Protein AF-A0A960RNK1-F1 (afdb_monomer_lite)

Structure (mmCIF, N/CA/C/O backbone):
data_AF-A0A960RNK1-F1
#
_entry.id   AF-A0A960RNK1-F1
#
loop_
_atom_site.group_PDB
_atom_site.id
_atom_site.type_symbol
_atom_site.label_atom_id
_atom_site.label_alt_id
_atom_site.label_comp_id
_atom_site.label_asym_id
_atom_site.label_entity_id
_atom_site.label_seq_id
_atom_site.pdbx_PDB_ins_code
_atom_site.Cartn_x
_atom_site.Cartn_y
_atom_site.Cartn_z
_atom_site.occupancy
_atom_site.B_iso_or_equiv
_atom_site.auth_seq_id
_atom_site.auth_comp_id
_atom_site.auth_asym_id
_atom_site.auth_atom_id
_atom_site.pdbx_PDB_model_num
ATOM 1 N N . MET A 1 1 ? -18.582 -27.218 67.354 1.00 32.78 1 MET A N 1
ATOM 2 C CA . MET A 1 1 ? -17.234 -27.085 66.760 1.00 32.78 1 MET A CA 1
ATOM 3 C C . MET A 1 1 ? -17.343 -27.015 65.236 1.00 32.78 1 MET A C 1
ATOM 5 O O . MET A 1 1 ? -17.352 -28.049 64.591 1.00 32.78 1 MET A O 1
ATOM 9 N N . LEU A 1 2 ? -17.433 -25.818 64.654 1.00 29.84 2 LEU A N 1
ATOM 10 C CA . LEU A 1 2 ? -17.235 -25.591 63.213 1.00 29.84 2 LEU A CA 1
ATOM 11 C C . LEU A 1 2 ? -16.233 -24.439 63.063 1.00 29.84 2 LEU A C 1
ATOM 13 O O . LEU A 1 2 ? -16.578 -23.323 62.698 1.00 29.84 2 LEU A O 1
ATOM 17 N N . LYS A 1 3 ? -14.979 -24.706 63.445 1.00 36.28 3 LYS A N 1
ATOM 18 C CA . LYS A 1 3 ? -13.823 -23.898 63.044 1.00 36.28 3 LYS A CA 1
ATOM 19 C C . LYS A 1 3 ? -13.189 -24.601 61.845 1.00 36.28 3 LYS A C 1
ATOM 21 O O . LYS A 1 3 ? -12.203 -25.310 61.995 1.00 36.28 3 LYS A O 1
ATOM 26 N N . GLN A 1 4 ? -13.794 -24.459 60.669 1.00 37.56 4 GLN A N 1
ATOM 27 C CA . GLN A 1 4 ? -13.056 -24.656 59.426 1.00 37.56 4 GLN A CA 1
ATOM 28 C C . GLN A 1 4 ? -12.550 -23.285 58.998 1.00 37.56 4 GLN A C 1
ATOM 30 O O . GLN A 1 4 ? -13.323 -22.395 58.653 1.00 37.56 4 GLN A O 1
ATOM 35 N N . ASN A 1 5 ? -11.236 -23.119 59.115 1.00 34.88 5 ASN A N 1
ATOM 36 C CA . ASN A 1 5 ? -10.501 -21.949 58.672 1.00 34.88 5 ASN A CA 1
ATOM 37 C C . ASN A 1 5 ? -10.734 -21.735 57.165 1.00 34.88 5 ASN A C 1
ATOM 39 O O . ASN A 1 5 ? -10.089 -22.371 56.332 1.00 34.88 5 ASN A O 1
ATOM 43 N N . LEU A 1 6 ? -11.660 -20.838 56.820 1.00 32.81 6 LEU A N 1
ATOM 44 C CA . LEU A 1 6 ? -11.807 -20.269 55.480 1.00 32.81 6 LEU A CA 1
ATOM 45 C C . LEU A 1 6 ? -10.609 -19.341 55.222 1.00 32.81 6 LEU A C 1
ATOM 47 O O . LEU A 1 6 ? -10.673 -18.142 55.478 1.00 32.81 6 LEU A O 1
ATOM 51 N N . PHE A 1 7 ? -9.490 -19.906 54.765 1.00 38.22 7 PHE A N 1
ATOM 52 C CA . PHE A 1 7 ? -8.377 -19.117 54.234 1.00 38.22 7 PHE A CA 1
ATOM 53 C C . PHE A 1 7 ? -8.729 -18.558 52.843 1.00 38.22 7 PHE A C 1
ATOM 55 O O . PHE A 1 7 ? -9.283 -19.266 51.997 1.00 38.22 7 PHE A O 1
ATOM 62 N N . ILE A 1 8 ? -8.417 -17.268 52.691 1.00 45.44 8 ILE A N 1
ATOM 63 C CA . ILE A 1 8 ? -8.903 -16.252 51.745 1.00 45.44 8 ILE A CA 1
ATOM 64 C C . ILE A 1 8 ? -7.960 -16.134 50.540 1.00 45.44 8 ILE A C 1
ATOM 66 O O . ILE A 1 8 ? -6.783 -15.858 50.739 1.00 45.44 8 ILE A O 1
ATOM 70 N N . ASP A 1 9 ? -8.479 -16.264 49.316 1.00 51.56 9 ASP A N 1
ATOM 71 C CA . ASP A 1 9 ? -7.773 -15.839 48.096 1.00 51.56 9 ASP A CA 1
ATOM 72 C C . ASP A 1 9 ? -8.295 -14.436 47.717 1.00 51.56 9 ASP A C 1
ATOM 74 O O . ASP A 1 9 ? -9.320 -14.303 47.050 1.00 51.56 9 ASP A O 1
ATOM 78 N N . ASP A 1 10 ? -7.637 -13.371 48.195 1.00 55.97 10 ASP A N 1
ATOM 79 C CA . ASP A 1 10 ? -7.865 -11.991 47.720 1.00 55.97 10 ASP A CA 1
ATOM 80 C C . ASP A 1 10 ? -7.005 -11.773 46.466 1.00 55.97 10 ASP A C 1
ATOM 82 O O . ASP A 1 10 ? -5.926 -11.191 46.532 1.00 55.97 10 ASP A O 1
ATOM 86 N N . ARG A 1 11 ? -7.427 -12.346 45.331 1.00 67.38 11 ARG A N 1
ATOM 87 C CA . ARG A 1 11 ? -6.736 -12.150 44.047 1.00 67.38 11 ARG A CA 1
ATOM 88 C C . ARG A 1 11 ? -7.158 -10.821 43.428 1.00 67.38 11 ARG A C 1
ATOM 90 O O . ARG A 1 11 ? -8.353 -10.529 43.369 1.00 67.38 11 ARG A O 1
ATOM 97 N N . ASP A 1 12 ? -6.195 -10.070 42.893 1.00 62.31 12 ASP A N 1
ATOM 98 C CA . ASP A 1 12 ? -6.430 -8.763 42.256 1.00 62.31 12 ASP A CA 1
ATOM 99 C C . ASP A 1 12 ? -7.483 -8.818 41.134 1.00 62.31 12 ASP A C 1
ATOM 101 O O . ASP A 1 12 ? -8.268 -7.887 40.960 1.00 62.31 12 ASP A O 1
ATOM 105 N N . GLU A 1 13 ? -7.570 -9.951 40.435 1.00 67.06 13 GLU A N 1
ATOM 106 C CA . GLU A 1 13 ? -8.529 -10.214 39.355 1.00 67.06 13 GLU A CA 1
ATOM 107 C C . GLU A 1 13 ? -9.999 -10.103 39.792 1.00 67.06 13 GLU A C 1
ATOM 109 O O . GLU A 1 13 ? -10.855 -9.771 38.977 1.00 67.06 13 GLU A O 1
ATOM 114 N N . VAL A 1 14 ? -10.320 -10.341 41.070 1.00 68.69 14 VAL A N 1
ATOM 115 C CA . VAL A 1 14 ? -11.706 -10.272 41.581 1.00 68.69 14 VAL A CA 1
ATOM 116 C C . VAL A 1 14 ? -12.177 -8.819 41.764 1.00 68.69 14 VAL A C 1
ATOM 118 O O . VAL A 1 14 ? -13.378 -8.540 41.852 1.00 68.69 14 VAL A O 1
ATOM 121 N N . HIS A 1 15 ? -11.238 -7.869 41.785 1.00 68.44 15 HIS A N 1
ATOM 122 C CA . HIS A 1 15 ? -11.536 -6.437 41.868 1.00 68.44 15 HIS A CA 1
ATOM 123 C C . HIS A 1 15 ? -11.761 -5.793 40.496 1.00 68.44 15 HIS A C 1
ATOM 125 O O . HIS A 1 15 ? -12.252 -4.661 40.448 1.00 68.44 15 HIS A O 1
ATOM 131 N N . ASP A 1 16 ? -11.466 -6.499 39.397 1.00 78.06 16 ASP A N 1
ATOM 132 C CA . ASP A 1 16 ? -11.872 -6.077 38.056 1.00 78.06 16 ASP A CA 1
ATOM 133 C C . ASP A 1 16 ? -13.411 -6.099 37.963 1.00 78.06 16 ASP A C 1
ATOM 135 O O . ASP A 1 16 ? -14.015 -7.171 38.068 1.00 78.06 16 ASP A O 1
ATOM 139 N N . PRO A 1 17 ? -14.080 -4.947 37.745 1.00 76.25 17 PRO A N 1
ATOM 140 C CA . PRO A 1 17 ? -15.536 -4.890 37.664 1.00 76.25 17 PRO A CA 1
ATOM 141 C C . PRO A 1 17 ? -16.133 -5.722 36.520 1.00 76.25 17 PRO A C 1
ATOM 143 O O . PRO A 1 17 ? -17.344 -5.940 36.504 1.00 76.25 17 PRO A O 1
ATOM 146 N N . PHE A 1 18 ? -15.322 -6.161 35.553 1.00 83.12 18 PHE A N 1
ATOM 147 C CA . PHE A 1 18 ? -15.772 -6.912 34.384 1.00 83.12 18 PHE A CA 1
ATOM 148 C C . PHE A 1 18 ? -15.469 -8.410 34.440 1.00 83.12 18 PHE A C 1
ATOM 150 O O . PHE A 1 18 ? -15.828 -9.106 33.485 1.00 83.12 18 PHE A O 1
ATOM 157 N N . CYS A 1 19 ? -14.826 -8.911 35.500 1.00 85.00 19 CYS A N 1
ATOM 158 C CA . CYS A 1 19 ? -14.602 -10.345 35.647 1.00 85.00 19 CYS A CA 1
ATOM 159 C C . CYS A 1 19 ? -15.891 -11.063 36.081 1.00 85.00 19 CYS A C 1
ATOM 161 O O . CYS A 1 19 ? -16.739 -10.500 36.782 1.00 85.00 19 CYS A O 1
ATOM 163 N N . ASP A 1 20 ? -16.044 -12.324 35.677 1.00 85.56 20 ASP A N 1
ATOM 164 C CA . ASP A 1 20 ? -17.286 -13.080 35.892 1.00 85.56 20 ASP A CA 1
ATOM 165 C C . ASP A 1 20 ? -17.614 -13.250 37.383 1.00 85.56 20 ASP A C 1
ATOM 167 O O . ASP A 1 20 ? -18.777 -13.156 37.784 1.00 85.56 20 ASP A O 1
ATOM 171 N N . VAL A 1 21 ? -16.581 -13.406 38.219 1.00 86.94 21 VAL A N 1
ATOM 172 C CA . VAL A 1 21 ? -16.711 -13.489 39.680 1.00 86.94 21 VAL A CA 1
ATOM 173 C C . VAL A 1 21 ? -17.295 -12.190 40.243 1.00 86.94 21 VAL A C 1
ATOM 175 O O . VAL A 1 21 ? -18.245 -12.225 41.027 1.00 86.94 21 VAL A O 1
ATOM 178 N N . HIS A 1 22 ? -16.771 -11.034 39.824 1.00 87.25 22 HIS A N 1
ATOM 179 C CA . HIS A 1 22 ? -17.247 -9.732 40.288 1.00 87.25 22 HIS A CA 1
ATOM 180 C C . HIS A 1 22 ? -18.687 -9.468 39.856 1.00 87.25 22 HIS A C 1
ATOM 182 O O . HIS A 1 22 ? -19.497 -9.018 40.667 1.00 87.25 22 HIS A O 1
ATOM 188 N N . LEU A 1 23 ? -19.018 -9.761 38.596 1.00 89.12 23 LEU A N 1
ATOM 189 C CA . LEU A 1 23 ? -20.361 -9.585 38.044 1.00 89.12 23 LEU A CA 1
ATOM 190 C C . LEU A 1 23 ? -21.386 -10.451 38.782 1.00 89.12 23 LEU A C 1
ATOM 192 O O . LEU A 1 23 ? -22.444 -9.952 39.179 1.00 89.12 23 LEU A O 1
ATOM 196 N N . PHE A 1 24 ? -21.043 -11.717 39.041 1.00 90.75 24 PHE A N 1
ATOM 197 C CA . PHE A 1 24 ? -21.875 -12.628 39.822 1.00 90.75 24 PHE A CA 1
ATOM 198 C C . PHE A 1 24 ? -22.121 -12.092 41.237 1.00 90.75 24 PHE A C 1
ATOM 200 O O . PHE A 1 24 ? -23.273 -11.941 41.655 1.00 90.75 24 PHE A O 1
ATOM 207 N N . LEU A 1 25 ? -21.049 -11.758 41.966 1.00 90.31 25 LEU A N 1
ATOM 208 C CA . LEU A 1 25 ? -21.144 -11.265 43.341 1.00 90.31 25 LEU A CA 1
ATOM 209 C C . LEU A 1 25 ? -21.918 -9.945 43.416 1.00 90.31 25 LEU A C 1
ATOM 211 O O . LEU A 1 25 ? -22.812 -9.807 44.249 1.00 90.31 25 LEU A O 1
ATOM 215 N N . SER A 1 26 ? -21.647 -9.012 42.506 1.00 90.44 26 SER A N 1
ATOM 216 C CA . SER A 1 26 ? -22.337 -7.723 42.405 1.00 90.44 26 SER A CA 1
ATOM 217 C C . SER A 1 26 ? -23.836 -7.888 42.156 1.00 90.44 26 SER A C 1
ATOM 219 O O . SER A 1 26 ? -24.656 -7.272 42.844 1.00 90.44 26 SER A O 1
ATOM 221 N N . GLY A 1 27 ? -24.220 -8.772 41.229 1.00 90.44 27 GLY A N 1
ATOM 222 C CA . GLY A 1 27 ? -25.623 -9.072 40.944 1.00 90.44 27 GLY A CA 1
ATOM 223 C C . GLY A 1 27 ? -26.343 -9.705 42.138 1.00 90.44 27 GLY A C 1
ATOM 224 O O . GLY A 1 27 ? -27.480 -9.343 42.450 1.00 90.44 27 GLY A O 1
ATOM 225 N N . LYS A 1 28 ? -25.680 -10.618 42.855 1.00 91.12 28 LYS A N 1
ATOM 226 C CA . LYS A 1 28 ? -26.260 -11.278 44.032 1.00 91.12 28 LYS A CA 1
ATOM 227 C C . LYS A 1 28 ? -26.366 -10.357 45.241 1.00 91.12 28 LYS A C 1
ATOM 229 O O . LYS A 1 28 ? -27.414 -10.341 45.880 1.00 91.12 28 LYS A O 1
ATOM 234 N N . ILE A 1 29 ? -25.341 -9.552 45.517 1.00 90.44 29 ILE A N 1
ATOM 235 C CA . ILE A 1 29 ? -25.371 -8.540 46.581 1.00 90.44 29 ILE A CA 1
ATOM 236 C C . ILE A 1 29 ? -26.458 -7.499 46.289 1.00 90.44 29 ILE A C 1
ATOM 238 O O . ILE A 1 29 ? -27.206 -7.118 47.185 1.00 90.44 29 ILE A O 1
ATOM 242 N N . THR A 1 30 ? -26.617 -7.087 45.030 1.00 88.44 30 THR A N 1
ATOM 243 C CA . THR A 1 30 ? -27.692 -6.173 44.614 1.00 88.44 30 THR A CA 1
ATOM 244 C C . THR A 1 30 ? -29.080 -6.747 44.910 1.00 88.44 30 THR A C 1
ATOM 246 O O . THR A 1 30 ? -29.934 -6.010 45.407 1.00 88.44 30 THR A O 1
ATOM 249 N N . LYS A 1 31 ? -29.306 -8.041 44.640 1.00 87.75 31 LYS A N 1
ATOM 250 C CA . LYS A 1 31 ? -30.560 -8.740 44.975 1.00 87.75 31 LYS A CA 1
ATOM 251 C C . LYS A 1 31 ? -30.753 -8.886 46.482 1.00 87.75 31 LYS A C 1
ATOM 253 O O . LYS A 1 31 ? -31.845 -8.646 46.979 1.00 87.75 31 LYS A O 1
ATOM 258 N N . PHE A 1 32 ? -29.695 -9.227 47.215 1.00 88.50 32 PHE A N 1
ATOM 259 C CA . PHE A 1 32 ? -29.724 -9.297 48.675 1.00 88.50 32 PHE A CA 1
ATOM 260 C C . PHE A 1 32 ? -30.165 -7.956 49.281 1.00 88.50 32 PHE A C 1
ATOM 262 O O . PHE A 1 32 ? -31.115 -7.907 50.053 1.00 88.50 32 PHE A O 1
ATOM 269 N N . LEU A 1 33 ? -29.566 -6.850 48.831 1.00 85.69 33 LEU A N 1
ATOM 270 C CA . LEU A 1 33 ? -29.898 -5.492 49.272 1.00 85.69 33 LEU A CA 1
ATOM 271 C C . LEU A 1 33 ? -31.296 -5.005 48.856 1.00 85.69 33 LEU A C 1
ATOM 273 O O . LEU A 1 33 ? -31.760 -4.005 49.386 1.00 85.69 33 LEU A O 1
ATOM 277 N N . GLN A 1 34 ? -31.965 -5.646 47.892 1.00 81.00 34 GLN A N 1
ATOM 278 C CA . GLN A 1 34 ? -33.374 -5.349 47.586 1.00 81.00 34 GLN A CA 1
ATOM 279 C C . GLN A 1 34 ? -34.332 -5.976 48.605 1.00 81.00 34 GLN A C 1
ATOM 281 O O . GLN A 1 34 ? -35.439 -5.479 48.771 1.00 81.00 34 GLN A O 1
ATOM 286 N N . ASN A 1 35 ? -33.904 -7.048 49.276 1.00 77.44 35 ASN A N 1
ATOM 287 C CA . ASN A 1 35 ? -34.731 -7.822 50.199 1.00 77.44 35 ASN A CA 1
ATOM 288 C C . ASN A 1 35 ? -34.493 -7.452 51.672 1.00 77.44 35 ASN A C 1
ATOM 290 O O . ASN A 1 35 ? -35.257 -7.871 52.538 1.00 77.44 35 ASN A O 1
ATOM 294 N N . VAL A 1 36 ? -33.437 -6.689 51.966 1.00 75.38 36 VAL A N 1
ATOM 295 C CA . VAL A 1 36 ? -33.084 -6.241 53.318 1.00 75.38 36 VAL A CA 1
ATOM 296 C C . VAL A 1 36 ? -33.405 -4.752 53.434 1.00 75.38 36 VAL A C 1
ATOM 298 O O . VAL A 1 36 ? -32.750 -3.926 52.807 1.00 75.38 36 VAL A O 1
ATOM 301 N N . ASN A 1 37 ? -34.422 -4.412 54.228 1.00 57.84 37 ASN A N 1
ATOM 302 C CA . ASN A 1 37 ? -34.961 -3.049 54.304 1.00 57.84 37 ASN A CA 1
ATOM 303 C C . ASN A 1 37 ? -34.156 -2.070 55.184 1.00 57.84 37 ASN A C 1
ATOM 305 O O . ASN A 1 37 ? -34.476 -0.886 55.169 1.00 57.84 37 ASN A O 1
ATOM 309 N N . GLU A 1 38 ? -33.144 -2.504 55.952 1.00 56.47 38 GLU A N 1
ATOM 310 C CA . GLU A 1 38 ? -32.688 -1.688 57.101 1.00 56.47 38 GLU A CA 1
ATOM 311 C C . GLU A 1 38 ? -31.169 -1.497 57.286 1.00 56.47 38 GLU A C 1
ATOM 313 O O . GLU A 1 38 ? -30.780 -0.519 57.919 1.00 56.47 38 GLU A O 1
ATOM 318 N N . GLU A 1 39 ? -30.276 -2.314 56.709 1.00 58.94 39 GLU A N 1
ATOM 319 C CA . GLU A 1 39 ? -28.822 -2.132 56.905 1.00 58.94 39 GLU A CA 1
ATOM 320 C C . GLU A 1 39 ? -28.059 -1.941 55.582 1.00 58.94 39 GLU A C 1
ATOM 322 O O . GLU A 1 39 ? -27.831 -2.876 54.816 1.00 58.94 39 GLU A O 1
ATOM 327 N N . THR A 1 40 ? -27.599 -0.709 55.327 1.00 70.50 40 THR A N 1
ATOM 328 C CA . THR A 1 40 ? -26.691 -0.373 54.209 1.00 70.50 40 THR A CA 1
ATOM 329 C C . THR A 1 40 ? -25.211 -0.385 54.609 1.00 70.50 40 THR A C 1
ATOM 331 O O . THR A 1 40 ? -24.341 -0.129 53.775 1.00 70.50 40 THR A O 1
ATOM 334 N N . THR A 1 41 ? -24.906 -0.636 55.884 1.00 83.56 41 THR A N 1
ATOM 335 C CA . THR A 1 41 ? -23.552 -0.608 56.453 1.00 83.56 41 THR A CA 1
ATOM 336 C C . THR A 1 41 ? -23.018 -2.015 56.666 1.00 83.56 41 THR A C 1
ATOM 338 O O . THR A 1 41 ? -23.709 -2.866 57.211 1.00 83.56 41 THR A O 1
ATOM 341 N N . TRP A 1 42 ? -21.770 -2.268 56.266 1.00 87.50 42 TRP A N 1
ATOM 342 C CA . TRP A 1 42 ? -21.154 -3.584 56.433 1.00 87.50 42 TRP A CA 1
ATOM 343 C C . TRP A 1 42 ? -21.062 -3.981 57.914 1.00 87.50 42 TRP A C 1
ATOM 345 O O . TRP A 1 42 ? -20.505 -3.240 58.724 1.00 87.50 42 TRP A O 1
ATOM 355 N N . SER A 1 43 ? -21.546 -5.175 58.255 1.00 87.50 43 SER A N 1
ATOM 356 C CA . SER A 1 43 ? -21.506 -5.733 59.609 1.00 87.50 43 SER A CA 1
ATOM 357 C C . SER A 1 43 ? -21.120 -7.222 59.581 1.00 87.50 43 SER A C 1
ATOM 359 O O . SER A 1 43 ? -21.327 -7.893 58.564 1.00 87.50 43 SER A O 1
ATOM 361 N N . PRO A 1 44 ? -20.586 -7.797 60.680 1.00 86.25 44 PRO A N 1
ATOM 362 C CA . PRO A 1 44 ? -20.334 -9.240 60.765 1.00 86.25 44 PRO A CA 1
ATOM 363 C C . PRO A 1 44 ? -21.597 -10.087 60.547 1.00 86.25 44 PRO A C 1
ATOM 365 O O . PRO A 1 44 ? -21.519 -11.209 60.046 1.00 86.25 44 PRO A O 1
ATOM 368 N N . ARG A 1 45 ? -22.770 -9.544 60.898 1.00 86.06 45 ARG A N 1
ATOM 369 C CA . ARG A 1 45 ? -24.067 -10.168 60.635 1.00 86.06 45 ARG A CA 1
ATOM 370 C C . ARG A 1 45 ? -24.344 -10.240 59.132 1.00 86.06 45 ARG A C 1
ATOM 372 O O . ARG A 1 45 ? -24.537 -11.344 58.628 1.00 86.06 45 ARG A O 1
ATOM 379 N N . ILE A 1 46 ? -24.262 -9.109 58.423 1.00 86.88 46 ILE A N 1
ATOM 380 C CA . ILE A 1 46 ? -24.419 -9.050 56.959 1.00 86.88 46 ILE A CA 1
ATOM 381 C C . ILE A 1 46 ? -23.422 -9.975 56.265 1.00 86.88 46 ILE A C 1
ATOM 383 O O . ILE A 1 46 ? -23.798 -10.700 55.349 1.00 86.88 46 ILE A O 1
ATOM 387 N N . GLN A 1 47 ? -22.167 -10.004 56.719 1.00 88.12 47 GLN A N 1
ATOM 388 C CA . GLN A 1 47 ? -21.158 -10.905 56.166 1.00 88.12 47 GLN A CA 1
ATOM 389 C C . GLN A 1 47 ? -21.604 -12.372 56.251 1.00 88.12 47 GLN A C 1
ATOM 391 O O . GLN A 1 47 ? -21.515 -13.098 55.263 1.00 88.12 47 GLN A O 1
ATOM 396 N N . ASN A 1 48 ? -22.084 -12.816 57.415 1.00 86.50 48 ASN A N 1
ATOM 397 C CA . ASN A 1 48 ? -22.528 -14.196 57.613 1.00 86.50 48 ASN A CA 1
ATOM 398 C C . ASN A 1 48 ? -23.797 -14.524 56.813 1.00 86.50 48 ASN A C 1
ATOM 400 O O . ASN A 1 48 ? -23.912 -15.628 56.280 1.00 86.50 48 ASN A O 1
ATOM 404 N N . GLU A 1 49 ? -24.735 -13.582 56.710 1.00 87.69 49 GLU A N 1
ATOM 405 C CA . GLU A 1 49 ? -25.956 -13.738 55.913 1.00 87.69 49 GLU A CA 1
ATOM 406 C C . GLU A 1 49 ? -25.647 -13.810 54.410 1.00 87.69 49 GLU A C 1
ATOM 408 O O . GLU A 1 49 ? -26.095 -14.745 53.746 1.00 87.69 49 GLU A O 1
ATOM 413 N N . LEU A 1 50 ? -24.805 -12.911 53.886 1.00 87.94 50 LEU A N 1
ATOM 414 C CA . LEU A 1 50 ? -24.342 -12.944 52.495 1.00 87.94 50 LEU A CA 1
ATOM 415 C C . LEU A 1 50 ? -23.558 -14.215 52.184 1.00 87.94 50 LEU A C 1
ATOM 417 O O . LEU A 1 50 ? -23.790 -14.829 51.148 1.00 87.94 50 LEU A O 1
ATOM 421 N N . LEU A 1 51 ? -22.657 -14.647 53.073 1.00 87.44 51 LEU A N 1
ATOM 422 C CA . LEU A 1 51 ? -21.928 -15.901 52.883 1.00 87.44 51 LEU A CA 1
ATOM 423 C C . LEU A 1 51 ? -22.897 -17.077 52.770 1.00 87.44 51 LEU A C 1
ATOM 425 O O . LEU A 1 51 ? -22.781 -17.848 51.826 1.00 87.44 51 LEU A O 1
ATOM 429 N N . ARG A 1 52 ? -23.892 -17.191 53.661 1.00 86.31 52 ARG A N 1
ATOM 430 C CA . ARG A 1 52 ? -24.916 -18.247 53.571 1.00 86.31 52 ARG A CA 1
ATOM 431 C C . ARG A 1 52 ? -25.743 -18.151 52.290 1.00 86.31 52 ARG A C 1
ATOM 433 O O . ARG A 1 52 ? -25.998 -19.179 51.673 1.00 86.31 52 ARG A O 1
ATOM 440 N N . PHE A 1 53 ? -26.126 -16.940 51.890 1.00 88.06 53 PHE A N 1
ATOM 441 C CA . PHE A 1 53 ? -26.900 -16.688 50.674 1.00 88.06 53 PHE A CA 1
ATOM 442 C C . PHE A 1 53 ? -26.136 -17.070 49.397 1.00 88.06 53 PHE A C 1
ATOM 444 O O . PHE A 1 53 ? -26.732 -17.564 48.446 1.00 88.06 53 PHE A O 1
ATOM 451 N N . LEU A 1 54 ? -24.819 -16.858 49.376 1.00 89.25 54 LEU A N 1
ATOM 452 C CA . LEU A 1 54 ? -23.975 -17.052 48.195 1.00 89.25 54 LEU A CA 1
ATOM 453 C C . LEU A 1 54 ? -23.332 -18.440 48.116 1.00 89.25 54 LEU A C 1
ATOM 455 O O . LEU A 1 54 ? -23.009 -18.885 47.019 1.00 89.25 54 LEU A O 1
ATOM 459 N N . HIS A 1 55 ? -23.100 -19.105 49.253 1.00 83.44 55 HIS A N 1
ATOM 460 C CA . HIS A 1 55 ? -22.140 -20.210 49.364 1.00 83.44 55 HIS A CA 1
ATOM 461 C C . HIS A 1 55 ? -22.364 -21.347 48.359 1.00 83.44 55 HIS A C 1
ATOM 463 O O . HIS A 1 55 ? -21.419 -21.748 47.681 1.00 83.44 55 HIS A O 1
ATOM 469 N N . THR A 1 56 ? -23.589 -21.868 48.257 1.00 85.06 56 THR A N 1
ATOM 470 C CA . THR A 1 56 ? -23.893 -23.024 47.397 1.00 85.06 56 THR A CA 1
ATOM 471 C C . THR A 1 56 ? -23.671 -22.689 45.924 1.00 85.06 56 THR A C 1
ATOM 473 O O . THR A 1 56 ? -22.864 -23.325 45.254 1.00 85.06 56 THR A O 1
ATOM 476 N N . GLU A 1 57 ? -24.304 -21.620 45.450 1.00 89.44 57 GLU A N 1
ATOM 477 C CA . GLU A 1 57 ? -24.277 -21.229 44.040 1.00 89.44 57 GLU A CA 1
ATOM 478 C C . GLU A 1 57 ? -22.910 -20.671 43.610 1.00 89.44 57 GLU A C 1
ATOM 480 O O . GLU A 1 57 ? -22.486 -20.854 42.469 1.00 89.44 57 GLU A O 1
ATOM 485 N N . PHE A 1 58 ? -22.178 -20.018 44.518 1.00 88.00 58 PHE A N 1
ATOM 486 C CA . PHE A 1 58 ? -20.814 -19.566 44.246 1.00 88.00 58 PHE A CA 1
ATOM 487 C C . PHE A 1 58 ? -19.864 -20.750 44.043 1.00 88.00 58 PHE A C 1
ATOM 489 O O . PHE A 1 58 ? -19.065 -20.738 43.111 1.00 88.00 58 PHE A O 1
ATOM 496 N N . LYS A 1 59 ? -19.962 -21.789 44.885 1.00 86.50 59 LYS A N 1
ATOM 497 C CA . LYS A 1 59 ? -19.114 -22.986 44.784 1.00 86.50 59 LYS A CA 1
ATOM 498 C C . LYS A 1 59 ? -19.383 -23.781 43.502 1.00 86.50 59 LYS A C 1
ATOM 500 O O . LYS A 1 59 ? -18.456 -24.374 42.961 1.00 86.50 59 LYS A O 1
ATOM 505 N N . GLU A 1 60 ? -20.626 -23.781 43.025 1.00 88.56 60 GLU A N 1
ATOM 506 C CA . GLU A 1 60 ? -21.013 -24.413 41.759 1.00 88.56 60 GLU A CA 1
ATOM 507 C C . GLU A 1 60 ? -20.456 -23.664 40.541 1.00 88.56 60 GLU A C 1
ATOM 509 O O . GLU A 1 60 ? -19.879 -24.287 39.655 1.00 88.56 60 GLU A O 1
ATOM 514 N N . ASN A 1 61 ? -20.585 -22.332 40.508 1.00 86.56 61 ASN A N 1
ATOM 515 C CA . ASN A 1 61 ? -20.151 -21.526 39.360 1.00 86.56 61 ASN A CA 1
ATOM 516 C C . ASN A 1 61 ? -18.636 -21.254 39.339 1.00 86.56 61 ASN A C 1
ATOM 518 O O . ASN A 1 61 ? -18.057 -21.082 38.269 1.00 86.56 61 ASN A O 1
ATOM 522 N N . PHE A 1 62 ? -17.985 -21.219 40.506 1.00 87.38 62 PHE A N 1
ATOM 523 C CA . PHE A 1 62 ? -16.576 -20.840 40.653 1.00 87.38 62 PHE A CA 1
ATOM 524 C C . PHE A 1 62 ? -15.821 -21.795 41.600 1.00 87.38 62 PHE A C 1
ATOM 526 O O . PHE A 1 62 ? -15.294 -21.360 42.627 1.00 87.38 62 PHE A O 1
ATOM 533 N N . PRO A 1 63 ? -15.717 -23.101 41.277 1.00 83.50 63 PRO A N 1
ATOM 534 C CA . PRO A 1 63 ? -15.161 -24.118 42.180 1.00 83.50 63 PRO A CA 1
ATOM 535 C C . PRO A 1 63 ? -13.673 -23.915 42.504 1.00 83.50 63 PRO A C 1
ATOM 537 O O . PRO A 1 63 ? -13.192 -24.381 43.537 1.00 83.50 63 PRO A O 1
ATOM 540 N N . SER A 1 64 ? -12.938 -23.213 41.637 1.00 81.88 64 SER A N 1
ATOM 541 C CA . SER A 1 64 ? -11.529 -22.853 41.830 1.00 81.88 64 SER A CA 1
ATOM 542 C C . SER A 1 64 ? -11.318 -21.662 42.771 1.00 81.88 64 SER A C 1
ATOM 544 O O . SER A 1 64 ? -10.178 -21.379 43.134 1.00 81.88 64 SER A O 1
ATOM 546 N N . TYR A 1 65 ? -12.385 -20.960 43.164 1.00 77.56 65 TYR A N 1
ATOM 547 C CA . TYR A 1 65 ? -12.322 -19.764 43.999 1.00 77.56 65 TYR A CA 1
ATOM 548 C C . TYR A 1 65 ? -12.829 -20.047 45.414 1.00 77.56 65 TYR A C 1
ATOM 550 O O . TYR A 1 65 ? -13.762 -20.818 45.637 1.00 77.56 65 TYR A O 1
ATOM 558 N N . ARG A 1 66 ? -12.234 -19.368 46.400 1.00 77.81 66 ARG A N 1
ATOM 559 C CA . ARG A 1 66 ? -12.725 -19.356 47.783 1.00 77.81 66 ARG A CA 1
ATOM 560 C C . ARG A 1 66 ? -13.347 -18.002 48.079 1.00 77.81 66 ARG A C 1
ATOM 562 O O . ARG A 1 66 ? -12.679 -16.979 47.963 1.00 77.81 66 ARG A O 1
ATOM 569 N N . LEU A 1 67 ? -14.619 -17.995 48.473 1.00 73.81 67 LEU A N 1
ATOM 570 C CA . LEU A 1 67 ? -15.333 -16.756 48.759 1.00 73.81 67 LEU A CA 1
ATOM 571 C C . LEU A 1 67 ? -14.812 -16.118 50.054 1.00 73.81 67 LEU A C 1
ATOM 573 O O . LEU A 1 67 ? -15.027 -16.630 51.152 1.00 73.81 67 LEU A O 1
ATOM 577 N N . ALA A 1 68 ? -14.117 -14.994 49.913 1.00 76.06 68 ALA A N 1
ATOM 578 C CA . ALA A 1 68 ? -13.474 -14.298 51.015 1.00 76.06 68 ALA A CA 1
ATOM 579 C C . ALA A 1 68 ? -14.350 -13.172 51.586 1.00 76.06 68 ALA A C 1
ATOM 581 O O . ALA A 1 68 ? -14.864 -12.335 50.844 1.00 76.06 68 ALA A O 1
ATOM 582 N N . GLY A 1 69 ? -14.445 -13.088 52.917 1.00 79.62 69 GLY A N 1
ATOM 583 C CA . GLY A 1 69 ? -15.145 -11.997 53.612 1.00 79.62 69 GLY A CA 1
ATOM 584 C C . GLY A 1 69 ? -14.660 -10.588 53.221 1.00 79.62 69 GLY A C 1
ATOM 585 O O . GLY A 1 69 ? -15.498 -9.743 52.910 1.00 79.62 69 GLY A O 1
ATOM 586 N N . PRO A 1 70 ? -13.339 -10.316 53.158 1.00 82.00 70 PRO A N 1
ATOM 587 C CA . PRO A 1 70 ? -12.822 -9.017 52.712 1.00 82.00 70 PRO A CA 1
ATOM 588 C C . PRO A 1 70 ? -13.170 -8.660 51.259 1.00 82.00 70 PRO A C 1
ATOM 590 O O . PRO A 1 70 ? -13.466 -7.503 50.965 1.00 82.00 70 PRO A O 1
ATOM 593 N N . CYS A 1 71 ? -13.173 -9.643 50.354 1.00 82.25 71 CYS A N 1
ATOM 594 C CA . CYS A 1 71 ? -13.579 -9.447 48.962 1.00 82.25 71 CYS A CA 1
ATOM 595 C C . CYS A 1 71 ? -15.066 -9.071 48.878 1.00 82.25 71 CYS A C 1
ATOM 597 O O . CYS A 1 71 ? -15.423 -8.060 48.271 1.00 82.25 71 CYS A O 1
ATOM 599 N N . LEU A 1 72 ? -15.921 -9.820 49.584 1.00 86.31 72 LEU A N 1
ATOM 600 C CA . LEU A 1 72 ? -17.345 -9.508 49.702 1.00 86.31 72 LEU A CA 1
ATOM 601 C C . LEU A 1 72 ? -17.584 -8.110 50.267 1.00 86.31 72 LEU A C 1
ATOM 603 O O . LEU A 1 72 ? -18.432 -7.395 49.742 1.00 86.31 72 LEU A O 1
ATOM 607 N N . LYS A 1 73 ? -16.818 -7.706 51.287 1.00 89.06 73 LYS A N 1
ATOM 608 C CA . LYS A 1 73 ? -16.894 -6.364 51.870 1.00 89.06 73 LYS A CA 1
ATOM 609 C C . LYS A 1 73 ? -16.634 -5.281 50.822 1.00 89.06 73 LYS A C 1
ATOM 611 O O . LYS A 1 73 ? -17.459 -4.386 50.673 1.00 89.06 73 LYS A O 1
ATOM 616 N N . LYS A 1 74 ? -15.532 -5.381 50.068 1.00 88.25 74 LYS A N 1
ATOM 617 C CA . LYS A 1 74 ? -15.170 -4.401 49.026 1.00 88.25 74 LYS A CA 1
ATOM 618 C C . LYS A 1 74 ? -16.260 -4.284 47.954 1.00 88.25 74 LYS A C 1
ATOM 620 O O . LYS A 1 74 ? -16.652 -3.176 47.593 1.00 88.25 74 LYS A O 1
ATOM 625 N N . ILE A 1 75 ? -16.775 -5.414 47.461 1.00 88.75 75 ILE A N 1
ATOM 626 C CA . ILE A 1 75 ? -17.844 -5.416 46.448 1.00 88.75 75 ILE A CA 1
ATOM 627 C C . ILE A 1 75 ? -19.138 -4.850 47.042 1.00 88.75 75 ILE A C 1
ATOM 629 O O . ILE A 1 75 ? -19.781 -4.016 46.411 1.00 88.75 75 ILE A O 1
ATOM 633 N N . PHE A 1 76 ? -19.492 -5.229 48.272 1.00 90.81 76 PHE A N 1
ATOM 634 C CA . PHE A 1 76 ? -20.654 -4.696 48.980 1.00 90.81 76 PHE A CA 1
ATOM 635 C C . PHE A 1 76 ? -20.587 -3.177 49.121 1.00 90.81 76 PHE A C 1
ATOM 637 O O . PHE A 1 76 ? -21.535 -2.494 48.746 1.00 90.81 76 PHE A O 1
ATOM 644 N N . GLU A 1 77 ? -19.463 -2.642 49.595 1.00 90.50 77 GLU A N 1
ATOM 645 C CA . GLU A 1 77 ? -19.235 -1.200 49.730 1.00 90.50 77 GLU A CA 1
ATOM 646 C C . GLU A 1 77 ? -19.327 -0.477 48.379 1.00 90.50 77 GLU A C 1
ATOM 648 O O . GLU A 1 77 ? -19.896 0.612 48.288 1.00 90.50 77 GLU A O 1
ATOM 653 N N . LYS A 1 78 ? -18.831 -1.093 47.299 1.00 90.25 78 LYS A N 1
ATOM 654 C CA . LYS A 1 78 ? -18.933 -0.541 45.942 1.00 90.25 78 LYS A CA 1
ATOM 655 C C . LYS A 1 78 ? -20.382 -0.521 45.436 1.00 90.25 78 LYS A C 1
ATOM 657 O O . LYS A 1 78 ? -20.827 0.485 44.878 1.00 90.25 78 LYS A O 1
ATOM 662 N N . VAL A 1 79 ? -21.137 -1.600 45.663 1.00 90.56 79 VAL A N 1
ATOM 663 C CA . VAL A 1 79 ? -22.566 -1.696 45.317 1.00 90.56 79 VAL A CA 1
ATOM 664 C C . VAL A 1 79 ? -23.378 -0.672 46.107 1.00 90.56 79 VAL A C 1
ATOM 666 O O . VAL A 1 79 ? -24.163 0.071 45.514 1.00 90.56 79 VAL A O 1
ATOM 669 N N . THR A 1 80 ? -23.189 -0.583 47.425 1.00 90.06 80 THR A N 1
ATOM 670 C CA . THR A 1 80 ? -23.919 0.374 48.268 1.00 90.06 80 THR A CA 1
ATOM 671 C C . THR A 1 80 ? -23.560 1.816 47.924 1.00 90.06 80 THR A C 1
ATOM 673 O O . THR A 1 80 ? -24.461 2.657 47.877 1.00 90.06 80 THR A O 1
ATOM 676 N N . TYR A 1 81 ? -22.296 2.101 47.589 1.00 91.00 81 TYR A N 1
ATOM 677 C CA . TYR A 1 81 ? -21.861 3.405 47.090 1.00 91.00 81 TYR A CA 1
ATOM 678 C C . TYR A 1 81 ? -22.622 3.814 45.824 1.00 91.00 81 TYR A C 1
ATOM 680 O O . TYR A 1 81 ? -23.275 4.862 45.816 1.00 91.00 81 TYR A O 1
ATOM 688 N N . PHE A 1 82 ? -22.596 2.989 44.770 1.00 89.12 82 PHE A N 1
ATOM 689 C CA . PHE A 1 82 ? -23.270 3.331 43.515 1.00 89.12 82 PHE A CA 1
ATOM 690 C C . PHE A 1 82 ? -24.789 3.395 43.670 1.00 89.12 82 PHE A C 1
ATOM 692 O O . PHE A 1 82 ? -25.407 4.302 43.118 1.00 89.12 82 PHE A O 1
ATOM 699 N N . ARG A 1 83 ? -25.403 2.505 44.461 1.00 87.31 83 ARG A N 1
ATOM 700 C CA . ARG A 1 83 ? -26.851 2.556 44.727 1.00 87.31 83 ARG A CA 1
ATOM 701 C C . ARG A 1 83 ? -27.250 3.824 45.470 1.00 87.31 83 ARG A C 1
ATOM 703 O O . ARG A 1 83 ? -28.204 4.482 45.069 1.00 87.31 83 ARG A O 1
ATOM 710 N N . SER A 1 84 ? -26.497 4.201 46.503 1.00 87.25 84 SER A N 1
ATOM 711 C CA . SER A 1 84 ? -26.734 5.440 47.253 1.00 87.25 84 SER A CA 1
ATOM 712 C C . SER A 1 84 ? -26.547 6.672 46.371 1.00 87.25 84 SER A C 1
ATOM 714 O O . SER A 1 84 ? -27.295 7.641 46.481 1.00 87.25 84 SER A O 1
ATOM 716 N N . TRP A 1 85 ? -25.559 6.640 45.476 1.00 89.56 85 TRP A N 1
ATOM 717 C CA . TRP A 1 85 ? -25.322 7.706 44.510 1.00 89.56 85 TRP A CA 1
ATOM 718 C C . TRP A 1 85 ? -26.452 7.818 43.473 1.00 89.56 85 TRP A C 1
ATOM 720 O O . TRP A 1 85 ? -26.950 8.917 43.239 1.00 89.56 85 TRP A O 1
ATOM 730 N N . LEU A 1 86 ? -26.914 6.695 42.910 1.00 88.25 86 LEU A N 1
ATOM 731 C CA . LEU A 1 86 ? -28.048 6.649 41.979 1.00 88.25 86 LEU A CA 1
ATOM 732 C C . LEU A 1 86 ? -29.355 7.100 42.646 1.00 88.25 86 LEU A C 1
ATOM 734 O O . LEU A 1 86 ? -30.117 7.848 42.040 1.00 88.25 86 LEU A O 1
ATOM 738 N N . ALA A 1 87 ? -29.591 6.724 43.907 1.00 84.00 87 ALA A N 1
ATOM 739 C CA . ALA A 1 87 ? -30.784 7.118 44.660 1.00 84.00 87 ALA A CA 1
ATOM 740 C C . ALA A 1 87 ? -30.891 8.641 44.868 1.00 84.00 87 ALA A C 1
ATOM 742 O O . ALA A 1 87 ? -31.992 9.186 44.883 1.00 84.00 87 ALA A O 1
ATOM 743 N N . ARG A 1 88 ? -29.760 9.359 44.953 1.00 87.06 88 ARG A N 1
ATOM 744 C CA . ARG A 1 88 ? -29.732 10.837 45.013 1.00 87.06 88 ARG A CA 1
ATOM 745 C C . ARG A 1 88 ? -30.105 11.504 43.683 1.00 87.06 88 ARG A C 1
ATOM 747 O O . ARG A 1 88 ? -30.279 12.721 43.631 1.00 87.06 88 ARG A O 1
ATOM 754 N N . HIS A 1 89 ? -30.211 10.731 42.605 1.00 86.75 89 HIS A N 1
ATOM 755 C CA . HIS A 1 89 ? -30.460 11.213 41.255 1.00 86.75 89 HIS A CA 1
ATOM 756 C C . HIS A 1 89 ? -31.585 10.401 40.601 1.00 86.75 89 HIS A C 1
ATOM 758 O O . HIS A 1 89 ? -31.345 9.563 39.735 1.00 86.75 89 HIS A O 1
ATOM 764 N N . ALA A 1 90 ? -32.830 10.687 40.996 1.00 77.00 90 ALA A N 1
ATOM 765 C CA . ALA A 1 90 ? -34.025 9.929 40.604 1.00 77.00 90 ALA A CA 1
ATOM 766 C C . ALA A 1 90 ? -34.190 9.707 39.084 1.00 77.00 90 ALA A C 1
ATOM 768 O O . ALA A 1 90 ? -34.782 8.723 38.662 1.00 77.00 90 ALA A O 1
ATOM 769 N N . ASN A 1 91 ? -33.635 10.583 38.242 1.00 85.31 91 ASN A N 1
ATOM 770 C CA . ASN A 1 91 ? -33.692 10.468 36.783 1.00 85.31 91 ASN A CA 1
ATOM 771 C C . ASN A 1 91 ? -32.661 9.493 36.171 1.00 85.31 91 ASN A C 1
ATOM 773 O O . ASN A 1 91 ? -32.699 9.255 34.962 1.00 85.31 91 ASN A O 1
ATOM 777 N N . LEU A 1 92 ? -31.721 8.966 36.965 1.00 88.19 92 LEU A N 1
ATOM 778 C CA . LEU A 1 92 ? -30.687 8.018 36.528 1.00 88.19 92 LEU A CA 1
ATOM 779 C C . LEU A 1 92 ? -31.128 6.554 36.623 1.00 88.19 92 LEU A C 1
ATOM 781 O O . LEU A 1 92 ? -30.419 5.683 36.124 1.00 88.19 92 LEU A O 1
ATOM 785 N N . VAL A 1 93 ? -32.290 6.284 37.215 1.00 87.38 93 VAL A N 1
ATOM 786 C CA . VAL A 1 93 ? -32.875 4.946 37.335 1.00 87.38 93 VAL A CA 1
ATOM 787 C C . VAL A 1 93 ? -34.221 4.942 36.610 1.00 87.38 93 VAL A C 1
ATOM 789 O O . VAL A 1 93 ? -35.017 5.868 36.744 1.00 87.38 93 VAL A O 1
ATOM 792 N N . LEU A 1 94 ? -34.452 3.934 35.774 1.00 86.00 94 LEU A N 1
ATOM 793 C CA . LEU A 1 94 ? -35.716 3.721 35.072 1.00 86.00 94 LEU A CA 1
ATOM 794 C C . LEU A 1 94 ? -36.773 3.156 36.034 1.00 86.00 94 LEU A C 1
ATOM 796 O O . LEU A 1 94 ? -36.411 2.533 37.031 1.00 86.00 94 LEU A O 1
ATOM 800 N N . PRO A 1 95 ? -38.077 3.258 35.709 1.00 81.44 95 PRO A N 1
ATOM 801 C CA . PRO A 1 95 ? -39.137 2.627 36.504 1.00 81.44 95 PRO A CA 1
ATOM 802 C C . PRO A 1 95 ? -38.955 1.112 36.690 1.00 81.44 95 PRO A C 1
ATOM 804 O O . PRO A 1 95 ? -39.411 0.551 37.677 1.00 81.44 95 PRO A O 1
ATOM 807 N N . SER A 1 96 ? -38.249 0.451 35.766 1.00 81.44 96 SER A N 1
ATOM 808 C CA . SER A 1 96 ? -37.882 -0.967 35.859 1.00 81.44 96 SER A CA 1
ATOM 809 C C . SER A 1 96 ? -36.777 -1.275 36.879 1.00 81.44 96 SER A C 1
ATOM 811 O O . SER A 1 96 ? -36.424 -2.437 37.056 1.00 81.44 96 SER A O 1
ATOM 813 N N . GLY A 1 97 ? -36.174 -0.259 37.503 1.00 78.56 97 GLY A N 1
ATOM 814 C CA . GLY A 1 97 ? -35.005 -0.394 38.375 1.00 78.56 97 GLY A CA 1
ATOM 815 C C . GLY A 1 97 ? -33.662 -0.470 37.636 1.00 78.56 97 GLY A C 1
ATOM 816 O O . GLY A 1 97 ? -32.620 -0.470 38.286 1.00 78.56 97 GLY A O 1
ATOM 817 N N . ALA A 1 98 ? -33.660 -0.500 36.298 1.00 85.75 98 ALA A N 1
ATOM 818 C CA . ALA A 1 98 ? -32.437 -0.473 35.493 1.00 85.75 98 ALA A CA 1
ATOM 819 C C . ALA A 1 98 ? -31.843 0.943 35.394 1.00 85.75 98 ALA A C 1
ATOM 821 O O . ALA A 1 98 ? -32.559 1.943 35.443 1.00 85.75 98 ALA A O 1
ATOM 822 N N . ILE A 1 99 ? -30.533 1.050 35.194 1.00 88.81 99 ILE A N 1
ATOM 823 C CA . ILE A 1 99 ? -29.826 2.317 35.020 1.00 88.81 99 ILE A CA 1
ATOM 824 C C . ILE A 1 99 ? -30.225 2.956 33.688 1.00 88.81 99 ILE A C 1
ATOM 826 O O . ILE A 1 99 ? -30.051 2.392 32.604 1.00 88.81 99 ILE A O 1
ATOM 830 N N . ASN A 1 100 ? -30.689 4.202 33.760 1.00 90.19 100 ASN A N 1
ATOM 831 C CA . ASN A 1 100 ? -30.955 5.035 32.599 1.00 90.19 100 ASN A CA 1
ATOM 832 C C . ASN A 1 100 ? -29.631 5.533 32.000 1.00 90.19 100 ASN A C 1
ATOM 834 O O . ASN A 1 100 ? -29.118 6.602 32.344 1.00 90.19 100 ASN A O 1
ATOM 838 N N . THR A 1 101 ? -29.076 4.746 31.077 1.00 88.81 101 THR A N 1
ATOM 839 C CA . THR A 1 101 ? -27.781 5.034 30.451 1.00 88.81 101 THR A CA 1
ATOM 840 C C . THR A 1 101 ? -27.764 6.404 29.763 1.00 88.81 101 THR A C 1
ATOM 842 O O . THR A 1 101 ? -26.773 7.117 29.867 1.00 88.81 101 THR A O 1
ATOM 845 N N . ASP A 1 102 ? -28.856 6.831 29.120 1.00 85.25 102 ASP A N 1
ATOM 846 C CA . ASP A 1 102 ? -28.921 8.134 28.437 1.00 85.25 102 ASP A CA 1
ATOM 847 C C . ASP A 1 102 ? -28.919 9.318 29.401 1.00 85.25 102 ASP A C 1
ATOM 849 O O . ASP A 1 102 ? -28.317 10.361 29.123 1.00 85.25 102 ASP A O 1
ATOM 853 N N . ALA A 1 103 ? -29.604 9.189 30.537 1.00 86.69 103 ALA A N 1
ATOM 854 C CA . ALA A 1 103 ? -29.560 10.202 31.583 1.00 86.69 103 ALA A CA 1
ATOM 855 C C . ALA A 1 103 ? -28.159 10.286 32.207 1.00 86.69 103 ALA A C 1
ATOM 857 O O . ALA A 1 103 ? -27.671 11.388 32.460 1.00 86.69 103 ALA A O 1
ATOM 858 N N . LEU A 1 104 ? -27.487 9.143 32.375 1.00 89.00 104 LEU A N 1
ATOM 859 C CA . LEU A 1 104 ? -26.142 9.059 32.938 1.00 89.00 104 LEU A CA 1
ATOM 860 C C . LEU A 1 104 ? -25.073 9.638 31.996 1.00 89.00 104 LEU A C 1
ATOM 862 O O . LEU A 1 104 ? -24.211 10.401 32.433 1.00 89.00 104 LEU A O 1
ATOM 866 N N . ILE A 1 105 ? -25.177 9.367 30.689 1.00 88.38 105 ILE A N 1
ATOM 867 C CA . ILE A 1 105 ? -24.353 10.019 29.659 1.00 88.38 105 ILE A CA 1
ATOM 868 C C . ILE A 1 105 ? -24.542 11.536 29.739 1.00 88.38 105 ILE A C 1
ATOM 870 O O . ILE A 1 105 ? -23.569 12.270 29.902 1.00 88.38 105 ILE A O 1
ATOM 874 N N . ARG A 1 106 ? -25.792 12.022 29.699 1.00 87.00 106 ARG A N 1
ATOM 875 C CA . ARG A 1 106 ? -26.085 13.460 29.806 1.00 87.00 106 ARG A CA 1
ATOM 876 C C . ARG A 1 106 ? -25.530 14.059 31.094 1.00 87.00 106 ARG A C 1
ATOM 878 O O . ARG A 1 106 ? -24.955 15.141 31.052 1.00 87.00 106 ARG A O 1
ATOM 885 N N . PHE A 1 107 ? -25.647 13.356 32.219 1.00 87.31 107 PHE A N 1
ATOM 886 C CA . PHE A 1 107 ? -25.106 13.787 33.506 1.00 87.31 107 PHE A CA 1
ATOM 887 C C . PHE A 1 107 ? -23.587 13.999 33.452 1.00 87.31 107 PHE A C 1
ATOM 889 O O . PHE A 1 107 ? -23.109 15.058 33.858 1.00 87.31 107 PHE A O 1
ATOM 896 N N . HIS A 1 108 ? -22.835 13.049 32.888 1.00 85.38 108 HIS A N 1
ATOM 897 C CA . HIS A 1 108 ? -21.382 13.177 32.733 1.00 85.38 108 HIS A CA 1
ATOM 898 C C . HIS A 1 108 ? -20.961 14.258 31.728 1.00 85.38 108 HIS A C 1
ATOM 900 O O . HIS A 1 108 ? -19.860 14.796 31.849 1.00 85.38 108 HIS A O 1
ATOM 906 N N . LEU A 1 109 ? -21.827 14.603 30.773 1.00 82.69 109 LEU A N 1
ATOM 907 C CA . LEU A 1 109 ? -21.565 15.622 29.754 1.00 82.69 109 LEU A CA 1
ATOM 908 C C . LEU A 1 109 ? -22.010 17.044 30.149 1.00 82.69 109 LEU A C 1
ATOM 910 O O . LEU A 1 109 ? -21.606 17.994 29.486 1.00 82.69 109 LEU A O 1
ATOM 914 N N . LYS A 1 110 ? -22.767 17.231 31.246 1.00 80.81 110 LYS A N 1
ATOM 915 C CA . LYS A 1 110 ? -23.226 18.558 31.731 1.00 80.81 110 LYS A CA 1
ATOM 916 C C . LYS A 1 110 ? -22.096 19.552 32.029 1.00 80.81 110 LYS A C 1
ATOM 918 O O . LYS A 1 110 ? -22.335 20.754 32.041 1.00 80.81 110 LYS A O 1
ATOM 923 N N . ARG A 1 111 ? -20.883 19.068 32.305 1.00 67.44 111 ARG A N 1
ATOM 924 C CA . ARG A 1 111 ? -19.680 19.893 32.487 1.00 67.44 111 ARG A CA 1
ATOM 925 C C . ARG A 1 111 ? -18.702 19.570 31.360 1.00 67.44 111 ARG A C 1
ATOM 927 O O . ARG A 1 111 ? -17.817 18.733 31.570 1.00 67.44 111 ARG A O 1
ATOM 934 N N . PRO A 1 112 ? -18.873 20.153 30.160 1.00 59.16 112 PRO A N 1
ATOM 935 C CA . PRO A 1 112 ? -17.964 19.889 29.060 1.00 59.16 112 PRO A CA 1
ATOM 936 C C . PRO A 1 112 ? -16.556 20.294 29.496 1.00 59.16 112 PRO A C 1
ATOM 938 O O . PRO A 1 112 ? -16.302 21.433 29.882 1.00 59.16 112 PRO A O 1
ATOM 941 N N . ARG A 1 113 ? -15.637 19.327 29.488 1.00 62.22 113 ARG A N 1
ATOM 942 C CA . ARG A 1 113 ? -14.213 19.579 29.706 1.00 62.22 113 ARG A CA 1
ATOM 943 C C . ARG A 1 113 ? -13.685 20.267 28.450 1.00 62.22 113 ARG A C 1
ATOM 945 O O . ARG A 1 113 ? -13.200 19.605 27.546 1.00 62.22 113 ARG A O 1
ATOM 952 N N . THR A 1 114 ? -13.866 21.578 28.355 1.00 54.16 114 THR A N 1
ATOM 953 C CA . THR A 1 114 ? -13.455 22.376 27.188 1.00 54.16 114 THR A CA 1
ATOM 954 C C . THR A 1 114 ? -11.956 22.670 27.169 1.00 54.16 114 THR A C 1
ATOM 956 O O . THR A 1 114 ? -11.449 23.133 26.158 1.00 54.16 114 THR A O 1
ATOM 959 N N . ASN A 1 115 ? -11.234 22.363 28.253 1.00 51.94 115 ASN A N 1
ATOM 960 C CA . ASN A 1 115 ? -9.836 22.757 28.436 1.00 51.94 115 ASN A CA 1
ATOM 961 C C . ASN A 1 115 ? -8.849 21.576 28.514 1.00 51.94 115 ASN A C 1
ATOM 963 O O . ASN A 1 115 ? -7.801 21.663 29.151 1.00 51.94 115 ASN A O 1
ATOM 967 N N . THR A 1 116 ? -9.191 20.428 27.926 1.00 55.34 116 THR A N 1
ATOM 968 C CA . THR A 1 116 ? -8.310 19.253 27.942 1.00 55.34 116 THR A CA 1
ATOM 969 C C . THR A 1 116 ? -7.535 19.139 26.635 1.00 55.34 116 THR A C 1
ATOM 971 O O . THR A 1 116 ? -8.141 19.031 25.576 1.00 55.34 116 THR A O 1
ATOM 974 N N . LYS A 1 117 ? -6.199 19.041 26.723 1.00 57.84 117 LYS A N 1
ATOM 975 C CA . LYS A 1 117 ? -5.318 18.585 25.624 1.00 57.84 117 LYS A CA 1
ATOM 976 C C . LYS A 1 117 ? -5.648 17.155 25.143 1.00 57.84 117 LYS A C 1
ATOM 978 O O . LYS A 1 117 ? -5.089 16.688 24.158 1.00 57.84 117 LYS A O 1
ATOM 983 N N . GLU A 1 118 ? -6.509 16.436 25.866 1.00 59.75 118 GLU A N 1
ATOM 984 C CA . GLU A 1 118 ? -6.972 15.092 25.522 1.00 59.75 118 GLU A CA 1
ATOM 985 C C . GLU A 1 118 ? -8.003 15.127 24.387 1.00 59.75 118 GLU A C 1
ATOM 987 O O . GLU A 1 118 ? -8.946 15.919 24.403 1.00 59.75 118 GLU A O 1
ATOM 992 N N . HIS A 1 119 ? -7.859 14.204 23.434 1.00 64.94 119 HIS A N 1
ATOM 993 C CA . HIS A 1 119 ? -8.786 14.061 22.317 1.00 64.94 119 HIS A CA 1
ATOM 994 C C . HIS A 1 119 ? -10.224 13.774 22.811 1.00 64.94 119 HIS A C 1
ATOM 996 O O . HIS A 1 119 ? -10.413 12.904 23.669 1.00 64.94 119 HIS A O 1
ATOM 1002 N N . PRO A 1 120 ? -11.264 14.411 22.241 1.00 69.25 120 PRO A N 1
ATOM 1003 C CA . PRO A 1 120 ? -12.653 14.241 22.674 1.00 69.25 120 PRO A CA 1
ATOM 1004 C C . PRO A 1 120 ? -13.164 12.788 22.716 1.00 69.25 120 PRO A C 1
ATOM 1006 O O . PRO A 1 120 ? -13.963 12.428 23.581 1.00 69.25 120 PRO A O 1
ATOM 1009 N N . TYR A 1 121 ? -12.661 11.921 21.833 1.00 70.12 121 TYR A N 1
ATOM 1010 C CA . TYR A 1 121 ? -12.972 10.487 21.858 1.00 70.12 121 TYR A CA 1
ATOM 1011 C C . TYR A 1 121 ? -12.389 9.761 23.084 1.00 70.12 121 TYR A C 1
ATOM 1013 O O . TYR A 1 121 ? -13.039 8.883 23.645 1.00 70.12 121 TYR A O 1
ATOM 1021 N N . MET A 1 122 ? -11.203 10.158 23.561 1.00 71.50 122 MET A N 1
ATOM 1022 C CA . MET A 1 122 ? -10.627 9.620 24.803 1.00 71.50 122 MET A CA 1
ATOM 1023 C C . MET A 1 122 ? -11.469 10.027 26.009 1.00 71.50 122 MET A C 1
ATOM 1025 O O . MET A 1 122 ? -11.722 9.220 26.905 1.00 71.50 122 MET A O 1
ATOM 1029 N N . CYS A 1 123 ? -11.984 11.259 26.000 1.00 79.00 123 CYS A N 1
ATOM 1030 C CA . CYS A 1 123 ? -12.971 11.698 26.980 1.00 79.00 123 CYS A CA 1
ATOM 1031 C C . CYS A 1 123 ? -14.237 10.831 26.925 1.00 79.00 123 CYS A C 1
ATOM 1033 O O . CYS A 1 123 ? -14.702 10.392 27.978 1.00 79.00 123 CYS A O 1
ATOM 1035 N N . ALA A 1 124 ? -14.747 10.526 25.727 1.00 82.00 124 ALA A N 1
ATOM 1036 C CA . ALA A 1 124 ? -15.908 9.656 25.556 1.00 82.00 124 ALA A CA 1
ATOM 1037 C C . ALA A 1 124 ? -15.659 8.225 26.063 1.00 82.00 124 ALA A C 1
ATOM 1039 O O . ALA A 1 124 ? -16.487 7.696 26.801 1.00 82.00 124 ALA A O 1
ATOM 1040 N N . SER A 1 125 ? -14.503 7.635 25.746 1.00 80.81 125 SER A N 1
ATOM 1041 C CA . SER A 1 125 ? -14.102 6.301 26.214 1.00 80.81 125 SER A CA 1
ATOM 1042 C C . SER A 1 125 ? -13.993 6.239 27.741 1.00 80.81 125 SER A C 1
ATOM 1044 O O . SER A 1 125 ? -14.578 5.368 28.379 1.00 80.81 125 SER A O 1
ATOM 1046 N N . ARG A 1 126 ? -13.352 7.231 28.372 1.00 83.06 126 ARG A N 1
ATOM 1047 C CA . ARG A 1 126 ? -13.241 7.305 29.839 1.00 83.06 126 ARG A CA 1
ATOM 1048 C C . ARG A 1 126 ? -14.599 7.462 30.526 1.00 83.06 126 ARG A C 1
ATOM 1050 O O . ARG A 1 126 ? -14.812 6.909 31.602 1.00 83.06 126 ARG A O 1
ATOM 1057 N N . ILE A 1 127 ? -15.513 8.234 29.937 1.00 87.19 127 ILE A N 1
ATOM 1058 C CA . ILE A 1 127 ? -16.885 8.360 30.447 1.00 87.19 127 ILE A CA 1
ATOM 1059 C C . ILE A 1 127 ? -17.628 7.029 30.285 1.00 87.19 127 ILE A C 1
ATOM 1061 O O . ILE A 1 127 ? -18.261 6.576 31.234 1.00 87.19 127 ILE A O 1
ATOM 1065 N N . ALA A 1 128 ? -17.513 6.378 29.126 1.00 87.19 128 ALA A N 1
ATOM 1066 C CA . ALA A 1 128 ? -18.116 5.073 28.886 1.00 87.19 128 ALA A CA 1
ATOM 1067 C C . ALA A 1 128 ? -17.597 4.013 29.861 1.00 87.19 128 ALA A C 1
ATOM 1069 O O . ALA A 1 128 ? -18.403 3.260 30.391 1.00 87.19 128 ALA A O 1
ATOM 1070 N N . TYR A 1 129 ? -16.301 4.014 30.180 1.00 85.94 129 TYR A N 1
ATOM 1071 C CA . TYR A 1 129 ? -15.724 3.122 31.184 1.00 85.94 129 TYR A CA 1
ATOM 1072 C C . TYR A 1 129 ? -16.376 3.313 32.564 1.00 85.94 129 TYR A C 1
ATOM 1074 O O . TYR A 1 129 ? -16.854 2.356 33.167 1.00 85.94 129 TYR A O 1
ATOM 1082 N N . LYS A 1 130 ? -16.506 4.559 33.037 1.00 88.50 130 LYS A N 1
ATOM 1083 C CA . LYS A 1 130 ? -17.162 4.860 34.325 1.00 88.50 130 LYS A CA 1
ATOM 1084 C C . LYS A 1 130 ? -18.627 4.433 34.357 1.00 88.50 130 LYS A C 1
ATOM 1086 O O . LYS A 1 130 ? -19.093 3.859 35.337 1.00 88.50 130 LYS A O 1
ATOM 1091 N N . ILE A 1 131 ? -19.351 4.700 33.272 1.00 90.81 131 ILE A N 1
ATOM 1092 C CA . ILE A 1 131 ? -20.741 4.260 33.134 1.00 90.81 131 ILE A CA 1
ATOM 1093 C C . ILE A 1 131 ? -20.806 2.730 33.115 1.00 90.81 131 ILE A C 1
ATOM 1095 O O . ILE A 1 131 ? -21.680 2.145 33.751 1.00 90.81 131 ILE A O 1
ATOM 1099 N N . SER A 1 132 ? -19.871 2.077 32.423 1.00 90.00 132 SER A N 1
ATOM 1100 C CA . SER A 1 132 ? -19.834 0.623 32.327 1.00 90.00 132 SER A CA 1
ATOM 1101 C C . SER A 1 132 ? -19.555 -0.051 33.663 1.00 90.00 132 SER A C 1
ATOM 1103 O O . SER A 1 132 ? -20.193 -1.048 33.973 1.00 90.00 132 SER A O 1
ATOM 1105 N N . GLU A 1 133 ? -18.670 0.525 34.473 1.00 89.00 133 GLU A N 1
ATOM 1106 C CA . GLU A 1 133 ? -18.376 0.062 35.825 1.00 89.00 133 GLU A CA 1
ATOM 1107 C C . GLU A 1 133 ? -19.599 0.198 36.740 1.00 89.00 133 GLU A C 1
ATOM 1109 O O . GLU A 1 133 ? -19.913 -0.725 37.489 1.00 89.00 133 GLU A O 1
ATOM 1114 N N . CYS A 1 134 ? -20.332 1.312 36.645 1.00 90.12 134 CYS A N 1
ATOM 1115 C CA . CYS A 1 134 ? -21.575 1.507 37.391 1.00 90.12 134 CYS A CA 1
ATOM 1116 C C . CYS A 1 134 ? -22.633 0.457 37.009 1.00 90.12 134 CYS A C 1
ATOM 1118 O O . CYS A 1 134 ? -23.227 -0.162 37.889 1.00 90.12 134 CYS A O 1
ATOM 1120 N N . ILE A 1 135 ? -22.816 0.194 35.708 1.00 90.38 135 ILE A N 1
ATOM 1121 C CA . ILE A 1 135 ? -23.735 -0.847 35.218 1.00 90.38 135 ILE A CA 1
ATOM 1122 C C . ILE A 1 135 ? -23.292 -2.237 35.682 1.00 90.38 135 ILE A C 1
ATOM 1124 O O . ILE A 1 135 ? -24.105 -2.989 36.210 1.00 90.38 135 ILE A O 1
ATOM 1128 N N . ALA A 1 136 ? -22.010 -2.568 35.533 1.00 88.81 136 ALA A N 1
ATOM 1129 C CA . ALA A 1 136 ? -21.460 -3.847 35.967 1.00 88.81 136 ALA A CA 1
ATOM 1130 C C . ALA A 1 136 ? -21.673 -4.081 37.467 1.00 88.81 136 ALA A C 1
ATOM 1132 O O . ALA A 1 136 ? -22.129 -5.150 37.868 1.00 88.81 136 ALA A O 1
ATOM 1133 N N . THR A 1 137 ? -21.438 -3.052 38.282 1.00 89.31 137 THR A N 1
ATOM 1134 C CA . THR A 1 137 ? -21.564 -3.144 39.739 1.00 89.31 137 THR A CA 1
ATOM 1135 C C . THR A 1 137 ? -23.027 -3.201 40.198 1.00 89.31 137 THR A C 1
ATOM 1137 O O . THR A 1 137 ? -23.363 -3.961 41.098 1.00 89.31 137 THR A O 1
ATOM 1140 N N . CYS A 1 138 ? -23.934 -2.415 39.611 1.00 87.81 138 CYS A N 1
ATOM 1141 C CA . CYS A 1 138 ? -25.326 -2.359 40.079 1.00 87.81 138 CYS A CA 1
ATOM 1142 C C . CYS A 1 138 ? -26.254 -3.380 39.420 1.00 87.81 138 CYS A C 1
ATOM 1144 O O . CYS A 1 138 ? -27.259 -3.748 40.014 1.00 87.81 138 CYS A O 1
ATOM 1146 N N . GLU A 1 139 ? -25.964 -3.810 38.195 1.00 88.00 139 GLU A N 1
ATOM 1147 C CA . GLU A 1 139 ? -26.821 -4.738 37.449 1.00 88.00 139 GLU A CA 1
ATOM 1148 C C . GLU A 1 139 ? -26.189 -6.126 37.299 1.00 88.00 139 GLU A C 1
ATOM 1150 O O . GLU A 1 139 ? -26.854 -7.046 36.826 1.00 88.00 139 GLU A O 1
ATOM 1155 N N . GLY A 1 140 ? -24.920 -6.300 37.692 1.00 85.56 140 GLY A N 1
ATOM 1156 C CA . GLY A 1 140 ? -24.222 -7.587 37.622 1.00 85.56 140 GLY A CA 1
ATOM 1157 C C . GLY A 1 140 ? -24.029 -8.102 36.195 1.00 85.56 140 GLY A C 1
ATOM 1158 O O . GLY A 1 140 ? -23.926 -9.307 35.984 1.00 85.56 140 GLY A O 1
ATOM 1159 N N . ARG A 1 141 ? -24.024 -7.212 35.193 1.00 87.06 141 ARG A N 1
ATOM 1160 C CA . ARG A 1 141 ? -23.856 -7.576 33.778 1.00 87.06 141 ARG A CA 1
ATOM 1161 C C . ARG A 1 141 ? -22.755 -6.769 33.114 1.00 87.06 141 ARG A C 1
ATOM 1163 O O . ARG A 1 141 ? -22.595 -5.588 33.400 1.00 87.06 141 ARG A O 1
ATOM 1170 N N . ARG A 1 142 ? -22.059 -7.377 32.154 1.00 86.19 142 ARG A N 1
ATOM 1171 C CA . ARG A 1 142 ? -21.025 -6.706 31.358 1.00 86.19 142 ARG A CA 1
ATOM 1172 C C . ARG A 1 142 ? -21.662 -5.864 30.244 1.00 86.19 142 ARG A C 1
ATOM 1174 O O . ARG A 1 142 ? -22.200 -6.434 29.292 1.00 86.19 142 ARG A O 1
ATOM 1181 N N . PRO A 1 143 ? -21.626 -4.523 30.307 1.00 83.81 143 PRO A N 1
ATOM 1182 C CA . PRO A 1 143 ? -22.163 -3.702 29.231 1.00 83.81 143 PRO A CA 1
ATOM 1183 C C . PRO A 1 143 ? -21.193 -3.665 28.035 1.00 83.81 143 PRO A C 1
ATOM 1185 O O . PRO A 1 143 ? -19.974 -3.738 28.216 1.00 83.81 143 PRO A O 1
ATOM 1188 N N . PRO A 1 144 ? -21.699 -3.498 26.800 1.00 82.75 144 PRO A N 1
ATOM 1189 C CA . PRO A 1 144 ? -20.857 -3.369 25.615 1.00 82.75 144 PRO A CA 1
ATOM 1190 C C . PRO A 1 144 ? -20.169 -1.994 25.595 1.00 82.75 144 PRO A C 1
ATOM 1192 O O . PRO A 1 144 ? -20.712 -1.031 25.043 1.00 82.75 144 PRO A O 1
ATOM 1195 N N . ILE A 1 145 ? -18.973 -1.906 26.195 1.00 82.56 145 ILE A N 1
ATOM 1196 C CA . ILE A 1 145 ? -18.188 -0.664 26.347 1.00 82.56 145 ILE A CA 1
ATOM 1197 C C . ILE A 1 145 ? -18.052 0.069 25.007 1.00 82.56 145 ILE A C 1
ATOM 1199 O O . ILE A 1 145 ? -18.320 1.261 24.941 1.00 82.56 145 ILE A O 1
ATOM 1203 N N . ASP A 1 146 ? -17.770 -0.636 23.912 1.00 72.12 146 ASP A N 1
ATOM 1204 C CA . ASP A 1 146 ? -17.610 -0.028 22.582 1.00 72.12 146 ASP A CA 1
ATOM 1205 C C . ASP A 1 146 ? -18.891 0.659 22.076 1.00 72.12 146 ASP A C 1
ATOM 1207 O O . ASP A 1 146 ? -18.860 1.736 21.471 1.00 72.12 146 ASP A O 1
ATOM 1211 N N . SER A 1 147 ? -20.056 0.049 22.315 1.00 80.38 147 SER A N 1
ATOM 1212 C CA . SER A 1 147 ? -21.344 0.656 21.961 1.00 80.38 147 SER A CA 1
ATOM 1213 C C . SER A 1 147 ? -21.634 1.876 22.829 1.00 80.38 147 SER A C 1
ATOM 1215 O O . SER A 1 147 ? -22.214 2.854 22.357 1.00 80.38 147 SER A O 1
ATOM 1217 N N . LEU A 1 148 ? -21.239 1.817 24.096 1.00 82.62 148 LEU A N 1
ATOM 1218 C CA . LEU A 1 148 ? -21.421 2.895 25.050 1.00 82.62 148 LEU A CA 1
ATOM 1219 C C . LEU A 1 148 ? -20.503 4.082 24.733 1.00 82.62 148 LEU A C 1
ATOM 1221 O O . LEU A 1 148 ? -20.980 5.212 24.694 1.00 82.62 148 LEU A O 1
ATOM 1225 N N . THR A 1 149 ? -19.238 3.831 24.392 1.00 82.25 149 THR A N 1
ATOM 1226 C CA . THR A 1 149 ? -18.280 4.839 23.916 1.00 82.25 149 THR A CA 1
ATOM 1227 C C . THR A 1 149 ? -18.813 5.570 22.695 1.00 82.25 149 THR A C 1
ATOM 1229 O O . THR A 1 149 ? -18.783 6.797 22.664 1.00 82.25 149 THR A O 1
ATOM 1232 N N . ARG A 1 150 ? -19.397 4.852 21.725 1.00 77.06 150 ARG A N 1
ATOM 1233 C CA . ARG A 1 150 ? -20.033 5.473 20.550 1.00 77.06 150 ARG A CA 1
ATOM 1234 C C . ARG A 1 150 ? -21.219 6.367 20.914 1.00 77.06 150 ARG A C 1
ATOM 1236 O O . ARG A 1 150 ? -21.342 7.455 20.360 1.00 77.06 150 ARG A O 1
ATOM 1243 N N . ARG A 1 151 ? -22.071 5.944 21.853 1.00 79.38 151 ARG A N 1
ATOM 1244 C CA . ARG A 1 151 ? -23.213 6.752 22.323 1.00 79.38 151 ARG A CA 1
ATOM 1245 C C . ARG A 1 151 ? -22.759 8.002 23.071 1.00 79.38 151 ARG A C 1
ATOM 1247 O O . ARG A 1 151 ? -23.264 9.087 22.796 1.00 79.38 151 ARG A O 1
ATOM 1254 N N . VAL A 1 152 ? -21.782 7.863 23.970 1.00 82.38 152 VAL A N 1
ATOM 1255 C CA . VAL A 1 152 ? -21.171 9.001 24.670 1.00 82.38 152 VAL A CA 1
ATOM 1256 C C . VAL A 1 152 ? -20.541 9.953 23.665 1.00 82.38 152 VAL A C 1
ATOM 1258 O O . VAL A 1 152 ? -20.745 11.156 23.766 1.00 82.38 152 VAL A O 1
ATOM 1261 N N . TRP A 1 153 ? -19.810 9.427 22.683 1.00 79.12 153 TRP A N 1
ATOM 1262 C CA . TRP A 1 153 ? -19.182 10.218 21.635 1.00 79.12 153 TRP A CA 1
ATOM 1263 C C . TRP A 1 153 ? -20.208 11.016 20.829 1.00 79.12 153 TRP A C 1
ATOM 1265 O O . TRP A 1 153 ? -20.068 12.230 20.705 1.00 79.12 153 TRP A O 1
ATOM 1275 N N . ALA A 1 154 ? -21.267 10.365 20.344 1.00 74.81 154 ALA A N 1
ATOM 1276 C CA . ALA A 1 154 ? -22.334 11.026 19.598 1.00 74.81 154 ALA A CA 1
ATOM 1277 C C . ALA A 1 154 ? -22.998 12.147 20.416 1.00 74.81 154 ALA A C 1
ATOM 1279 O O . ALA A 1 154 ? -23.221 13.242 19.904 1.00 74.81 154 ALA A O 1
ATOM 1280 N N . ALA A 1 155 ? -23.251 11.905 21.705 1.00 76.94 155 ALA A N 1
ATOM 1281 C CA . ALA A 1 155 ? -23.804 12.913 22.603 1.00 76.94 155 ALA A CA 1
ATOM 1282 C C . ALA A 1 155 ? -22.809 14.052 22.896 1.00 76.94 155 ALA A C 1
ATOM 1284 O O . ALA A 1 155 ? -23.199 15.216 22.918 1.00 76.94 155 ALA A O 1
ATOM 1285 N N . TYR A 1 156 ? -21.526 13.737 23.089 1.00 76.12 156 TYR A N 1
ATOM 1286 C CA . TYR A 1 156 ? -20.482 14.717 23.386 1.00 76.12 156 TYR A CA 1
ATOM 1287 C C . TYR A 1 156 ? -20.187 15.609 22.181 1.00 76.12 156 TYR A C 1
ATOM 1289 O O . TYR A 1 156 ? -20.052 16.820 22.342 1.00 76.12 156 TYR A O 1
ATOM 1297 N N . LYS A 1 157 ? -20.192 15.051 20.965 1.00 67.94 157 LYS A N 1
ATOM 1298 C CA . LYS A 1 157 ? -20.027 15.805 19.718 1.00 67.94 157 LYS A CA 1
ATOM 1299 C C . LYS A 1 157 ? -21.047 16.938 19.595 1.00 67.94 157 LYS A C 1
ATOM 1301 O O . LYS A 1 157 ? -20.661 18.046 19.255 1.00 67.94 157 LYS A O 1
ATOM 1306 N N . ASN A 1 158 ? -22.307 16.701 19.964 1.00 66.12 158 ASN A N 1
ATOM 1307 C CA . ASN A 1 158 ? -23.355 17.732 19.941 1.00 66.12 158 ASN A CA 1
ATOM 1308 C C . ASN A 1 158 ? -23.119 18.875 20.947 1.00 66.12 158 ASN A C 1
ATOM 1310 O O . ASN A 1 158 ? -23.698 19.946 20.800 1.00 66.12 158 ASN A O 1
ATOM 1314 N N . THR A 1 159 ? -22.285 18.660 21.969 1.00 66.88 159 THR A N 1
ATOM 1315 C CA . THR A 1 159 ? -21.914 19.695 22.954 1.00 66.88 159 THR A CA 1
ATOM 1316 C C . THR A 1 159 ? -20.653 20.473 22.572 1.00 66.88 159 THR A C 1
ATOM 1318 O O . THR A 1 159 ? -20.395 21.537 23.131 1.00 66.88 159 THR A O 1
ATOM 1321 N N . LEU A 1 160 ? -19.871 19.967 21.616 1.00 63.19 160 LEU A N 1
ATOM 1322 C CA . LEU A 1 160 ? -18.718 20.655 21.044 1.00 63.19 160 LEU A CA 1
ATOM 1323 C C . LEU A 1 160 ? -19.247 21.494 19.873 1.00 63.19 160 LEU A C 1
ATOM 1325 O O . LEU A 1 160 ? -19.676 20.934 18.872 1.00 63.19 160 LEU A O 1
ATOM 1329 N N . GLN A 1 161 ? -19.265 22.823 20.001 1.00 55.84 161 GLN A N 1
ATOM 1330 C CA . GLN A 1 161 ? -19.824 23.774 19.021 1.00 55.84 161 GLN A CA 1
ATOM 1331 C C . GLN A 1 161 ? -19.051 23.801 17.678 1.00 55.84 161 GLN A C 1
ATOM 1333 O O . GLN A 1 161 ? -18.463 24.806 17.302 1.00 55.84 161 GLN A O 1
ATOM 1338 N N . GLY A 1 162 ? -18.980 22.684 16.951 1.00 49.88 162 GLY A N 1
ATOM 1339 C CA . GLY A 1 162 ? -18.358 22.592 15.625 1.00 49.88 162 GLY A CA 1
ATOM 1340 C C . GLY A 1 162 ? -16.831 22.761 15.578 1.00 49.88 162 GLY A C 1
ATOM 1341 O O . GLY A 1 162 ? -16.261 22.733 14.494 1.00 49.88 162 GLY A O 1
ATOM 1342 N N . HIS A 1 163 ? -16.145 22.920 16.714 1.00 47.84 163 HIS A N 1
ATOM 1343 C CA . HIS A 1 163 ? -14.704 23.230 16.755 1.00 47.84 163 HIS A CA 1
ATOM 1344 C C . HIS A 1 163 ? -13.763 22.019 16.673 1.00 47.84 163 HIS A C 1
ATOM 1346 O O . HIS A 1 163 ? -12.549 22.192 16.659 1.00 47.84 163 HIS A O 1
ATOM 1352 N N . PHE A 1 164 ? -14.291 20.798 16.585 1.00 49.38 164 PHE A N 1
ATOM 1353 C CA . PHE A 1 164 ? -13.479 19.593 16.421 1.00 49.38 164 PHE A CA 1
ATOM 1354 C C . PHE A 1 164 ? -13.958 18.797 15.209 1.00 49.38 164 PHE A C 1
ATOM 1356 O O . PHE A 1 164 ? -14.960 18.086 15.284 1.00 49.38 164 PHE A O 1
ATOM 1363 N N . LYS A 1 165 ? -13.215 18.902 14.099 1.00 42.59 165 LYS A N 1
ATOM 1364 C CA . LYS A 1 165 ? -13.248 17.893 13.035 1.00 42.59 165 LYS A CA 1
ATOM 1365 C C . LYS A 1 165 ? -12.537 16.655 13.563 1.00 42.59 165 LYS A C 1
ATOM 1367 O O . LYS A 1 165 ? -11.390 16.738 13.997 1.00 42.59 165 LYS A O 1
ATOM 1372 N N . THR A 1 166 ? -13.221 15.519 13.568 1.00 42.66 166 THR A N 1
ATOM 1373 C CA . THR A 1 166 ? -12.570 14.244 13.877 1.00 42.66 166 THR A CA 1
ATOM 1374 C C . THR A 1 166 ? -12.047 13.583 12.615 1.00 42.66 166 THR A C 1
ATOM 1376 O O . THR A 1 166 ? -12.540 13.851 11.521 1.00 42.66 166 THR A O 1
ATOM 1379 N N . CYS A 1 167 ? -11.116 12.643 12.779 1.00 41.66 167 CYS A N 1
ATOM 1380 C CA . CYS A 1 167 ? -10.671 11.715 11.734 1.00 41.66 167 CYS A CA 1
ATOM 1381 C C . CYS A 1 167 ? -11.815 10.895 11.087 1.00 41.66 167 CYS A C 1
ATOM 1383 O O . CYS A 1 167 ? -11.584 10.163 10.132 1.00 41.66 167 CYS A O 1
ATOM 1385 N N . PHE A 1 168 ? -13.052 11.017 11.587 1.00 44.38 168 PHE A N 1
ATOM 1386 C CA . PHE A 1 168 ? -14.261 10.388 11.052 1.00 44.38 168 PHE A CA 1
ATOM 1387 C C . PHE A 1 168 ? -15.137 11.326 10.208 1.00 44.38 168 PHE A C 1
ATOM 1389 O O . PHE A 1 168 ? -16.025 10.842 9.508 1.00 44.38 168 PHE A O 1
ATOM 1396 N N . ASP A 1 169 ? -14.929 12.644 10.285 1.00 46.28 169 ASP A N 1
ATOM 1397 C CA . ASP A 1 169 ? -15.743 13.624 9.556 1.00 46.28 169 ASP A CA 1
ATOM 1398 C C . ASP A 1 169 ? -15.198 13.857 8.139 1.00 46.28 169 ASP A C 1
ATOM 1400 O O . ASP A 1 169 ? -15.968 13.888 7.181 1.00 46.28 169 ASP A O 1
ATOM 1404 N N . GLU A 1 170 ? -13.871 13.922 7.989 1.00 53.47 170 GLU A N 1
ATOM 1405 C CA . GLU A 1 170 ? -13.166 13.979 6.704 1.00 53.47 170 GLU A CA 1
ATOM 1406 C C . GLU A 1 170 ? -11.848 13.201 6.819 1.00 53.47 170 GLU A C 1
ATOM 1408 O O . GLU A 1 170 ? -10.889 13.684 7.411 1.00 53.47 170 GLU A O 1
ATOM 1413 N N . ILE A 1 171 ? -11.791 11.990 6.253 1.00 61.09 171 ILE A N 1
ATOM 1414 C CA . ILE A 1 171 ? -10.528 11.250 6.135 1.00 61.09 171 ILE A CA 1
ATOM 1415 C C . ILE A 1 171 ? -9.711 11.906 5.013 1.00 61.09 171 ILE A C 1
ATOM 1417 O O . ILE A 1 171 ? -10.004 11.733 3.819 1.00 61.09 171 ILE A O 1
ATOM 1421 N N . ASP A 1 172 ? -8.691 12.677 5.377 1.00 69.56 172 ASP A N 1
ATOM 1422 C CA . ASP A 1 172 ? -7.793 13.293 4.401 1.00 69.56 172 ASP A CA 1
ATOM 1423 C C . ASP A 1 172 ? -6.785 12.272 3.828 1.00 69.56 172 ASP A C 1
ATOM 1425 O O . ASP A 1 172 ? -6.914 11.056 4.010 1.00 69.56 172 ASP A O 1
ATOM 1429 N N . ALA A 1 173 ? -5.840 12.737 3.010 1.00 76.06 173 ALA A N 1
ATOM 1430 C CA . ALA A 1 173 ? -4.838 11.863 2.400 1.00 76.06 173 ALA A CA 1
ATOM 1431 C C . ALA A 1 173 ? -3.856 11.286 3.437 1.00 76.06 173 ALA A C 1
ATOM 1433 O O . ALA A 1 173 ? -3.433 10.137 3.302 1.00 76.06 173 ALA A O 1
ATOM 1434 N N . LEU A 1 174 ? -3.540 12.054 4.486 1.00 82.31 174 LEU A N 1
ATOM 1435 C CA . LEU A 1 174 ? -2.629 11.637 5.546 1.00 82.31 174 LEU A CA 1
ATOM 1436 C C . LEU A 1 174 ? -3.270 10.545 6.407 1.00 82.31 174 LEU A C 1
ATOM 1438 O O . LEU A 1 174 ? -2.659 9.501 6.617 1.00 82.31 174 LEU A O 1
ATOM 1442 N N . ASP A 1 175 ? -4.516 10.745 6.842 1.00 76.19 175 ASP A N 1
ATOM 1443 C CA . ASP A 1 175 ? -5.260 9.744 7.613 1.00 76.19 175 ASP A CA 1
ATOM 1444 C C . ASP A 1 175 ? -5.396 8.428 6.845 1.00 76.19 175 ASP A C 1
ATOM 1446 O O . ASP A 1 175 ? -5.160 7.354 7.397 1.00 76.19 175 ASP A O 1
ATOM 1450 N N . ARG A 1 176 ? -5.728 8.500 5.548 1.00 75.88 176 ARG A N 1
ATOM 1451 C CA . ARG A 1 176 ? -5.797 7.317 4.678 1.00 75.88 176 ARG A CA 1
ATOM 1452 C C . ARG A 1 176 ? -4.489 6.546 4.668 1.00 75.88 176 ARG A C 1
ATOM 1454 O O . ARG A 1 176 ? -4.513 5.318 4.715 1.00 75.88 176 ARG A O 1
ATOM 1461 N N . PHE A 1 177 ? -3.366 7.254 4.612 1.00 80.44 177 PHE A N 1
ATOM 1462 C CA . PHE A 1 177 ? -2.060 6.620 4.613 1.00 80.44 177 PHE A CA 1
ATOM 1463 C C . PHE A 1 177 ? -1.726 5.999 5.978 1.00 80.44 177 PHE A C 1
ATOM 1465 O O . PHE A 1 177 ? -1.302 4.847 6.011 1.00 80.44 177 PHE A O 1
ATOM 1472 N N . ILE A 1 178 ? -2.016 6.679 7.098 1.00 81.94 178 ILE A N 1
ATOM 1473 C CA . ILE A 1 178 ? -1.856 6.116 8.454 1.00 81.94 178 ILE A CA 1
ATOM 1474 C C . ILE A 1 178 ? -2.655 4.814 8.591 1.00 81.94 178 ILE A C 1
ATOM 1476 O O . ILE A 1 178 ? -2.097 3.785 8.968 1.00 81.94 178 ILE A O 1
ATOM 1480 N N . VAL A 1 179 ? -3.943 4.841 8.235 1.00 78.88 179 VAL A N 1
ATOM 1481 C CA . VAL A 1 179 ? -4.840 3.681 8.341 1.00 78.88 179 VAL A CA 1
ATOM 1482 C C . VAL A 1 179 ? -4.398 2.544 7.422 1.00 78.88 179 VAL A C 1
ATOM 1484 O O . VAL A 1 179 ? -4.435 1.385 7.829 1.00 78.88 179 VAL A O 1
ATOM 1487 N N . LYS A 1 180 ? -3.953 2.850 6.197 1.00 76.06 180 LYS A N 1
ATOM 1488 C CA . LYS A 1 180 ? -3.432 1.844 5.260 1.00 76.06 180 LYS A CA 1
ATOM 1489 C C . LYS A 1 180 ? -2.191 1.154 5.829 1.00 76.06 180 LYS A C 1
ATOM 1491 O O . LYS A 1 180 ? -2.143 -0.073 5.860 1.00 76.06 180 LYS A O 1
ATOM 1496 N N . THR A 1 181 ? -1.226 1.924 6.328 1.00 81.50 181 THR A N 1
ATOM 1497 C CA . THR A 1 181 ? -0.005 1.393 6.952 1.00 81.50 181 THR A CA 1
ATOM 1498 C C . THR A 1 181 ? -0.334 0.559 8.186 1.00 81.50 181 THR A C 1
ATOM 1500 O O . THR A 1 181 ? 0.160 -0.556 8.333 1.00 81.50 181 THR A O 1
ATOM 1503 N N . GLN A 1 182 ? -1.234 1.050 9.037 1.00 79.38 182 GLN A N 1
ATOM 1504 C CA . GLN A 1 182 ? -1.713 0.333 10.213 1.00 79.38 182 GLN A CA 1
ATOM 1505 C C . GLN A 1 182 ? -2.358 -1.013 9.852 1.00 79.38 182 GLN A C 1
ATOM 1507 O O . GLN A 1 182 ? -2.038 -2.028 10.467 1.00 79.38 182 GLN A O 1
ATOM 1512 N N . ALA A 1 183 ? -3.241 -1.031 8.850 1.00 72.50 183 ALA A N 1
ATOM 1513 C CA . ALA A 1 183 ? -3.911 -2.244 8.395 1.00 72.50 183 ALA A CA 1
ATOM 1514 C C . ALA A 1 183 ? -2.916 -3.272 7.841 1.00 72.50 183 ALA A C 1
ATOM 1516 O O . ALA A 1 183 ? -3.040 -4.455 8.145 1.00 72.50 183 ALA A O 1
ATOM 1517 N N . ASN A 1 184 ? -1.913 -2.828 7.079 1.00 72.69 184 ASN A N 1
ATOM 1518 C CA . ASN A 1 184 ? -0.863 -3.702 6.560 1.00 72.69 184 ASN A CA 1
ATOM 1519 C C . ASN A 1 184 ? -0.023 -4.320 7.695 1.00 72.69 184 ASN A C 1
ATOM 1521 O O . ASN A 1 184 ? 0.173 -5.531 7.719 1.00 72.69 184 ASN A O 1
ATOM 1525 N N . LEU A 1 185 ? 0.408 -3.517 8.676 1.00 78.69 185 LEU A N 1
ATOM 1526 C CA . LEU A 1 185 ? 1.199 -4.002 9.816 1.00 78.69 185 LEU A CA 1
ATOM 1527 C C . LEU A 1 185 ? 0.432 -5.015 10.675 1.00 78.69 185 LEU A C 1
ATOM 1529 O O . LEU A 1 185 ? 1.000 -6.013 11.117 1.00 78.69 185 LEU A O 1
ATOM 1533 N N . LEU A 1 186 ? -0.860 -4.773 10.905 1.00 72.50 186 LEU A N 1
ATOM 1534 C CA . LEU A 1 186 ? -1.708 -5.674 11.684 1.00 72.50 186 LEU A CA 1
ATOM 1535 C C . LEU A 1 186 ? -2.162 -6.910 10.898 1.00 72.50 186 LEU A C 1
ATOM 1537 O O . LEU A 1 186 ? -2.475 -7.928 11.512 1.00 72.50 186 LEU A O 1
ATOM 1541 N N . ALA A 1 187 ? -2.197 -6.846 9.564 1.00 66.38 187 ALA A N 1
ATOM 1542 C CA . ALA A 1 187 ? -2.409 -8.025 8.731 1.00 66.38 187 ALA A CA 1
ATOM 1543 C C . ALA A 1 187 ? -1.235 -9.006 8.860 1.00 66.38 187 ALA A C 1
ATOM 1545 O O . ALA A 1 187 ? -1.466 -10.205 8.992 1.00 66.38 187 ALA A O 1
ATOM 1546 N N . ASP A 1 188 ? -0.001 -8.493 8.893 1.00 70.56 188 ASP A N 1
ATOM 1547 C CA . ASP A 1 188 ? 1.196 -9.314 9.093 1.00 70.56 188 ASP A CA 1
ATOM 1548 C C . ASP A 1 188 ? 1.332 -9.793 10.550 1.00 70.56 188 ASP A C 1
ATOM 1550 O O . ASP A 1 188 ? 1.746 -10.922 10.799 1.00 70.56 188 ASP A O 1
ATOM 1554 N N . ASN A 1 189 ? 0.989 -8.941 11.526 1.00 74.00 189 ASN A N 1
ATOM 1555 C CA . ASN A 1 189 ? 1.123 -9.240 12.954 1.00 74.00 189 ASN A CA 1
ATOM 1556 C C . ASN A 1 189 ? -0.103 -8.760 13.760 1.00 74.00 189 ASN A C 1
ATOM 1558 O O . ASN A 1 189 ? -0.096 -7.657 14.316 1.00 74.00 189 ASN A O 1
ATOM 1562 N N . PRO A 1 190 ? -1.147 -9.598 13.912 1.00 71.12 190 PRO A N 1
ATOM 1563 C CA . PRO A 1 190 ? -2.399 -9.197 14.566 1.00 71.12 190 PRO A CA 1
ATOM 1564 C C . PRO A 1 190 ? -2.290 -8.878 16.064 1.00 71.12 190 PRO A C 1
ATOM 1566 O O . PRO A 1 190 ? -3.214 -8.303 16.632 1.00 71.12 190 PRO A O 1
ATOM 1569 N N . LEU A 1 191 ? -1.199 -9.288 16.719 1.00 73.88 191 LEU A N 1
ATOM 1570 C CA . LEU A 1 191 ? -0.991 -9.166 18.168 1.00 73.88 191 LEU A CA 1
ATOM 1571 C C . LEU A 1 191 ? -0.078 -7.989 18.550 1.00 73.88 191 LEU A C 1
ATOM 1573 O O . LEU A 1 191 ? 0.427 -7.938 19.672 1.00 73.88 191 LEU A O 1
ATOM 1577 N N . LEU A 1 192 ? 0.175 -7.052 17.629 1.00 74.50 192 LEU A N 1
ATOM 1578 C CA . LEU A 1 192 ? 0.984 -5.871 17.928 1.00 74.50 192 LEU A CA 1
ATOM 1579 C C . LEU A 1 192 ? 0.319 -5.020 19.016 1.00 74.50 192 LEU A C 1
ATOM 1581 O O . LEU A 1 192 ? -0.838 -4.622 18.898 1.00 74.50 192 LEU A O 1
ATOM 1585 N N . SER A 1 193 ? 1.082 -4.695 20.061 1.00 78.75 193 SER A N 1
ATOM 1586 C CA . SER A 1 193 ? 0.650 -3.731 21.071 1.00 78.75 193 SER A CA 1
ATOM 1587 C C . SER A 1 193 ? 0.509 -2.330 20.468 1.00 78.75 193 SER A C 1
ATOM 1589 O O . SER A 1 193 ? 1.196 -1.984 19.504 1.00 78.75 193 SER A O 1
ATOM 1591 N N . GLU A 1 194 ? -0.328 -1.483 21.075 1.00 76.06 194 GLU A N 1
ATOM 1592 C CA . GLU A 1 194 ? -0.537 -0.097 20.627 1.00 76.06 194 GLU A CA 1
ATOM 1593 C C . GLU A 1 194 ? 0.787 0.677 20.498 1.00 76.06 194 GLU A C 1
ATOM 1595 O O . GLU A 1 194 ? 1.025 1.360 19.500 1.00 76.06 194 GLU A O 1
ATOM 1600 N N . SER A 1 195 ? 1.679 0.542 21.486 1.00 80.81 195 SER A N 1
ATOM 1601 C CA . SER A 1 195 ? 2.972 1.232 21.500 1.00 80.81 195 SER A CA 1
ATOM 1602 C C . SER A 1 195 ? 3.884 0.775 20.364 1.00 80.81 195 SER A C 1
ATOM 1604 O O . SER A 1 195 ? 4.529 1.611 19.724 1.00 80.81 195 SER A O 1
ATOM 1606 N N . LYS A 1 196 ? 3.913 -0.532 20.072 1.00 86.94 196 LYS A N 1
ATOM 1607 C CA . LYS A 1 196 ? 4.731 -1.071 18.985 1.00 86.94 196 LYS A CA 1
ATOM 1608 C C . LYS A 1 196 ? 4.150 -0.714 17.622 1.00 86.94 196 LYS A C 1
ATOM 1610 O O . LYS A 1 196 ? 4.906 -0.318 16.741 1.00 86.94 196 LYS A O 1
ATOM 1615 N N . LEU A 1 197 ? 2.829 -0.780 17.472 1.00 81.12 197 LEU A N 1
ATOM 1616 C CA . LEU A 1 197 ? 2.127 -0.366 16.261 1.00 81.12 197 LEU A CA 1
ATOM 1617 C C . LEU A 1 197 ? 2.397 1.107 15.938 1.00 81.12 197 LEU A C 1
ATOM 1619 O O . LEU A 1 197 ? 2.732 1.436 14.805 1.00 81.12 197 LEU A O 1
ATOM 1623 N N . LYS A 1 198 ? 2.335 1.982 16.947 1.00 86.62 198 LYS A N 1
ATOM 1624 C CA . LYS A 1 198 ? 2.694 3.395 16.803 1.00 86.62 198 LYS A CA 1
ATOM 1625 C C . LYS A 1 198 ? 4.137 3.574 16.323 1.00 86.62 198 LYS A C 1
ATOM 1627 O O . LYS A 1 198 ? 4.348 4.320 15.375 1.00 86.62 198 LYS A O 1
ATOM 1632 N N . SER A 1 199 ? 5.100 2.890 16.951 1.00 91.12 199 SER A N 1
ATOM 1633 C CA . SER A 1 199 ? 6.521 2.949 16.562 1.00 91.12 199 SER A CA 1
ATOM 1634 C C . SER A 1 199 ? 6.719 2.554 15.103 1.00 91.12 199 SER A C 1
ATOM 1636 O O . SER A 1 199 ? 7.321 3.303 14.346 1.00 91.12 199 SER A O 1
ATOM 1638 N N . LEU A 1 200 ? 6.141 1.422 14.694 1.00 90.12 200 LEU A N 1
ATOM 1639 C CA . LEU A 1 200 ? 6.276 0.903 13.335 1.00 90.12 200 LEU A CA 1
ATOM 1640 C C . LEU A 1 200 ? 5.647 1.836 12.298 1.00 90.12 200 LEU A C 1
ATOM 1642 O O . LEU A 1 200 ? 6.234 2.053 11.244 1.00 90.12 200 LEU A O 1
ATOM 1646 N N . ILE A 1 201 ? 4.484 2.429 12.593 1.00 89.69 201 ILE A N 1
ATOM 1647 C CA . ILE A 1 201 ? 3.891 3.436 11.706 1.00 89.69 201 ILE A CA 1
ATOM 1648 C C . ILE A 1 201 ? 4.823 4.649 11.609 1.00 89.69 201 ILE A C 1
ATOM 1650 O O . ILE A 1 201 ? 5.127 5.077 10.504 1.00 89.69 201 ILE A O 1
ATOM 1654 N N . SER A 1 202 ? 5.320 5.187 12.725 1.00 90.38 202 SER A N 1
ATOM 1655 C CA . SER A 1 202 ? 6.248 6.325 12.701 1.00 90.38 202 SER A CA 1
ATOM 1656 C C . SER A 1 202 ? 7.525 6.028 11.899 1.00 90.38 202 SER A C 1
ATOM 1658 O O . SER A 1 202 ? 7.895 6.834 11.049 1.00 90.38 202 SER A O 1
ATOM 1660 N N . GLU A 1 203 ? 8.146 4.860 12.093 1.00 90.44 203 GLU A N 1
ATOM 1661 C CA . GLU A 1 203 ? 9.313 4.394 11.321 1.00 90.44 203 GLU A CA 1
ATOM 1662 C C . GLU A 1 203 ? 9.004 4.347 9.814 1.00 90.44 203 GLU A C 1
ATOM 1664 O O . GLU A 1 203 ? 9.791 4.813 8.988 1.00 90.44 203 GLU A O 1
ATOM 1669 N N . HIS A 1 204 ? 7.814 3.859 9.449 1.00 87.88 204 HIS A N 1
ATOM 1670 C CA . HIS A 1 204 ? 7.348 3.794 8.062 1.00 87.88 204 HIS A CA 1
ATOM 1671 C C . HIS A 1 204 ? 7.237 5.177 7.412 1.00 87.88 204 HIS A C 1
ATOM 1673 O O . HIS A 1 204 ? 7.584 5.366 6.245 1.00 87.88 204 HIS A O 1
ATOM 1679 N N . PHE A 1 205 ? 6.751 6.160 8.167 1.00 89.31 205 PHE A N 1
ATOM 1680 C CA . PHE A 1 205 ? 6.635 7.543 7.713 1.00 89.31 205 PHE A CA 1
ATOM 1681 C C . PHE A 1 205 ? 7.998 8.219 7.566 1.00 89.31 205 PHE A C 1
ATOM 1683 O O . PHE A 1 205 ? 8.230 8.907 6.571 1.00 89.31 205 PHE A O 1
ATOM 1690 N N . GLU A 1 206 ? 8.904 8.011 8.522 1.00 88.06 206 GLU A N 1
ATOM 1691 C CA . GLU A 1 206 ? 10.262 8.559 8.471 1.00 88.06 206 GLU A CA 1
ATOM 1692 C C . GLU A 1 206 ? 11.035 8.019 7.262 1.00 88.06 206 GLU A C 1
ATOM 1694 O O . GLU A 1 206 ? 11.669 8.792 6.543 1.00 88.06 206 GLU A O 1
ATOM 1699 N N . LEU A 1 207 ? 10.896 6.725 6.966 1.00 88.31 207 LEU A N 1
ATOM 1700 C CA . LEU A 1 207 ? 11.472 6.100 5.777 1.00 88.31 207 LEU A CA 1
ATOM 1701 C C . LEU A 1 207 ? 10.973 6.752 4.473 1.00 88.31 207 LEU A C 1
ATOM 1703 O O . LEU A 1 207 ? 11.768 7.062 3.584 1.00 88.31 207 LEU A O 1
ATOM 1707 N N . PHE A 1 208 ? 9.666 7.005 4.355 1.00 88.25 208 PHE A N 1
ATOM 1708 C CA . PHE A 1 208 ? 9.093 7.702 3.196 1.00 88.25 208 PHE A CA 1
ATOM 1709 C C . PHE A 1 208 ? 9.585 9.153 3.076 1.00 88.25 208 PHE A C 1
ATOM 1711 O O . PHE A 1 208 ? 9.892 9.610 1.972 1.00 88.25 208 PHE A O 1
ATOM 1718 N N . ALA A 1 209 ? 9.680 9.872 4.197 1.00 86.69 209 ALA A N 1
ATOM 1719 C CA . ALA A 1 209 ? 10.161 11.251 4.224 1.00 86.69 209 ALA A CA 1
ATOM 1720 C C . ALA A 1 209 ? 11.626 11.349 3.756 1.00 86.69 209 ALA A C 1
ATOM 1722 O O . ALA A 1 209 ? 11.968 12.223 2.961 1.00 86.69 209 ALA A O 1
ATOM 1723 N N . GLN A 1 210 ? 12.474 10.409 4.184 1.00 88.06 210 GLN A N 1
ATOM 1724 C CA . GLN A 1 210 ? 13.899 10.358 3.828 1.00 88.06 210 GLN A CA 1
ATOM 1725 C C . GLN A 1 210 ? 14.162 9.868 2.395 1.00 88.06 210 GLN A C 1
ATOM 1727 O O . GLN A 1 210 ? 15.240 10.101 1.852 1.00 88.06 210 GLN A O 1
ATOM 1732 N N . THR A 1 211 ? 13.193 9.202 1.764 1.00 87.00 211 THR A N 1
ATOM 1733 C CA . THR A 1 211 ? 13.351 8.662 0.408 1.00 87.00 211 THR A CA 1
ATOM 1734 C C . THR A 1 211 ? 13.194 9.771 -0.645 1.00 87.00 211 THR A C 1
ATOM 1736 O O . THR A 1 211 ? 12.168 10.454 -0.634 1.00 87.00 211 THR A O 1
ATOM 1739 N N . PRO A 1 212 ? 14.151 9.966 -1.576 1.00 85.62 212 PRO A N 1
ATOM 1740 C CA . PRO A 1 212 ? 14.044 10.981 -2.630 1.00 85.62 212 PRO A CA 1
ATOM 1741 C C . PRO A 1 212 ? 12.937 10.638 -3.641 1.00 85.62 212 PRO A C 1
ATOM 1743 O O . PRO A 1 212 ? 12.618 9.473 -3.854 1.00 85.62 212 PRO A O 1
ATOM 1746 N N . ALA A 1 213 ? 12.320 11.634 -4.283 1.00 82.69 213 ALA A N 1
ATOM 1747 C CA . ALA A 1 213 ? 11.177 11.394 -5.176 1.00 82.69 213 ALA A CA 1
ATOM 1748 C C . ALA A 1 213 ? 11.562 10.611 -6.447 1.00 82.69 213 ALA A C 1
ATOM 1750 O O . ALA A 1 213 ? 10.754 9.846 -6.983 1.00 82.69 213 ALA A O 1
ATOM 1751 N N . GLU A 1 214 ? 12.804 10.778 -6.898 1.00 81.31 214 GLU A N 1
ATOM 1752 C CA . GLU A 1 214 ? 13.414 10.097 -8.040 1.00 81.31 214 GLU A CA 1
ATOM 1753 C C . GLU A 1 214 ? 13.537 8.590 -7.792 1.00 81.31 214 GLU A C 1
ATOM 1755 O O . GLU A 1 214 ? 13.409 7.800 -8.728 1.00 81.31 214 GLU A O 1
ATOM 1760 N N . PHE A 1 215 ? 13.684 8.181 -6.522 1.00 84.94 215 PHE A N 1
ATOM 1761 C CA . PHE A 1 215 ? 13.743 6.775 -6.123 1.00 84.94 215 PHE A CA 1
ATOM 1762 C C . PHE A 1 215 ? 12.548 5.989 -6.668 1.00 84.94 215 PHE A C 1
ATOM 1764 O O . PHE A 1 215 ? 12.719 4.885 -7.186 1.00 84.94 215 PHE A O 1
ATOM 1771 N N . PHE A 1 216 ? 11.340 6.555 -6.590 1.00 85.19 216 PHE A N 1
ATOM 1772 C CA . PHE A 1 216 ? 10.125 5.851 -6.995 1.00 85.19 216 PHE A CA 1
ATOM 1773 C C . PHE A 1 216 ? 10.081 5.574 -8.498 1.00 85.19 216 PHE A C 1
ATOM 1775 O O . PHE A 1 216 ? 9.622 4.506 -8.885 1.00 85.19 216 PHE A O 1
ATOM 1782 N N . SER A 1 217 ? 10.583 6.475 -9.348 1.00 80.88 217 SER A N 1
ATOM 1783 C CA . SER A 1 217 ? 10.527 6.302 -10.808 1.00 80.88 217 SER A CA 1
ATOM 1784 C C . SER A 1 217 ? 11.206 5.003 -11.255 1.00 80.88 217 SER A C 1
ATOM 1786 O O . SER A 1 217 ? 10.621 4.187 -11.978 1.00 80.88 217 SER A O 1
ATOM 1788 N N . ASP A 1 218 ? 12.429 4.777 -10.782 1.00 79.88 218 ASP A N 1
ATOM 1789 C CA . ASP A 1 218 ? 13.218 3.631 -11.222 1.00 79.88 218 ASP A CA 1
ATOM 1790 C C . ASP A 1 218 ? 12.906 2.372 -10.411 1.00 79.88 218 ASP A C 1
ATOM 1792 O O . ASP A 1 218 ? 12.794 1.295 -10.994 1.00 79.88 218 ASP A O 1
ATOM 1796 N N . ASN A 1 219 ? 12.663 2.486 -9.100 1.00 83.00 219 ASN A N 1
ATOM 1797 C CA . ASN A 1 219 ? 12.376 1.314 -8.267 1.00 83.00 219 ASN A CA 1
ATOM 1798 C C . ASN A 1 219 ? 10.986 0.727 -8.527 1.00 83.00 219 ASN A C 1
ATOM 1800 O O . ASN A 1 219 ? 10.839 -0.491 -8.498 1.00 83.00 219 ASN A O 1
ATOM 1804 N N . VAL A 1 220 ? 9.975 1.549 -8.838 1.00 85.56 220 VAL A N 1
ATOM 1805 C CA . VAL A 1 220 ? 8.650 1.036 -9.235 1.00 85.56 220 VAL A CA 1
ATOM 1806 C C . VAL A 1 220 ? 8.744 0.258 -10.537 1.00 85.56 220 VAL A C 1
ATOM 1808 O O . VAL A 1 220 ? 8.199 -0.839 -10.625 1.00 85.56 220 VAL A O 1
ATOM 1811 N N . THR A 1 221 ? 9.466 0.797 -11.523 1.00 82.50 221 THR A N 1
ATOM 1812 C CA . THR A 1 221 ? 9.708 0.106 -12.794 1.00 82.50 221 THR A CA 1
ATOM 1813 C C . THR A 1 221 ? 10.406 -1.229 -12.542 1.00 82.50 221 THR A C 1
ATOM 1815 O O . THR A 1 221 ? 9.924 -2.265 -12.983 1.00 82.50 221 THR A O 1
ATOM 1818 N N . LEU A 1 222 ? 11.498 -1.219 -11.775 1.00 79.75 222 LEU A N 1
ATOM 1819 C CA . LEU A 1 222 ? 12.294 -2.406 -11.480 1.00 79.75 222 LEU A CA 1
ATOM 1820 C C . LEU A 1 222 ? 11.497 -3.492 -10.739 1.00 79.75 222 LEU A C 1
ATOM 1822 O O . LEU A 1 222 ? 11.548 -4.659 -11.124 1.00 79.75 222 LEU A O 1
ATOM 1826 N N . ILE A 1 223 ? 10.746 -3.119 -9.699 1.00 81.38 223 ILE A N 1
ATOM 1827 C CA . ILE A 1 223 ? 9.920 -4.055 -8.926 1.00 81.38 223 ILE A CA 1
ATOM 1828 C C . ILE A 1 223 ? 8.792 -4.610 -9.792 1.00 81.38 223 ILE A C 1
ATOM 1830 O O . ILE A 1 223 ? 8.584 -5.820 -9.807 1.00 81.38 223 ILE A O 1
ATOM 1834 N N . ALA A 1 224 ? 8.110 -3.769 -10.573 1.00 80.00 224 ALA A N 1
ATOM 1835 C CA . ALA A 1 224 ? 7.092 -4.235 -11.509 1.00 80.00 224 ALA A CA 1
ATOM 1836 C C . ALA A 1 224 ? 7.677 -5.242 -12.515 1.00 80.00 224 ALA A C 1
ATOM 1838 O O . ALA A 1 224 ? 7.080 -6.291 -12.757 1.00 80.00 224 ALA A O 1
ATOM 1839 N N . SER A 1 225 ? 8.866 -4.964 -13.060 1.00 75.38 225 SER A N 1
ATOM 1840 C CA . SER A 1 225 ? 9.580 -5.866 -13.970 1.00 75.38 225 SER A CA 1
ATOM 1841 C C . SER A 1 225 ? 9.948 -7.191 -13.308 1.00 75.38 225 SER A C 1
ATOM 1843 O O . SER A 1 225 ? 9.838 -8.242 -13.932 1.00 75.38 225 SER A O 1
ATOM 1845 N N . PHE A 1 226 ? 10.358 -7.168 -12.041 1.00 74.81 226 PHE A N 1
ATOM 1846 C CA . PHE A 1 226 ? 10.694 -8.374 -11.289 1.00 74.81 226 PHE A CA 1
ATOM 1847 C C . PHE A 1 226 ? 9.464 -9.220 -10.948 1.00 74.81 226 PHE A C 1
ATOM 1849 O O . PHE A 1 226 ? 9.512 -10.445 -11.052 1.00 74.81 226 PHE A O 1
ATOM 1856 N N . LEU A 1 227 ? 8.347 -8.580 -10.593 1.00 73.56 227 LEU A N 1
ATOM 1857 C CA . LEU A 1 227 ? 7.066 -9.257 -10.390 1.00 73.56 227 LEU A CA 1
ATOM 1858 C C . LEU A 1 227 ? 6.604 -9.937 -11.683 1.00 73.56 227 LEU A C 1
ATOM 1860 O O . LEU A 1 227 ? 6.262 -11.117 -11.663 1.00 73.56 227 LEU A O 1
ATOM 1864 N N . LEU A 1 228 ? 6.691 -9.245 -12.825 1.00 67.31 228 LEU A N 1
ATOM 1865 C CA . LEU A 1 228 ? 6.469 -9.868 -14.133 1.00 67.31 228 LEU A CA 1
ATOM 1866 C C . LEU A 1 228 ? 7.435 -11.034 -14.371 1.00 67.31 228 LEU A C 1
ATOM 1868 O O . LEU A 1 228 ? 7.015 -12.097 -14.827 1.00 67.31 228 LEU A O 1
ATOM 1872 N N . ALA A 1 229 ? 8.713 -10.870 -14.020 1.00 64.38 229 ALA A N 1
ATOM 1873 C CA . ALA A 1 229 ? 9.715 -11.902 -14.238 1.00 64.38 229 ALA A CA 1
ATOM 1874 C C . ALA A 1 229 ? 9.474 -13.176 -13.421 1.00 64.38 229 ALA A C 1
ATOM 1876 O O . ALA A 1 229 ? 9.728 -14.274 -13.908 1.00 64.38 229 ALA A O 1
ATOM 1877 N N . LYS A 1 230 ? 8.928 -13.050 -12.209 1.00 63.81 230 LYS A N 1
ATOM 1878 C CA . LYS A 1 230 ? 8.545 -14.193 -11.374 1.00 63.81 230 LYS A CA 1
ATOM 1879 C C . LYS A 1 230 ? 7.363 -14.991 -11.931 1.00 63.81 230 LYS A C 1
ATOM 1881 O O . LYS A 1 230 ? 7.281 -16.180 -11.655 1.00 63.81 230 LYS A O 1
ATOM 1886 N N . SER A 1 231 ? 6.506 -14.413 -12.782 1.00 60.59 231 SER A N 1
ATOM 1887 C CA . SER A 1 231 ? 5.443 -15.166 -13.488 1.00 60.59 231 SER A CA 1
ATOM 1888 C C . SER A 1 231 ? 5.928 -16.027 -14.665 1.00 60.59 231 SER A C 1
ATOM 1890 O O . SER A 1 231 ? 5.168 -16.325 -15.587 1.00 60.59 231 SER A O 1
ATOM 1892 N N . GLN A 1 232 ? 7.197 -16.442 -14.630 1.00 51.03 232 GLN A N 1
ATOM 1893 C CA . GLN A 1 232 ? 7.948 -17.128 -15.685 1.00 51.03 232 GLN A CA 1
ATOM 1894 C C . GLN A 1 232 ? 7.291 -18.399 -16.253 1.00 51.03 232 GLN A C 1
ATOM 1896 O O . GLN A 1 232 ? 7.647 -18.813 -17.354 1.00 51.03 232 GLN A O 1
ATOM 1901 N N . GLU A 1 233 ? 6.313 -18.993 -15.564 1.00 47.56 233 GLU A N 1
ATOM 1902 C CA . GLU A 1 233 ? 5.603 -20.196 -16.023 1.00 47.56 233 GLU A CA 1
ATOM 1903 C C . GLU A 1 233 ? 4.817 -20.005 -17.336 1.00 47.56 233 GLU A C 1
ATOM 1905 O O . GLU A 1 233 ? 4.384 -20.985 -17.938 1.00 47.56 233 GLU A O 1
ATOM 1910 N N . PHE A 1 234 ? 4.635 -18.770 -17.819 1.00 45.66 234 PHE A N 1
ATOM 1911 C CA . PHE A 1 234 ? 3.741 -18.487 -18.949 1.00 45.66 234 PHE A CA 1
ATOM 1912 C C . PHE A 1 234 ? 4.398 -18.243 -20.317 1.00 45.66 234 PHE A C 1
ATOM 1914 O O . PHE A 1 234 ? 3.681 -18.273 -21.317 1.00 45.66 234 PHE A O 1
ATOM 1921 N N . PHE A 1 235 ? 5.717 -18.034 -20.409 1.00 53.91 235 PHE A N 1
ATOM 1922 C CA . PHE A 1 235 ? 6.362 -17.591 -21.658 1.00 53.91 235 PHE A CA 1
ATOM 1923 C C . PHE A 1 235 ? 7.535 -18.487 -22.069 1.00 53.91 235 PHE A C 1
ATOM 1925 O O . PHE A 1 235 ? 8.695 -18.095 -21.998 1.00 53.91 235 PHE A O 1
ATOM 1932 N N . GLN A 1 236 ? 7.237 -19.703 -22.528 1.00 54.16 236 GLN A N 1
ATOM 1933 C CA . GLN A 1 236 ? 8.199 -20.533 -23.261 1.00 54.16 236 GLN A CA 1
ATOM 1934 C C . GLN A 1 236 ? 7.517 -21.178 -24.470 1.00 54.16 236 GLN A C 1
ATOM 1936 O O . GLN A 1 236 ? 7.065 -22.317 -24.423 1.00 54.16 236 GLN A O 1
ATOM 1941 N N . ALA A 1 237 ? 7.424 -20.424 -25.565 1.00 55.53 237 ALA A N 1
ATOM 1942 C CA . ALA A 1 237 ? 6.984 -20.928 -26.868 1.00 55.53 237 ALA A CA 1
ATOM 1943 C C . ALA A 1 237 ? 7.905 -20.438 -28.003 1.00 55.53 237 ALA A C 1
ATOM 1945 O O . ALA A 1 237 ? 7.450 -20.173 -29.112 1.00 55.53 237 ALA A O 1
ATOM 1946 N N . HIS A 1 238 ? 9.200 -20.279 -27.716 1.00 70.75 238 HIS A N 1
ATOM 1947 C CA . HIS A 1 238 ? 10.206 -19.868 -28.698 1.00 70.75 238 HIS A CA 1
ATOM 1948 C C . HIS A 1 238 ? 11.158 -21.014 -29.005 1.00 70.75 238 HIS A C 1
ATOM 1950 O O . HIS A 1 238 ? 11.474 -21.827 -28.134 1.00 70.75 238 HIS A O 1
ATOM 1956 N N . THR A 1 239 ? 11.643 -21.051 -30.242 1.00 81.00 239 THR A N 1
ATOM 1957 C CA . THR A 1 239 ? 12.694 -21.983 -30.648 1.00 81.00 239 THR A CA 1
ATOM 1958 C C . THR A 1 239 ? 13.996 -21.699 -29.893 1.00 81.00 239 THR A C 1
ATOM 1960 O O . THR A 1 239 ? 14.263 -20.574 -29.461 1.00 81.00 239 THR A O 1
ATOM 1963 N N . ASP A 1 240 ? 14.872 -22.700 -29.781 1.00 83.38 240 ASP A N 1
ATOM 1964 C CA . ASP A 1 240 ? 16.202 -22.520 -29.181 1.00 83.38 240 ASP A CA 1
ATOM 1965 C C . ASP A 1 240 ? 17.018 -21.416 -29.868 1.00 83.38 240 ASP A C 1
ATOM 1967 O O . ASP A 1 240 ? 17.820 -20.732 -29.227 1.00 83.38 240 ASP A O 1
ATOM 1971 N N . CYS A 1 241 ? 16.815 -21.234 -31.176 1.00 86.56 241 CYS A N 1
ATOM 1972 C CA . CYS A 1 241 ? 17.459 -20.183 -31.955 1.00 86.56 241 CYS A CA 1
ATOM 1973 C C . CYS A 1 241 ? 16.976 -18.791 -31.523 1.00 86.56 241 CYS A C 1
ATOM 1975 O O . CYS A 1 241 ? 17.802 -17.933 -31.209 1.00 86.56 241 CYS A O 1
ATOM 1977 N N . GLU A 1 242 ? 15.660 -18.594 -31.426 1.00 88.00 242 GLU A N 1
ATOM 1978 C CA . GLU A 1 242 ? 15.047 -17.333 -30.988 1.00 88.00 242 GLU A CA 1
ATOM 1979 C C . GLU A 1 242 ? 15.419 -16.986 -29.544 1.00 88.00 242 GLU A C 1
ATOM 1981 O O . GLU A 1 242 ? 15.771 -15.844 -29.250 1.00 88.00 242 GLU A O 1
ATOM 1986 N N . ASN A 1 243 ? 15.437 -17.978 -28.650 1.00 84.38 243 ASN A N 1
ATOM 1987 C CA . ASN A 1 243 ? 15.859 -17.785 -27.264 1.00 84.38 243 ASN A CA 1
ATOM 1988 C C . ASN A 1 243 ? 17.331 -17.362 -27.167 1.00 84.38 243 ASN A C 1
ATOM 1990 O O . ASN A 1 243 ? 17.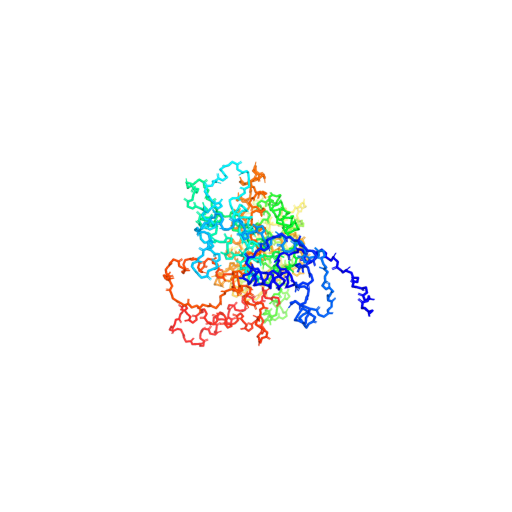671 -16.441 -26.422 1.00 84.38 243 ASN A O 1
ATOM 1994 N N . LYS A 1 244 ? 18.227 -17.998 -27.934 1.00 88.81 244 LYS A N 1
ATOM 1995 C CA . LYS A 1 244 ? 19.646 -17.604 -27.992 1.00 88.81 244 LYS A CA 1
ATOM 1996 C C . LYS A 1 244 ? 19.818 -16.199 -28.569 1.00 88.81 244 LYS A C 1
ATOM 1998 O O . LYS A 1 244 ? 20.632 -15.431 -28.055 1.00 88.81 244 LYS A O 1
ATOM 2003 N N . ALA A 1 245 ? 19.056 -15.859 -29.605 1.00 89.81 245 ALA A N 1
ATOM 2004 C CA . ALA A 1 245 ? 19.074 -14.544 -30.231 1.00 89.81 245 ALA A CA 1
ATOM 2005 C C . ALA A 1 245 ? 18.607 -13.446 -29.267 1.00 89.81 245 ALA A C 1
ATOM 2007 O O . ALA A 1 245 ? 19.308 -12.450 -29.099 1.00 89.81 245 ALA A O 1
ATOM 2008 N N . LEU A 1 246 ? 17.489 -13.664 -28.569 1.00 89.88 246 LEU A N 1
ATOM 2009 C CA . LEU A 1 246 ? 16.968 -12.766 -27.538 1.00 89.88 246 LEU A CA 1
ATOM 2010 C C . LEU A 1 246 ? 17.995 -12.54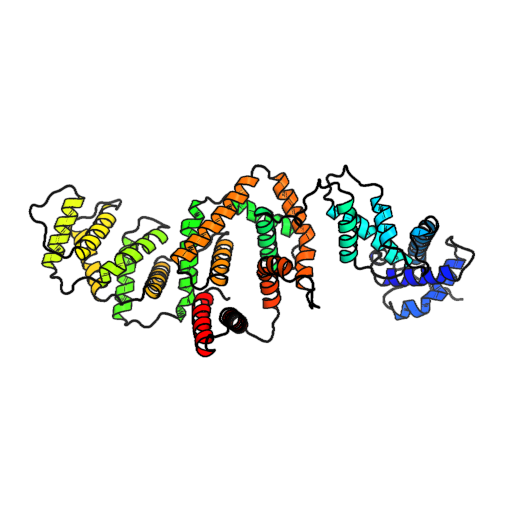3 -26.421 1.00 89.88 246 LEU A C 1
ATOM 2012 O O . LEU A 1 246 ? 18.326 -11.400 -26.105 1.00 89.88 246 LEU A O 1
ATOM 2016 N N . LYS A 1 247 ? 18.559 -13.629 -25.878 1.00 89.62 247 LYS A N 1
ATOM 2017 C CA . LYS A 1 247 ? 19.602 -13.580 -24.843 1.00 89.62 247 LYS A CA 1
ATOM 2018 C C . LYS A 1 247 ? 20.795 -12.747 -25.278 1.00 89.62 247 LYS A C 1
ATOM 2020 O O . LYS A 1 247 ? 21.254 -11.890 -24.525 1.00 89.62 247 LYS A O 1
ATOM 2025 N N . LYS A 1 248 ? 21.282 -12.984 -26.499 1.00 90.69 248 LYS A N 1
ATOM 2026 C CA . LYS A 1 248 ? 22.404 -12.247 -27.087 1.00 90.69 248 LYS A CA 1
ATOM 2027 C C . LYS A 1 248 ? 22.055 -10.771 -27.292 1.00 90.69 248 LYS A C 1
ATOM 2029 O O . LYS A 1 248 ? 22.866 -9.919 -26.951 1.00 90.69 248 LYS A O 1
ATOM 2034 N N . PHE A 1 249 ? 20.855 -10.466 -27.784 1.00 91.69 249 PHE A N 1
ATOM 2035 C CA . PHE A 1 249 ? 20.390 -9.096 -28.001 1.00 91.69 249 PHE A CA 1
ATOM 2036 C C . PHE A 1 249 ? 20.327 -8.297 -26.692 1.00 91.69 249 PHE A C 1
ATOM 2038 O O . PHE A 1 249 ? 20.864 -7.192 -26.622 1.00 91.69 249 PHE A O 1
ATOM 2045 N N . VAL A 1 250 ? 19.747 -8.881 -25.638 1.00 90.75 250 VAL A N 1
ATOM 2046 C CA . VAL A 1 250 ? 19.696 -8.282 -24.294 1.00 90.75 250 VAL A CA 1
ATOM 2047 C C . VAL A 1 250 ? 21.100 -8.090 -23.725 1.00 90.75 250 VAL A C 1
ATOM 2049 O O . VAL A 1 250 ? 21.432 -6.992 -23.275 1.00 90.75 250 VAL A O 1
ATOM 2052 N N . ARG A 1 251 ? 21.958 -9.111 -23.829 1.00 89.81 251 ARG A N 1
ATOM 2053 C CA . ARG A 1 251 ? 23.345 -9.056 -23.352 1.00 89.81 251 ARG A CA 1
ATOM 2054 C C . ARG A 1 251 ? 24.139 -7.922 -23.992 1.00 89.81 251 ARG A C 1
ATOM 2056 O O . ARG A 1 251 ? 24.808 -7.181 -23.278 1.00 89.81 251 ARG A O 1
ATOM 2063 N N . CYS A 1 252 ? 24.020 -7.745 -25.310 1.00 87.94 252 CYS A N 1
ATOM 2064 C CA . CYS A 1 252 ? 24.676 -6.644 -26.013 1.00 87.94 252 CYS A CA 1
ATOM 2065 C C . CYS A 1 252 ? 24.256 -5.282 -25.441 1.00 87.94 252 CYS A C 1
ATOM 2067 O O . CYS A 1 252 ? 25.105 -4.416 -25.270 1.00 87.94 252 CYS A O 1
ATOM 2069 N N . GLN A 1 253 ? 22.982 -5.093 -25.076 1.00 88.25 253 GLN A N 1
ATOM 2070 C CA . GLN A 1 253 ? 22.537 -3.830 -24.474 1.00 88.25 253 GLN A CA 1
ATOM 2071 C C . GLN A 1 253 ? 23.020 -3.643 -23.032 1.00 88.25 253 GLN A C 1
ATOM 2073 O O . GLN A 1 253 ? 23.345 -2.520 -22.649 1.00 88.25 253 GLN A O 1
ATOM 2078 N N . ILE A 1 254 ? 23.113 -4.720 -22.246 1.00 87.50 254 ILE A N 1
ATOM 2079 C CA . ILE A 1 254 ? 23.686 -4.673 -20.892 1.00 87.50 254 ILE A CA 1
ATOM 2080 C C . ILE A 1 254 ? 25.152 -4.244 -20.956 1.00 87.50 254 ILE A C 1
ATOM 2082 O O . ILE A 1 254 ? 25.564 -3.357 -20.212 1.00 87.50 254 ILE A O 1
ATOM 2086 N N . GLU A 1 255 ? 25.933 -4.812 -21.877 1.00 85.69 255 GLU A N 1
ATOM 2087 C CA . GLU A 1 255 ? 27.344 -4.455 -22.056 1.00 85.69 255 GLU A CA 1
ATOM 2088 C C . GLU A 1 255 ? 27.520 -2.961 -22.370 1.00 85.69 255 GLU A C 1
ATOM 2090 O O . GLU A 1 255 ? 28.533 -2.371 -22.003 1.00 85.69 255 GLU A O 1
ATOM 2095 N N . LEU A 1 256 ? 26.551 -2.317 -23.031 1.00 81.75 256 LEU A N 1
ATOM 2096 C CA . LEU A 1 256 ? 26.571 -0.885 -23.365 1.00 81.75 256 LEU A CA 1
ATOM 2097 C C . LEU A 1 256 ? 26.257 0.052 -22.189 1.00 81.75 256 LEU A C 1
ATOM 2099 O O . LEU A 1 256 ? 26.397 1.264 -22.345 1.00 81.75 256 LEU A O 1
ATOM 2103 N N . SER A 1 257 ? 25.807 -0.468 -21.051 1.00 79.50 257 SER A N 1
ATOM 2104 C CA . SER A 1 257 ? 25.448 0.341 -19.883 1.00 79.50 257 SER A CA 1
ATOM 2105 C C . SER A 1 257 ? 26.665 0.699 -19.023 1.00 79.50 257 SER A C 1
ATOM 2107 O O . SER A 1 257 ? 27.604 -0.087 -18.888 1.00 79.50 257 SER A O 1
ATOM 2109 N N . LYS A 1 258 ? 26.662 1.902 -18.435 1.00 65.31 258 LYS A N 1
ATOM 2110 C CA . LYS A 1 258 ? 27.692 2.365 -17.498 1.00 65.31 258 LYS A CA 1
ATOM 2111 C C . LYS A 1 258 ? 27.186 2.258 -16.062 1.00 65.31 258 LYS A C 1
ATOM 2113 O O . LYS A 1 258 ? 26.415 3.090 -15.599 1.00 65.31 258 LYS A O 1
ATOM 2118 N N . GLY A 1 259 ? 27.695 1.281 -15.320 1.00 59.78 259 GLY A N 1
ATOM 2119 C CA . GLY A 1 259 ? 27.563 1.240 -13.864 1.00 59.78 259 GLY A CA 1
ATOM 2120 C C . GLY A 1 259 ? 26.410 0.394 -13.319 1.00 59.78 259 GLY A C 1
ATOM 2121 O O . GLY A 1 259 ? 25.628 -0.224 -14.039 1.00 59.78 259 GLY A O 1
ATOM 2122 N N . LYS A 1 260 ? 26.359 0.329 -11.986 1.00 51.44 260 LYS A N 1
ATOM 2123 C CA . LYS A 1 260 ? 25.375 -0.435 -11.214 1.00 51.44 260 LYS A CA 1
ATOM 2124 C C . LYS A 1 260 ? 24.111 0.429 -11.102 1.00 51.44 260 LYS A C 1
ATOM 2126 O O . LYS A 1 260 ? 24.218 1.547 -10.617 1.00 51.44 260 LYS A O 1
ATOM 2131 N N . ASN A 1 261 ? 22.957 -0.075 -11.550 1.00 57.56 261 ASN A N 1
ATOM 2132 C CA . ASN A 1 261 ? 21.612 0.552 -11.506 1.00 57.56 261 ASN A CA 1
ATOM 2133 C C . ASN A 1 261 ? 21.078 1.211 -12.798 1.00 57.56 261 ASN A C 1
ATOM 2135 O O . ASN A 1 261 ? 20.151 2.009 -12.732 1.00 57.56 261 ASN A O 1
ATOM 2139 N N . GLN A 1 262 ? 21.556 0.824 -13.987 1.00 76.69 262 GLN A N 1
ATOM 2140 C CA . GLN A 1 262 ? 20.967 1.273 -15.268 1.00 76.69 262 GLN A CA 1
ATOM 2141 C C . GLN A 1 262 ? 19.887 0.339 -15.843 1.00 76.69 262 GLN A C 1
ATOM 2143 O O . GLN A 1 262 ? 19.501 0.471 -17.001 1.00 76.69 262 GLN A O 1
ATOM 2148 N N . VAL A 1 263 ? 19.363 -0.611 -15.064 1.00 80.81 263 VAL A N 1
ATOM 2149 C CA . VAL A 1 263 ? 18.408 -1.622 -15.564 1.00 80.81 263 VAL A CA 1
ATOM 2150 C C . VAL A 1 263 ? 17.171 -0.984 -16.202 1.00 80.81 263 VAL A C 1
ATOM 2152 O O . VAL A 1 263 ? 16.740 -1.412 -17.270 1.00 80.81 263 VAL A O 1
ATOM 2155 N N . CYS A 1 264 ? 16.655 0.101 -15.625 1.00 78.38 264 CYS A N 1
ATOM 2156 C CA . CYS A 1 264 ? 15.516 0.817 -16.196 1.00 78.38 264 CYS A CA 1
ATOM 2157 C C . CYS A 1 264 ? 15.844 1.499 -17.532 1.00 78.38 264 CYS A C 1
ATOM 2159 O O . CYS A 1 264 ? 15.033 1.477 -18.459 1.00 78.38 264 CYS A O 1
ATOM 2161 N N . GLU A 1 265 ? 17.045 2.064 -17.658 1.00 81.62 265 GLU A N 1
ATOM 2162 C CA . GLU A 1 265 ? 17.524 2.671 -18.900 1.00 81.62 265 GLU A CA 1
ATOM 2163 C C . GLU A 1 265 ? 17.730 1.612 -19.992 1.00 81.62 265 GLU A C 1
ATOM 2165 O O . GLU A 1 265 ? 17.251 1.783 -21.115 1.00 81.62 265 GLU A O 1
ATOM 2170 N N . ILE A 1 266 ? 18.372 0.488 -19.648 1.00 87.31 266 ILE A N 1
ATOM 2171 C CA . ILE A 1 266 ? 18.574 -0.645 -20.559 1.00 87.31 266 ILE A CA 1
ATOM 2172 C C . ILE A 1 266 ? 17.222 -1.182 -21.037 1.00 87.31 266 ILE A C 1
ATOM 2174 O O . ILE A 1 266 ? 17.050 -1.408 -22.231 1.00 87.31 266 ILE A O 1
ATOM 2178 N N . GLY A 1 267 ? 16.247 -1.343 -20.137 1.00 85.81 267 GLY A N 1
ATOM 2179 C CA . GLY A 1 267 ? 14.903 -1.806 -20.485 1.00 85.81 267 GLY A CA 1
ATOM 2180 C C . GLY A 1 267 ? 14.192 -0.875 -21.468 1.00 85.81 267 GLY A C 1
ATOM 2181 O O . GLY A 1 267 ? 13.708 -1.329 -22.504 1.00 85.81 267 GLY A O 1
ATOM 2182 N N . ARG A 1 268 ? 14.202 0.444 -21.220 1.00 83.75 268 ARG A N 1
ATOM 2183 C CA . ARG A 1 268 ? 13.637 1.442 -22.155 1.00 83.75 268 ARG A CA 1
ATOM 2184 C C . ARG A 1 268 ? 14.335 1.403 -23.516 1.00 83.75 268 ARG A C 1
ATOM 2186 O O . ARG A 1 268 ? 13.675 1.448 -24.553 1.00 83.75 268 ARG A O 1
ATOM 2193 N N . ARG A 1 269 ? 15.664 1.272 -23.518 1.00 87.00 269 ARG A N 1
ATOM 2194 C CA . ARG A 1 269 ? 16.464 1.130 -24.740 1.00 87.00 269 ARG A CA 1
ATOM 2195 C C . ARG A 1 269 ? 16.081 -0.139 -25.505 1.00 87.00 269 ARG A C 1
ATOM 2197 O O . ARG A 1 269 ? 15.845 -0.071 -26.706 1.00 87.00 269 ARG A O 1
ATOM 2204 N N . LEU A 1 270 ? 15.952 -1.276 -24.824 1.00 89.88 270 LEU A N 1
ATOM 2205 C CA . LEU A 1 270 ? 15.516 -2.538 -25.426 1.00 89.88 270 LEU A CA 1
ATOM 2206 C C . LEU A 1 270 ? 14.125 -2.414 -26.059 1.00 89.88 270 LEU A C 1
ATOM 2208 O O . LEU A 1 270 ? 13.960 -2.798 -27.214 1.00 89.88 270 LEU A O 1
ATOM 2212 N N . LEU A 1 271 ? 13.158 -1.822 -25.352 1.00 87.06 271 LEU A N 1
ATOM 2213 C CA . LEU A 1 271 ? 11.797 -1.603 -25.858 1.00 87.06 271 LEU A CA 1
ATOM 2214 C C . LEU A 1 271 ? 11.762 -0.715 -27.109 1.00 87.06 271 LEU A C 1
ATOM 2216 O O . LEU A 1 271 ? 10.963 -0.960 -28.010 1.00 87.06 271 LEU A O 1
ATOM 2220 N N . ALA A 1 272 ? 12.640 0.286 -27.193 1.00 87.38 272 ALA A N 1
ATOM 2221 C CA . ALA A 1 272 ? 12.743 1.158 -28.362 1.00 87.38 272 ALA A CA 1
ATOM 2222 C C . ALA A 1 272 ? 13.441 0.478 -29.555 1.00 87.38 272 ALA A C 1
ATOM 2224 O O . ALA A 1 272 ? 13.042 0.664 -30.705 1.00 87.38 272 ALA A O 1
ATOM 2225 N N . LEU A 1 273 ? 14.486 -0.313 -29.298 1.00 89.31 273 LEU A N 1
ATOM 2226 C CA . LEU A 1 273 ? 15.320 -0.903 -30.348 1.00 89.31 273 LEU A CA 1
ATOM 2227 C C . LEU A 1 273 ? 14.767 -2.211 -30.904 1.00 89.31 273 LEU A C 1
ATOM 2229 O O . LEU A 1 273 ? 14.964 -2.500 -32.082 1.00 89.31 273 LEU A O 1
ATOM 2233 N N . TYR A 1 274 ? 14.075 -3.006 -30.094 1.00 91.69 274 TYR A N 1
ATOM 2234 C CA . TYR A 1 274 ? 13.576 -4.312 -30.517 1.00 91.69 274 TYR A CA 1
ATOM 2235 C C . TYR A 1 274 ? 12.605 -4.239 -31.713 1.00 91.69 274 TYR A C 1
ATOM 2237 O O . TYR A 1 274 ? 12.774 -5.008 -32.667 1.00 91.69 274 TYR A O 1
ATOM 2245 N N . PRO A 1 275 ? 11.636 -3.299 -31.764 1.00 89.19 275 PRO A N 1
ATOM 2246 C CA . PRO A 1 275 ? 10.772 -3.137 -32.933 1.00 89.19 275 PRO A CA 1
ATOM 2247 C C . PRO A 1 275 ? 11.530 -2.708 -34.196 1.00 89.19 275 PRO A C 1
ATOM 2249 O O . PRO A 1 275 ? 11.087 -3.012 -35.300 1.00 89.19 275 PRO A O 1
ATOM 2252 N N . LEU A 1 276 ? 12.657 -1.999 -34.052 1.00 88.38 276 LEU A N 1
ATOM 2253 C CA . LEU A 1 276 ? 13.521 -1.635 -35.178 1.00 88.38 276 LEU A CA 1
ATOM 2254 C C . LEU A 1 276 ? 14.309 -2.854 -35.665 1.00 88.38 276 LEU A C 1
ATOM 2256 O O . LEU A 1 276 ? 14.344 -3.117 -36.864 1.00 88.38 276 LEU A O 1
ATOM 2260 N N . ALA A 1 277 ? 14.880 -3.622 -34.734 1.00 89.00 277 ALA A N 1
ATOM 2261 C CA . ALA A 1 277 ? 15.666 -4.819 -35.014 1.00 89.00 277 ALA A CA 1
ATOM 2262 C C . ALA A 1 277 ? 14.841 -5.917 -35.710 1.00 89.00 277 ALA A C 1
ATOM 2264 O O . ALA A 1 277 ? 15.297 -6.515 -36.680 1.00 89.00 277 ALA A O 1
ATOM 2265 N N . THR A 1 278 ? 13.597 -6.136 -35.280 1.00 87.81 278 THR A N 1
ATOM 2266 C CA . THR A 1 278 ? 12.691 -7.141 -35.876 1.00 87.81 278 THR A CA 1
ATOM 2267 C C . THR A 1 278 ? 12.132 -6.753 -37.249 1.00 87.81 278 THR A C 1
ATOM 2269 O O . THR A 1 278 ? 11.604 -7.607 -37.962 1.00 87.81 278 THR A O 1
ATOM 2272 N N . LYS A 1 279 ? 12.240 -5.476 -37.638 1.00 84.94 279 LYS A N 1
ATOM 2273 C CA . LYS A 1 279 ? 11.775 -4.944 -38.933 1.00 84.94 279 LYS A CA 1
ATOM 2274 C C . LYS A 1 279 ? 12.908 -4.703 -39.930 1.00 84.94 279 LYS A C 1
ATOM 2276 O O . LYS A 1 279 ? 12.680 -4.081 -40.967 1.00 84.94 279 LYS A O 1
ATOM 2281 N N . LEU A 1 280 ? 14.123 -5.156 -39.627 1.00 83.75 280 LEU A N 1
ATOM 2282 C CA . LEU A 1 280 ? 15.254 -4.979 -40.528 1.00 83.75 280 LEU A CA 1
ATOM 2283 C C . LEU A 1 280 ? 14.991 -5.692 -41.869 1.00 83.75 280 LEU A C 1
ATOM 2285 O O . LEU A 1 280 ? 14.559 -6.848 -41.878 1.00 83.75 280 LEU A O 1
ATOM 2289 N N . PRO A 1 281 ? 15.236 -5.024 -43.010 1.00 79.25 281 PRO A N 1
ATOM 2290 C CA . PRO A 1 281 ? 15.031 -5.628 -44.318 1.00 79.25 281 PRO A CA 1
ATOM 2291 C C . PRO A 1 281 ? 16.161 -6.623 -44.593 1.00 79.25 281 PRO A C 1
ATOM 2293 O O . PRO A 1 281 ? 17.265 -6.221 -44.944 1.00 79.25 281 PRO A O 1
ATOM 2296 N N . TYR A 1 282 ? 15.907 -7.918 -44.413 1.00 76.88 282 TYR A N 1
ATOM 2297 C CA . TYR A 1 282 ? 16.869 -8.975 -44.732 1.00 76.88 282 TYR A CA 1
ATOM 2298 C C . TYR A 1 282 ? 16.664 -9.520 -46.155 1.00 76.88 282 TYR A C 1
ATOM 2300 O O . TYR A 1 282 ? 15.518 -9.616 -46.598 1.00 76.88 282 TYR A O 1
ATOM 2308 N N . PRO A 1 283 ? 17.742 -9.931 -46.857 1.00 80.19 283 PRO A N 1
ATOM 2309 C CA . PRO A 1 283 ? 19.150 -9.915 -46.437 1.00 80.19 283 PRO A CA 1
ATOM 2310 C C . PRO A 1 283 ? 19.847 -8.553 -46.654 1.00 80.19 283 PRO A C 1
ATOM 2312 O O . PRO A 1 283 ? 19.627 -7.879 -47.656 1.00 80.19 283 PRO A O 1
ATOM 2315 N N . ILE A 1 284 ? 20.754 -8.178 -45.742 1.00 82.56 284 ILE A N 1
ATOM 2316 C CA . ILE A 1 284 ? 21.651 -7.014 -45.879 1.00 82.56 284 ILE A CA 1
ATOM 2317 C C . ILE A 1 284 ? 23.070 -7.550 -46.064 1.00 82.56 284 ILE A C 1
ATOM 2319 O O . ILE A 1 284 ? 23.533 -8.339 -45.241 1.00 82.56 284 ILE A O 1
ATOM 2323 N N . SER A 1 285 ? 23.768 -7.129 -47.121 1.00 87.19 285 SER A N 1
ATOM 2324 C CA . SER A 1 285 ? 25.174 -7.497 -47.326 1.00 87.19 285 SER A CA 1
ATOM 2325 C C . SER A 1 285 ? 26.052 -6.897 -46.227 1.00 87.19 285 SER A C 1
ATOM 2327 O O . SER A 1 285 ? 25.960 -5.695 -45.959 1.00 87.19 285 SER A O 1
ATOM 2329 N N . GLU A 1 286 ? 26.949 -7.700 -45.661 1.00 87.31 286 GLU A N 1
ATOM 2330 C CA . GLU A 1 286 ? 27.875 -7.271 -44.609 1.00 87.31 286 GLU A CA 1
ATOM 2331 C C . GLU A 1 286 ? 28.729 -6.067 -45.033 1.00 87.31 286 GLU A C 1
ATOM 2333 O O . GLU A 1 286 ? 28.929 -5.149 -44.245 1.00 87.31 286 GLU A O 1
ATOM 2338 N N . GLU A 1 287 ? 29.156 -6.012 -46.295 1.00 88.56 287 GLU A N 1
ATOM 2339 C CA . GLU A 1 287 ? 29.937 -4.899 -46.847 1.00 88.56 287 GLU A CA 1
ATOM 2340 C C . GLU A 1 287 ? 29.191 -3.555 -46.759 1.00 88.56 287 GLU A C 1
ATOM 2342 O O . GLU A 1 287 ? 29.726 -2.573 -46.240 1.00 88.56 287 GLU A O 1
ATOM 2347 N N . LYS A 1 288 ? 27.912 -3.519 -47.166 1.00 87.75 288 LYS A N 1
ATOM 2348 C CA . LYS A 1 288 ? 27.058 -2.325 -47.013 1.00 87.75 288 LYS A CA 1
ATOM 2349 C C . LYS A 1 288 ? 26.862 -1.944 -45.547 1.00 87.75 288 LYS A C 1
ATOM 2351 O O . LYS A 1 288 ? 26.838 -0.758 -45.226 1.00 87.75 288 LYS A O 1
ATOM 2356 N N . LEU A 1 289 ? 26.736 -2.933 -44.660 1.00 88.06 289 LEU A N 1
ATOM 2357 C CA . LEU A 1 289 ? 26.580 -2.695 -43.227 1.00 88.06 289 LEU A CA 1
ATOM 2358 C C . LEU A 1 289 ? 27.861 -2.102 -42.619 1.00 88.06 289 LEU A C 1
ATOM 2360 O O . LEU A 1 289 ? 27.788 -1.097 -41.918 1.00 88.06 289 LEU A O 1
ATOM 2364 N N . ARG A 1 290 ? 29.036 -2.649 -42.956 1.00 90.69 290 ARG A N 1
ATOM 2365 C CA . ARG A 1 290 ? 30.352 -2.119 -42.553 1.00 90.69 290 ARG A CA 1
ATOM 2366 C C . ARG A 1 290 ? 30.572 -0.695 -43.061 1.00 90.69 290 ARG A C 1
ATOM 2368 O O . ARG A 1 290 ? 31.018 0.156 -42.296 1.00 90.69 290 ARG A O 1
ATOM 2375 N N . SER A 1 291 ? 30.209 -0.420 -44.314 1.00 89.56 291 SER A N 1
ATOM 2376 C CA . SER A 1 291 ? 30.286 0.922 -44.903 1.00 89.56 291 SER A CA 1
ATOM 2377 C C . SER A 1 291 ? 29.409 1.932 -44.148 1.00 89.56 291 SER A C 1
ATOM 2379 O O . SER A 1 291 ? 29.867 3.024 -43.816 1.00 89.56 291 SER A O 1
ATOM 2381 N N . ALA A 1 292 ? 28.178 1.556 -43.788 1.00 90.06 292 ALA A N 1
ATOM 2382 C CA . ALA A 1 292 ? 27.287 2.424 -43.017 1.00 90.06 292 ALA A CA 1
ATOM 2383 C C . ALA A 1 292 ? 27.739 2.629 -41.566 1.00 90.06 292 ALA A C 1
ATOM 2385 O O . ALA A 1 292 ? 27.636 3.740 -41.051 1.00 90.06 292 ALA A O 1
ATOM 2386 N N . ILE A 1 293 ? 28.288 1.597 -40.919 1.00 90.88 293 ILE A N 1
ATOM 2387 C CA . ILE A 1 293 ? 28.899 1.727 -39.590 1.00 90.88 293 ILE A CA 1
ATOM 2388 C C . ILE A 1 293 ? 30.062 2.720 -39.637 1.00 90.88 293 ILE A C 1
ATOM 2390 O O . ILE A 1 293 ? 30.123 3.622 -38.805 1.00 90.88 293 ILE A O 1
ATOM 2394 N N . ALA A 1 294 ? 30.953 2.589 -40.625 1.00 89.50 294 ALA A N 1
ATOM 2395 C CA . ALA A 1 294 ? 32.073 3.505 -40.823 1.00 89.50 294 ALA A CA 1
ATOM 2396 C C . ALA A 1 294 ? 31.598 4.951 -41.025 1.00 89.50 294 ALA A C 1
ATOM 2398 O O . ALA A 1 294 ? 32.143 5.871 -40.415 1.00 89.50 294 ALA A O 1
ATOM 2399 N N . TYR A 1 295 ? 30.548 5.134 -41.833 1.00 90.81 295 TYR A N 1
ATOM 2400 C CA . TYR A 1 295 ? 29.922 6.430 -42.075 1.00 90.81 295 TYR A CA 1
ATOM 2401 C C . TYR A 1 295 ? 29.404 7.082 -40.785 1.00 90.81 295 TYR A C 1
ATOM 2403 O O . TYR A 1 295 ? 29.781 8.207 -40.461 1.00 90.81 295 TYR A O 1
ATOM 2411 N N . ILE A 1 296 ? 28.593 6.357 -40.011 1.00 89.69 296 ILE A N 1
ATOM 2412 C CA . ILE A 1 296 ? 27.992 6.864 -38.768 1.00 89.69 296 ILE A CA 1
ATOM 2413 C C . ILE A 1 296 ? 29.062 7.109 -37.702 1.00 89.69 296 ILE A C 1
ATOM 2415 O O . ILE A 1 296 ? 29.043 8.149 -37.054 1.00 89.69 296 ILE A O 1
ATOM 2419 N N . TYR A 1 297 ? 30.024 6.196 -37.550 1.00 89.56 297 TYR A N 1
ATOM 2420 C CA . TYR A 1 297 ? 31.129 6.361 -36.607 1.00 89.56 297 TYR A CA 1
ATOM 2421 C C . TYR A 1 297 ? 31.942 7.624 -36.913 1.00 89.56 297 TYR A C 1
ATOM 2423 O O . TYR A 1 297 ? 32.209 8.413 -36.009 1.00 89.56 297 TYR A O 1
ATOM 2431 N N . ALA A 1 298 ? 32.285 7.861 -38.185 1.00 88.19 298 ALA A N 1
ATOM 2432 C CA . ALA A 1 298 ? 32.988 9.073 -38.595 1.00 88.19 298 ALA A CA 1
ATOM 2433 C C . ALA A 1 298 ? 32.186 10.336 -38.246 1.00 88.19 298 ALA A C 1
ATOM 2435 O O . ALA A 1 298 ? 32.747 11.246 -37.632 1.00 88.19 298 ALA A O 1
ATOM 2436 N N . LEU A 1 299 ? 30.880 10.352 -38.545 1.00 88.88 299 LEU A N 1
ATOM 2437 C CA . LEU A 1 299 ? 29.992 11.465 -38.197 1.00 88.88 299 LEU A CA 1
ATOM 2438 C C . LEU A 1 299 ? 29.955 11.725 -36.689 1.00 88.88 299 LEU A C 1
ATOM 2440 O O . LEU A 1 299 ? 30.096 12.868 -36.260 1.00 88.88 299 LEU A O 1
ATOM 2444 N N . SER A 1 300 ? 29.823 10.677 -35.873 1.00 86.75 300 SER A N 1
ATOM 2445 C CA . SER A 1 300 ? 29.829 10.794 -34.411 1.00 86.75 300 SER A CA 1
ATOM 2446 C C . SER A 1 300 ? 31.174 11.267 -33.843 1.00 86.75 300 SER A C 1
ATOM 2448 O O . SER A 1 300 ? 31.211 11.809 -32.743 1.00 86.75 300 SER A O 1
ATOM 2450 N N . CYS A 1 301 ? 32.267 11.114 -34.596 1.00 85.44 301 CYS A N 1
ATOM 2451 C CA . CYS A 1 301 ? 33.591 11.656 -34.276 1.00 85.44 301 CYS A CA 1
ATOM 2452 C C . CYS A 1 301 ? 33.829 13.068 -34.852 1.00 85.44 301 CYS A C 1
ATOM 2454 O O . CYS A 1 301 ? 34.966 13.540 -34.844 1.00 85.44 301 CYS A O 1
ATOM 2456 N N . GLY A 1 302 ? 32.806 13.719 -35.417 1.00 84.62 302 GLY A N 1
ATOM 2457 C CA . GLY A 1 302 ? 32.922 15.040 -36.044 1.00 84.62 302 GLY A CA 1
ATOM 2458 C C . GLY A 1 302 ? 33.602 15.041 -37.418 1.00 84.62 302 GLY A C 1
ATOM 2459 O O . GLY A 1 302 ? 34.011 16.097 -37.896 1.00 84.62 302 GLY A O 1
ATOM 2460 N N . ARG A 1 303 ? 33.747 13.879 -38.069 1.00 85.12 303 ARG A N 1
ATOM 2461 C CA . ARG A 1 303 ? 34.327 13.747 -39.415 1.00 85.12 303 ARG A CA 1
ATOM 2462 C C . ARG A 1 303 ? 33.224 13.543 -40.447 1.00 85.12 303 ARG A C 1
ATOM 2464 O O . ARG A 1 303 ? 32.360 12.688 -40.282 1.00 85.12 303 ARG A O 1
ATOM 2471 N N . VAL A 1 304 ? 33.284 14.282 -41.550 1.00 78.12 304 VAL A N 1
ATOM 2472 C CA . VAL A 1 304 ? 32.340 14.124 -42.663 1.00 78.12 304 VAL A CA 1
ATOM 2473 C C . VAL A 1 304 ? 32.964 13.216 -43.715 1.00 78.12 304 VAL A C 1
ATOM 2475 O O . VAL A 1 304 ? 34.018 13.531 -44.263 1.00 78.12 304 VAL A O 1
ATOM 2478 N N . LEU A 1 305 ? 32.317 12.085 -43.994 1.00 79.38 305 LEU A N 1
ATOM 2479 C CA . LEU A 1 305 ? 32.669 11.235 -45.129 1.00 79.38 305 LEU A CA 1
ATOM 2480 C C . LEU A 1 305 ? 31.875 11.668 -46.375 1.00 79.38 305 LEU A C 1
ATOM 2482 O O . LEU A 1 305 ? 30.702 12.025 -46.252 1.00 79.38 305 LEU A O 1
ATOM 2486 N N . PRO A 1 306 ? 32.491 11.640 -47.571 1.00 71.12 306 PRO A N 1
ATOM 2487 C CA . PRO A 1 306 ? 31.920 12.233 -48.783 1.00 71.12 306 PRO A CA 1
ATOM 2488 C C . PRO A 1 306 ? 30.703 11.478 -49.335 1.00 71.12 306 PRO A C 1
ATOM 2490 O O . PRO A 1 306 ? 29.907 12.057 -50.068 1.00 71.12 306 PRO A O 1
ATOM 2493 N N . THR A 1 307 ? 30.532 10.202 -48.989 1.00 80.38 307 THR A N 1
ATOM 2494 C CA . THR A 1 307 ? 29.460 9.353 -49.517 1.00 80.38 307 THR A CA 1
ATOM 2495 C C . THR A 1 307 ? 28.693 8.667 -48.393 1.00 80.38 307 THR A C 1
ATOM 2497 O O . THR A 1 307 ? 29.240 7.866 -47.638 1.00 80.38 307 THR A O 1
ATOM 2500 N N . CYS A 1 308 ? 27.398 8.979 -48.299 1.00 82.94 308 CYS A N 1
ATOM 2501 C CA . CYS A 1 308 ? 26.453 8.299 -47.417 1.00 82.94 308 CYS A CA 1
ATOM 2502 C C . CYS A 1 308 ? 25.962 7.004 -48.091 1.00 82.94 308 CYS A C 1
ATOM 2504 O O . CYS A 1 308 ? 25.396 7.075 -49.187 1.00 82.94 308 CYS A O 1
ATOM 2506 N N . PRO A 1 309 ? 26.161 5.821 -47.484 1.00 86.31 309 PRO A N 1
ATOM 2507 C CA . PRO A 1 309 ? 25.674 4.566 -48.049 1.00 86.31 309 PRO A CA 1
ATOM 2508 C C . PRO A 1 309 ? 24.145 4.540 -48.185 1.00 86.31 309 PRO A C 1
ATOM 2510 O O . PRO A 1 309 ? 23.410 5.029 -47.329 1.00 86.31 309 PRO A O 1
ATOM 2513 N N . ILE A 1 310 ? 23.621 3.920 -49.238 1.00 84.69 310 ILE A N 1
ATOM 2514 C CA . ILE A 1 310 ? 22.167 3.819 -49.426 1.00 84.69 310 ILE A CA 1
ATOM 2515 C C . ILE A 1 310 ? 21.640 2.624 -48.617 1.00 84.69 310 ILE A C 1
ATOM 2517 O O . ILE A 1 310 ? 21.808 1.471 -49.017 1.00 84.69 310 ILE A O 1
ATOM 2521 N N . LEU A 1 311 ? 21.000 2.902 -47.477 1.00 83.25 311 LEU A N 1
ATOM 2522 C CA . LEU A 1 311 ? 20.320 1.922 -46.619 1.00 83.25 311 LEU A CA 1
ATOM 2523 C C . LEU A 1 311 ? 18.963 2.453 -46.151 1.00 83.25 311 LEU A C 1
ATOM 2525 O O . LEU A 1 311 ? 18.699 3.653 -46.188 1.00 83.25 311 LEU A O 1
ATOM 2529 N N . SER A 1 312 ? 18.099 1.546 -45.686 1.00 83.88 312 SER A N 1
ATOM 2530 C CA . SER A 1 312 ? 16.796 1.939 -45.143 1.00 83.88 312 SER A CA 1
ATOM 2531 C C . SER A 1 312 ? 16.943 2.833 -43.895 1.00 83.88 312 SER A C 1
ATOM 2533 O O . SER A 1 312 ? 17.848 2.601 -43.083 1.00 83.88 312 SER A O 1
ATOM 2535 N N . PRO A 1 313 ? 16.035 3.802 -43.675 1.00 84.06 313 PRO A N 1
ATOM 2536 C CA . PRO A 1 313 ? 16.067 4.673 -42.496 1.00 84.06 313 PRO A CA 1
ATOM 2537 C C . PRO A 1 313 ? 16.067 3.915 -41.161 1.00 84.06 313 PRO A C 1
ATOM 2539 O O . PRO A 1 313 ? 16.709 4.342 -40.206 1.00 84.06 313 PRO A O 1
ATOM 2542 N N . SER A 1 314 ? 15.398 2.760 -41.091 1.00 81.12 314 SER A N 1
ATOM 2543 C CA . SER A 1 314 ? 15.353 1.918 -39.887 1.00 81.12 314 SER A CA 1
ATOM 2544 C C . SER A 1 314 ? 16.720 1.335 -39.515 1.00 81.12 314 SER A C 1
ATOM 2546 O O . SER A 1 314 ? 17.035 1.234 -38.331 1.00 81.12 314 SER A O 1
ATOM 2548 N N . ILE A 1 315 ? 17.555 1.005 -40.511 1.00 84.81 315 ILE A N 1
ATOM 2549 C CA . ILE A 1 315 ? 18.936 0.552 -40.285 1.00 84.81 315 ILE A CA 1
ATOM 2550 C C . ILE A 1 315 ? 19.777 1.706 -39.733 1.00 84.81 315 ILE A C 1
ATOM 2552 O O . ILE A 1 315 ? 20.489 1.524 -38.749 1.00 84.81 315 ILE A O 1
ATOM 2556 N N . TYR A 1 316 ? 19.652 2.899 -40.321 1.00 87.38 316 TYR A N 1
ATOM 2557 C CA . TYR A 1 316 ? 20.350 4.092 -39.842 1.00 87.38 316 TYR A CA 1
ATOM 2558 C C . TYR A 1 316 ? 19.955 4.470 -38.415 1.00 87.38 316 TYR A C 1
ATOM 2560 O O . TYR A 1 316 ? 20.829 4.770 -37.608 1.00 87.38 316 TYR A O 1
ATOM 2568 N N . ALA A 1 317 ? 18.666 4.401 -38.078 1.00 86.62 317 ALA A N 1
ATOM 2569 C CA . ALA A 1 317 ? 18.183 4.670 -36.727 1.00 86.62 317 ALA A CA 1
ATOM 2570 C C . ALA A 1 317 ? 18.786 3.698 -35.697 1.00 86.62 317 ALA A C 1
ATOM 2572 O O . ALA A 1 317 ? 19.287 4.137 -34.662 1.00 86.62 317 ALA A O 1
ATOM 2573 N N . LEU A 1 318 ? 18.791 2.393 -36.002 1.00 87.81 318 LEU A N 1
ATOM 2574 C CA . LEU A 1 318 ? 19.376 1.369 -35.133 1.00 87.81 318 LEU A CA 1
ATOM 2575 C C . LEU A 1 318 ? 20.889 1.566 -34.969 1.00 87.81 318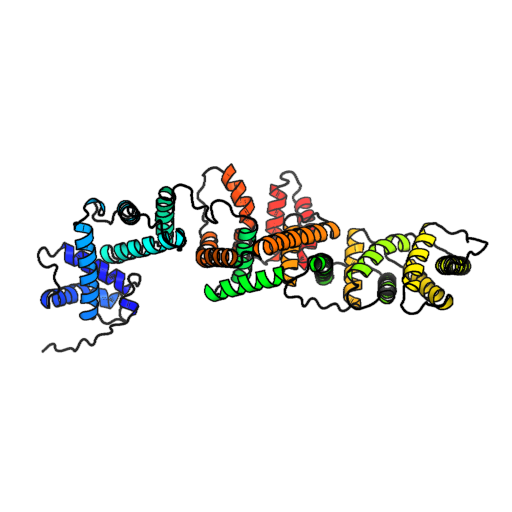 LEU A C 1
ATOM 2577 O O . LEU A 1 318 ? 21.387 1.583 -33.846 1.00 87.81 318 LEU A O 1
ATOM 2581 N N . LEU A 1 319 ? 21.616 1.742 -36.076 1.00 88.94 319 LEU A N 1
ATOM 2582 C CA . LEU A 1 319 ? 23.065 1.938 -36.051 1.00 88.94 319 LEU A CA 1
ATOM 2583 C C . LEU A 1 319 ? 23.450 3.210 -35.294 1.00 88.94 319 LEU A C 1
ATOM 2585 O O . LEU A 1 319 ? 24.314 3.155 -34.427 1.00 88.94 319 LEU A O 1
ATOM 2589 N N . ASN A 1 320 ? 22.789 4.334 -35.569 1.00 88.06 320 ASN A N 1
ATOM 2590 C CA . ASN A 1 320 ? 23.085 5.606 -34.917 1.00 88.06 320 ASN A CA 1
ATOM 2591 C C . ASN A 1 320 ? 22.853 5.529 -33.401 1.00 88.06 320 ASN A C 1
ATOM 2593 O O . ASN A 1 320 ? 23.725 5.908 -32.624 1.00 88.06 320 ASN A O 1
ATOM 2597 N N . ALA A 1 321 ? 21.728 4.947 -32.967 1.00 86.69 321 ALA A N 1
ATOM 2598 C CA . ALA A 1 321 ? 21.441 4.764 -31.545 1.00 86.69 321 ALA A CA 1
ATOM 2599 C C . ALA A 1 321 ? 22.513 3.920 -30.830 1.00 86.69 321 ALA A C 1
ATOM 2601 O O . ALA A 1 321 ? 22.896 4.221 -29.700 1.00 86.69 321 ALA A O 1
ATOM 2602 N N . GLN A 1 322 ? 23.020 2.875 -31.488 1.00 87.81 322 GLN A N 1
ATOM 2603 C CA . GLN A 1 322 ? 24.038 1.993 -30.920 1.00 87.81 322 GLN A CA 1
ATOM 2604 C C . GLN A 1 322 ? 25.446 2.602 -30.950 1.00 87.81 322 GLN A C 1
ATOM 2606 O O . GLN A 1 322 ? 26.181 2.473 -29.974 1.00 87.81 322 GLN A O 1
ATOM 2611 N N . VAL A 1 323 ? 25.821 3.295 -32.030 1.00 87.81 323 VAL A N 1
ATOM 2612 C CA . VAL A 1 323 ? 27.112 3.994 -32.139 1.00 87.81 323 VAL A CA 1
ATOM 2613 C C . VAL A 1 323 ? 27.215 5.094 -31.085 1.00 87.81 323 VAL A C 1
ATOM 2615 O O . VAL A 1 323 ? 28.230 5.171 -30.398 1.00 87.81 323 VAL A O 1
ATOM 2618 N N . ILE A 1 324 ? 26.156 5.884 -30.883 1.00 85.00 324 ILE A N 1
ATOM 2619 C CA . ILE A 1 324 ? 26.108 6.902 -29.823 1.00 85.00 324 ILE A CA 1
ATOM 2620 C C . ILE A 1 324 ? 26.287 6.255 -28.441 1.00 85.00 324 ILE A C 1
ATOM 2622 O O . ILE A 1 324 ? 27.082 6.739 -27.637 1.00 85.00 324 ILE A O 1
ATOM 2626 N N . ALA A 1 325 ? 25.607 5.134 -28.175 1.00 83.38 325 ALA A N 1
ATOM 2627 C CA . ALA A 1 325 ? 25.753 4.409 -26.912 1.00 83.38 325 ALA A CA 1
ATOM 2628 C C . ALA A 1 325 ? 27.177 3.857 -26.699 1.00 83.38 325 ALA A C 1
ATOM 2630 O O . ALA A 1 325 ? 27.683 3.873 -25.579 1.00 83.38 325 ALA A O 1
ATOM 2631 N N . LEU A 1 326 ? 27.833 3.390 -27.766 1.00 84.75 326 LEU A N 1
ATOM 2632 C CA . LEU A 1 326 ? 29.209 2.888 -27.739 1.00 84.75 326 LEU A CA 1
ATOM 2633 C C . LEU A 1 326 ? 30.234 4.006 -27.517 1.00 84.75 326 LEU A C 1
ATOM 2635 O O . LEU A 1 326 ? 31.128 3.852 -26.688 1.00 84.75 326 LEU A O 1
ATOM 2639 N N . ILE A 1 327 ? 30.105 5.124 -28.234 1.00 81.75 327 ILE A N 1
ATOM 2640 C CA . ILE A 1 327 ? 31.020 6.274 -28.138 1.00 81.75 327 ILE A CA 1
ATOM 2641 C C . ILE A 1 327 ? 30.865 6.992 -26.801 1.00 81.75 327 ILE A C 1
ATOM 2643 O O . ILE A 1 327 ? 31.842 7.501 -26.263 1.00 81.75 327 ILE A O 1
ATOM 2647 N N . GLY A 1 328 ? 29.667 6.966 -26.217 1.00 73.56 328 GLY A N 1
ATOM 2648 C CA . GLY A 1 328 ? 29.417 7.500 -24.886 1.00 73.56 328 GLY A CA 1
ATOM 2649 C C . GLY A 1 328 ? 30.175 6.794 -23.756 1.00 73.56 328 GLY A C 1
ATOM 2650 O O . GLY A 1 328 ? 30.000 7.217 -22.620 1.00 73.56 328 GLY A O 1
ATOM 2651 N N . ARG A 1 329 ? 30.985 5.745 -24.011 1.00 74.69 329 ARG A N 1
ATOM 2652 C CA . ARG A 1 329 ? 31.811 5.013 -23.023 1.00 74.69 329 ARG A CA 1
ATOM 2653 C C . ARG A 1 329 ? 33.002 5.832 -22.489 1.00 74.69 329 ARG A C 1
ATOM 2655 O O . ARG A 1 329 ? 33.413 6.800 -23.109 1.00 74.69 329 ARG A O 1
ATOM 2662 N N . ASP A 1 330 ? 33.527 5.475 -21.306 1.00 64.25 330 ASP A N 1
ATOM 2663 C CA . ASP A 1 330 ? 34.652 6.207 -20.669 1.00 64.25 330 ASP A CA 1
ATOM 2664 C C . ASP A 1 330 ? 35.946 6.109 -21.487 1.00 64.25 330 ASP A C 1
ATOM 2666 O O . ASP A 1 330 ? 36.767 7.021 -21.483 1.00 64.25 330 ASP A O 1
ATOM 2670 N N . VAL A 1 331 ? 36.098 5.010 -22.228 1.00 74.00 331 VAL A N 1
ATOM 2671 C CA . VAL A 1 331 ? 37.128 4.832 -23.247 1.00 74.00 331 VAL A CA 1
ATOM 2672 C C . VAL A 1 331 ? 36.430 4.814 -24.596 1.00 74.00 331 VAL A C 1
ATOM 2674 O O . VAL A 1 331 ? 35.538 3.990 -24.820 1.00 74.00 331 VAL A O 1
ATOM 2677 N N . MET A 1 332 ? 36.836 5.721 -25.484 1.00 75.75 332 MET A N 1
ATOM 2678 C CA . MET A 1 332 ? 36.303 5.787 -26.839 1.00 75.75 332 MET A CA 1
ATOM 2679 C C . MET A 1 332 ? 36.667 4.490 -27.586 1.00 75.75 332 MET A C 1
ATOM 2681 O O . MET A 1 332 ? 37.857 4.202 -27.742 1.00 75.75 332 MET A O 1
ATOM 2685 N N . PRO A 1 333 ? 35.683 3.685 -28.022 1.00 82.69 333 PRO A N 1
ATOM 2686 C CA . PRO A 1 333 ? 35.954 2.435 -28.722 1.00 82.69 333 PRO A CA 1
ATOM 2687 C C . PRO A 1 333 ? 36.532 2.717 -30.106 1.00 82.69 333 PRO A C 1
ATOM 2689 O O . PRO A 1 333 ? 36.174 3.712 -30.736 1.00 82.69 333 PRO A O 1
ATOM 2692 N N . THR A 1 334 ? 37.390 1.831 -30.613 1.00 87.88 334 THR A N 1
ATOM 2693 C CA . THR A 1 334 ? 37.877 1.965 -31.989 1.00 87.88 334 THR A CA 1
ATOM 2694 C C . THR A 1 334 ? 36.755 1.667 -32.986 1.00 87.88 334 THR A C 1
ATOM 2696 O O . THR A 1 334 ? 35.783 0.973 -32.678 1.00 87.88 334 THR A O 1
ATOM 2699 N N . GLN A 1 335 ? 36.899 2.130 -34.230 1.00 87.88 335 GLN A N 1
ATOM 2700 C CA . GLN A 1 335 ? 35.954 1.791 -35.301 1.00 87.88 335 GLN A CA 1
ATOM 2701 C C . GLN A 1 335 ? 35.819 0.268 -35.490 1.00 87.88 335 GLN A C 1
ATOM 2703 O O . GLN A 1 335 ? 34.732 -0.218 -35.809 1.00 87.88 335 GLN A O 1
ATOM 2708 N N . ALA A 1 336 ? 36.904 -0.488 -35.288 1.00 88.25 336 ALA A N 1
ATOM 2709 C CA . ALA A 1 336 ? 36.892 -1.944 -35.373 1.00 88.25 336 ALA A CA 1
ATOM 2710 C C . ALA A 1 336 ? 36.025 -2.564 -34.265 1.00 88.25 336 ALA A C 1
ATOM 2712 O O . ALA A 1 336 ? 35.177 -3.403 -34.569 1.00 88.25 336 ALA A O 1
ATOM 2713 N N . ASP A 1 337 ? 36.154 -2.082 -33.025 1.00 86.69 337 ASP A N 1
ATOM 2714 C CA . ASP A 1 337 ? 35.347 -2.540 -31.883 1.00 86.69 337 ASP A CA 1
ATOM 2715 C C . ASP A 1 337 ? 33.858 -2.240 -32.089 1.00 86.69 337 ASP A C 1
ATOM 2717 O O . ASP A 1 337 ? 32.997 -3.091 -31.856 1.00 86.69 337 ASP A O 1
ATOM 2721 N N . VAL A 1 338 ? 33.549 -1.031 -32.576 1.00 88.00 338 VAL A N 1
ATOM 2722 C CA . VAL A 1 338 ? 32.177 -0.623 -32.908 1.00 88.00 338 VAL A CA 1
ATOM 2723 C C . VAL A 1 338 ? 31.604 -1.511 -34.008 1.00 88.00 338 VAL A C 1
ATOM 2725 O O . VAL A 1 338 ? 30.465 -1.965 -33.910 1.00 88.00 338 VAL A O 1
ATOM 2728 N N . THR A 1 339 ? 32.398 -1.806 -35.038 1.00 90.38 339 THR A N 1
ATOM 2729 C CA . THR A 1 339 ? 31.974 -2.669 -36.143 1.00 90.38 339 THR A CA 1
ATOM 2730 C C . THR A 1 339 ? 31.688 -4.089 -35.665 1.00 90.38 339 THR A C 1
ATOM 2732 O O . THR A 1 339 ? 30.615 -4.612 -35.955 1.00 90.38 339 THR A O 1
ATOM 2735 N N . ASP A 1 340 ? 32.591 -4.701 -34.898 1.00 89.12 340 ASP A N 1
ATOM 2736 C CA . ASP A 1 340 ? 32.405 -6.059 -34.378 1.00 89.12 340 ASP A CA 1
ATOM 2737 C C . ASP A 1 340 ? 31.175 -6.163 -33.457 1.00 89.12 340 ASP A C 1
ATOM 2739 O O . ASP A 1 340 ? 30.355 -7.076 -33.597 1.00 89.12 340 ASP A O 1
ATOM 2743 N N . HIS A 1 341 ? 30.974 -5.181 -32.569 1.00 87.75 341 HIS A N 1
ATOM 2744 C CA . HIS A 1 341 ? 29.798 -5.141 -31.697 1.00 87.75 341 HIS A CA 1
ATOM 2745 C C . HIS A 1 341 ? 28.487 -5.052 -32.494 1.00 87.75 341 HIS A C 1
ATOM 2747 O O . HIS A 1 341 ? 27.538 -5.796 -32.233 1.00 87.75 341 HIS A O 1
ATOM 2753 N N . LEU A 1 342 ? 28.431 -4.171 -33.497 1.00 89.62 342 LEU A N 1
ATOM 2754 C CA . LEU A 1 342 ? 27.227 -3.974 -34.304 1.00 89.62 342 LEU A CA 1
ATOM 2755 C C . LEU A 1 342 ? 26.934 -5.171 -35.205 1.00 89.62 342 LEU A C 1
ATOM 2757 O O . LEU A 1 342 ? 25.774 -5.556 -35.328 1.00 89.62 342 LEU A O 1
ATOM 2761 N N . LEU A 1 343 ? 27.947 -5.820 -35.778 1.00 89.44 343 LEU A N 1
ATOM 2762 C CA . LEU A 1 343 ? 27.738 -7.051 -36.544 1.00 89.44 343 LEU A CA 1
ATOM 2763 C C . LEU A 1 343 ? 27.146 -8.162 -35.666 1.00 89.44 343 LEU A C 1
ATOM 2765 O O . LEU A 1 343 ? 26.149 -8.780 -36.044 1.00 89.44 343 LEU A O 1
ATOM 2769 N N . LYS A 1 344 ? 27.659 -8.341 -34.440 1.00 87.62 344 LYS A N 1
ATOM 2770 C CA . LYS A 1 344 ? 27.105 -9.300 -33.467 1.00 87.62 344 LYS A CA 1
ATOM 2771 C C . LYS A 1 344 ? 25.643 -9.014 -33.118 1.00 87.62 344 LYS A C 1
ATOM 2773 O O . LYS A 1 344 ? 24.875 -9.971 -32.962 1.00 87.62 344 LYS A O 1
ATOM 2778 N N . LEU A 1 345 ? 25.271 -7.737 -32.999 1.00 88.44 345 LEU A N 1
ATOM 2779 C CA . LEU A 1 345 ? 23.896 -7.294 -32.763 1.00 88.44 345 LEU A CA 1
ATOM 2780 C C . LEU A 1 345 ? 22.990 -7.598 -33.965 1.00 88.44 345 LEU A C 1
ATOM 2782 O O . LEU A 1 345 ? 21.901 -8.136 -33.783 1.00 88.44 345 LEU A O 1
ATOM 2786 N N . PHE A 1 346 ? 23.439 -7.296 -35.186 1.00 87.88 346 PHE A N 1
ATOM 2787 C CA . PHE A 1 346 ? 22.679 -7.560 -36.414 1.00 87.88 346 PHE A CA 1
ATOM 2788 C C . PHE A 1 346 ? 22.475 -9.053 -36.664 1.00 87.88 346 PHE A C 1
ATOM 2790 O O . PHE A 1 346 ? 21.412 -9.450 -37.141 1.00 87.88 346 PHE A O 1
ATOM 2797 N N . ASP A 1 347 ? 23.457 -9.882 -36.310 1.00 86.62 347 ASP A N 1
ATOM 2798 C CA . ASP A 1 347 ? 23.316 -11.334 -36.352 1.00 86.62 347 ASP A CA 1
ATOM 2799 C C . ASP A 1 347 ? 22.295 -11.848 -35.338 1.00 86.62 347 ASP A C 1
ATOM 2801 O O . ASP A 1 347 ? 21.523 -12.745 -35.659 1.00 86.62 347 ASP A O 1
ATOM 2805 N N . ALA A 1 348 ? 22.247 -11.269 -34.133 1.00 86.50 348 ALA A N 1
ATOM 2806 C CA . ALA A 1 348 ? 21.200 -11.591 -33.164 1.00 86.50 348 ALA A CA 1
ATOM 2807 C C . ALA A 1 348 ? 19.817 -11.145 -33.672 1.00 86.50 348 ALA A C 1
ATOM 2809 O O . ALA A 1 348 ? 18.852 -11.895 -33.563 1.00 86.50 348 ALA A O 1
ATOM 2810 N N . ALA A 1 349 ? 19.730 -9.959 -34.281 1.00 88.00 349 ALA A N 1
ATOM 2811 C CA . ALA A 1 349 ? 18.484 -9.389 -34.786 1.00 88.00 349 ALA A CA 1
ATOM 2812 C C . ALA A 1 349 ? 17.800 -10.249 -35.868 1.00 88.00 349 ALA A C 1
ATOM 2814 O O . ALA A 1 349 ? 16.571 -10.282 -35.921 1.00 88.00 349 ALA A O 1
ATOM 2815 N N . LYS A 1 350 ? 18.573 -11.003 -36.669 1.00 86.94 350 LYS A N 1
ATOM 2816 C CA . LYS A 1 350 ? 18.063 -11.902 -37.727 1.00 86.94 350 LYS A CA 1
ATOM 2817 C C . LYS A 1 350 ? 17.080 -12.947 -37.209 1.00 86.94 350 LYS A C 1
ATOM 2819 O O . LYS A 1 350 ? 16.150 -13.314 -37.919 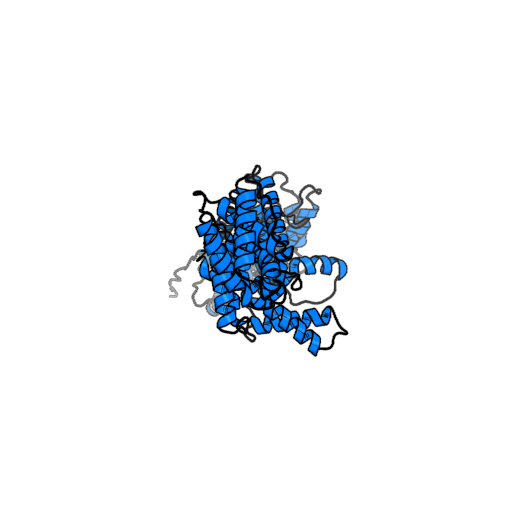1.00 86.94 350 LYS A O 1
ATOM 2824 N N . CYS A 1 351 ? 17.315 -13.432 -35.994 1.00 88.38 351 CYS A N 1
ATOM 2825 C CA . CYS A 1 351 ? 16.582 -14.547 -35.405 1.00 88.38 351 CYS A CA 1
ATOM 2826 C C . CYS A 1 351 ? 15.729 -14.112 -34.207 1.00 88.38 351 CYS A C 1
ATOM 2828 O O . CYS A 1 351 ? 15.370 -14.951 -33.387 1.00 88.38 351 CYS A O 1
ATOM 2830 N N . LEU A 1 352 ? 15.438 -12.814 -34.055 1.00 90.06 352 LEU A N 1
ATOM 2831 C CA . LEU A 1 352 ? 14.569 -12.354 -32.973 1.00 90.06 352 LEU A CA 1
ATOM 2832 C C . LEU A 1 352 ? 13.123 -12.823 -33.197 1.00 90.06 352 LEU A C 1
ATOM 2834 O O . LEU A 1 352 ? 12.610 -12.691 -34.313 1.00 90.06 352 LEU A O 1
ATOM 2838 N N . PRO A 1 353 ? 12.442 -13.316 -32.146 1.00 88.06 353 PRO A N 1
ATOM 2839 C CA . PRO A 1 353 ? 11.052 -13.723 -32.265 1.00 88.06 353 PRO A CA 1
ATOM 2840 C C . PRO A 1 353 ? 10.146 -12.521 -32.567 1.00 88.06 353 PRO A C 1
ATOM 2842 O O . PRO A 1 353 ? 10.388 -11.389 -32.148 1.00 88.06 353 PRO A O 1
ATOM 2845 N N . LYS A 1 354 ? 9.053 -12.757 -33.294 1.00 86.50 354 LYS A N 1
ATOM 2846 C CA . LYS A 1 354 ? 8.016 -11.735 -33.495 1.00 86.50 354 LYS A CA 1
ATOM 2847 C C . LYS A 1 354 ? 7.054 -11.771 -32.316 1.00 86.50 354 LYS A C 1
ATOM 2849 O O . LYS A 1 354 ? 6.197 -12.644 -32.249 1.00 86.50 354 LYS A O 1
ATOM 2854 N N . LEU A 1 355 ? 7.207 -10.819 -31.403 1.00 81.56 355 LEU A N 1
ATOM 2855 C CA . LEU A 1 355 ? 6.405 -10.731 -30.184 1.00 81.56 355 LEU A CA 1
ATOM 2856 C C . LEU A 1 355 ? 5.255 -9.735 -30.347 1.00 81.56 355 LEU A C 1
ATOM 2858 O O . LEU A 1 355 ? 5.433 -8.657 -30.925 1.00 81.56 355 LEU A O 1
ATOM 2862 N N . ALA A 1 356 ? 4.082 -10.062 -29.800 1.00 77.38 356 ALA A N 1
ATOM 2863 C CA . ALA A 1 356 ? 3.034 -9.064 -29.621 1.00 77.38 356 ALA A CA 1
ATOM 2864 C C . ALA A 1 356 ? 3.504 -7.983 -28.621 1.00 77.38 356 ALA A C 1
ATOM 2866 O O . ALA A 1 356 ? 4.324 -8.281 -27.754 1.00 77.38 356 ALA A O 1
ATOM 2867 N N . PRO A 1 357 ? 2.979 -6.742 -28.661 1.00 69.50 357 PRO A N 1
ATOM 2868 C CA . PRO A 1 357 ? 3.469 -5.652 -27.808 1.00 69.50 357 PRO A CA 1
ATOM 2869 C C . PRO A 1 357 ? 3.514 -5.977 -26.307 1.00 69.50 357 PRO A C 1
ATOM 2871 O O . PRO A 1 357 ? 4.461 -5.604 -25.625 1.00 69.50 357 PRO A O 1
ATOM 2874 N N . PHE A 1 358 ? 2.516 -6.706 -25.799 1.00 65.94 358 PHE A N 1
ATOM 2875 C CA . PHE A 1 358 ? 2.475 -7.123 -24.395 1.00 65.94 358 PHE A CA 1
ATOM 2876 C C . PHE A 1 358 ? 3.526 -8.198 -24.070 1.00 65.94 358 PHE A C 1
ATOM 2878 O O . PHE A 1 358 ? 4.206 -8.118 -23.052 1.00 65.94 358 PHE A O 1
ATOM 2885 N N . GLU A 1 359 ? 3.689 -9.184 -24.954 1.00 72.00 359 GLU A N 1
ATOM 2886 C CA . GLU A 1 359 ? 4.669 -10.266 -24.795 1.00 72.00 359 GLU A CA 1
ATOM 2887 C C . GLU A 1 359 ? 6.096 -9.738 -24.902 1.00 72.00 359 GLU A C 1
ATOM 2889 O O . GLU A 1 359 ? 6.973 -10.185 -24.167 1.00 72.00 359 GLU A O 1
ATOM 2894 N N . LEU A 1 360 ? 6.314 -8.758 -25.782 1.00 79.75 360 LEU A N 1
ATOM 2895 C CA . LEU A 1 360 ? 7.591 -8.090 -25.975 1.00 79.75 360 LEU A CA 1
ATOM 2896 C C . LEU A 1 360 ? 8.109 -7.508 -24.665 1.00 79.75 360 LEU A C 1
ATOM 2898 O O . LEU A 1 360 ? 9.241 -7.770 -24.263 1.00 79.75 360 LEU A O 1
ATOM 2902 N N . GLU A 1 361 ? 7.265 -6.723 -24.005 1.00 76.69 361 GLU A N 1
ATOM 2903 C CA . GLU A 1 361 ? 7.652 -6.009 -22.802 1.00 76.69 361 GLU A CA 1
ATOM 2904 C C . GLU A 1 361 ? 7.978 -6.970 -21.660 1.00 76.69 361 GLU A C 1
ATOM 2906 O O . GLU A 1 361 ? 9.066 -6.896 -21.091 1.00 76.69 361 GLU A O 1
ATOM 2911 N N . SER A 1 362 ? 7.102 -7.940 -21.386 1.00 72.44 362 SER A N 1
ATOM 2912 C CA . SER A 1 362 ? 7.361 -8.953 -20.357 1.00 72.44 362 SER A CA 1
ATOM 2913 C C . SER A 1 362 ? 8.616 -9.782 -20.652 1.00 72.44 362 SER A C 1
ATOM 2915 O O . SER A 1 362 ? 9.437 -9.984 -19.759 1.00 72.44 362 SER A O 1
ATOM 2917 N N . THR A 1 363 ? 8.808 -10.213 -21.901 1.00 79.50 363 THR A N 1
ATOM 2918 C CA . THR A 1 363 ? 9.940 -11.061 -22.310 1.00 79.50 363 THR A CA 1
ATOM 2919 C C . THR A 1 363 ? 11.280 -10.340 -22.166 1.00 79.50 363 THR A C 1
ATOM 2921 O O . THR A 1 363 ? 12.242 -10.914 -21.652 1.00 79.50 363 THR A O 1
ATOM 2924 N N . LEU A 1 364 ? 11.351 -9.065 -22.564 1.00 84.94 364 LEU A N 1
ATOM 2925 C CA . LEU A 1 364 ? 12.573 -8.272 -22.424 1.00 84.94 364 LEU A CA 1
ATOM 2926 C C . LEU A 1 364 ? 12.931 -8.026 -20.959 1.00 84.94 364 LEU A C 1
ATOM 2928 O O . LEU A 1 364 ? 14.101 -8.142 -20.599 1.00 84.94 364 LEU A O 1
ATOM 2932 N N . TRP A 1 365 ? 11.944 -7.725 -20.112 1.00 81.50 365 TRP A N 1
ATOM 2933 C CA . TRP A 1 365 ? 12.177 -7.535 -18.681 1.00 81.50 365 TRP A CA 1
ATOM 2934 C C . TRP A 1 365 ? 12.603 -8.825 -17.979 1.00 81.50 365 TRP A C 1
ATOM 2936 O O . TRP A 1 365 ? 13.552 -8.783 -17.199 1.00 81.50 365 TRP A O 1
ATOM 2946 N N . ILE A 1 366 ? 11.972 -9.966 -18.288 1.00 79.00 366 ILE A N 1
ATOM 2947 C CA . ILE A 1 366 ? 12.376 -11.286 -17.774 1.00 79.00 366 ILE A CA 1
ATOM 2948 C C . ILE A 1 366 ? 13.858 -11.536 -18.053 1.00 79.00 366 ILE A C 1
ATOM 2950 O O . ILE A 1 366 ? 14.627 -11.833 -17.137 1.00 79.00 366 ILE A O 1
ATOM 2954 N N . GLU A 1 367 ? 14.260 -11.398 -19.315 1.00 85.75 367 GLU A N 1
ATOM 2955 C CA . GLU A 1 367 ? 15.620 -11.718 -19.734 1.00 85.75 367 GLU A CA 1
ATOM 2956 C C . GLU A 1 367 ? 16.635 -10.709 -19.177 1.00 85.75 367 GLU A C 1
ATOM 2958 O O . GLU A 1 367 ? 17.708 -11.088 -18.708 1.00 85.75 367 GLU A O 1
ATOM 2963 N N . LEU A 1 368 ? 16.279 -9.422 -19.144 1.00 85.88 368 LEU A N 1
ATOM 2964 C CA . LEU A 1 368 ? 17.125 -8.383 -18.566 1.00 85.88 368 LEU A CA 1
ATOM 2965 C C . LEU A 1 368 ? 17.378 -8.621 -17.072 1.00 85.88 368 LEU A C 1
ATOM 2967 O O . LEU A 1 368 ? 18.523 -8.547 -16.625 1.00 85.88 368 LEU A O 1
ATOM 2971 N N . ILE A 1 369 ? 16.339 -8.935 -16.297 1.00 81.94 369 ILE A N 1
ATOM 2972 C CA . ILE A 1 369 ? 16.459 -9.215 -14.860 1.00 81.94 369 ILE A CA 1
ATOM 2973 C C . ILE A 1 369 ? 17.293 -10.481 -14.619 1.00 81.94 369 ILE A C 1
ATOM 2975 O O . ILE A 1 369 ? 18.183 -10.470 -13.765 1.00 81.94 369 ILE A O 1
ATOM 2979 N N . ALA A 1 370 ? 17.076 -11.537 -15.412 1.00 81.12 370 ALA A N 1
ATOM 2980 C CA . ALA A 1 370 ? 17.831 -12.787 -15.309 1.00 81.12 370 ALA A CA 1
ATOM 2981 C C . ALA A 1 370 ? 19.342 -12.580 -15.519 1.00 81.12 370 ALA A C 1
ATOM 2983 O O . ALA A 1 370 ? 20.159 -13.214 -14.848 1.00 81.12 370 ALA A O 1
ATOM 2984 N N . GLN A 1 371 ? 19.722 -11.669 -16.420 1.00 84.31 371 GLN A N 1
ATOM 2985 C CA . GLN A 1 371 ? 21.125 -11.381 -16.727 1.00 84.31 371 GLN A CA 1
ATOM 2986 C C . GLN A 1 371 ? 21.771 -10.333 -15.808 1.00 84.31 371 GLN A C 1
ATOM 2988 O O . GLN A 1 371 ? 22.988 -10.362 -15.627 1.00 84.31 371 GLN A O 1
ATOM 2993 N N . THR A 1 372 ? 20.997 -9.417 -15.218 1.00 78.69 372 THR A N 1
ATOM 2994 C CA . THR A 1 372 ? 21.536 -8.302 -14.411 1.00 78.69 372 THR A CA 1
ATOM 2995 C C . THR A 1 372 ? 21.685 -8.613 -12.919 1.00 78.69 372 THR A C 1
ATOM 2997 O O . THR A 1 372 ? 22.382 -7.868 -12.234 1.00 78.69 372 THR A O 1
ATOM 3000 N N . ARG A 1 373 ? 21.096 -9.711 -12.409 1.00 71.94 373 ARG A N 1
ATOM 3001 C CA . ARG A 1 373 ? 21.164 -10.130 -10.987 1.00 71.94 373 ARG A CA 1
ATOM 3002 C C . ARG A 1 373 ? 20.816 -9.004 -10.000 1.00 71.94 373 ARG A C 1
ATOM 3004 O O . ARG A 1 373 ? 21.485 -8.832 -8.984 1.00 71.94 373 ARG A O 1
ATOM 3011 N N . VAL A 1 374 ? 19.798 -8.205 -10.310 1.00 71.88 374 VAL A N 1
ATOM 3012 C CA . VAL A 1 374 ? 19.389 -7.101 -9.434 1.00 71.88 374 VAL A CA 1
ATOM 3013 C C . VAL A 1 374 ? 18.734 -7.642 -8.165 1.00 71.88 374 VAL A C 1
ATOM 3015 O O . VAL A 1 374 ? 17.773 -8.405 -8.241 1.00 71.88 374 VAL A O 1
ATOM 3018 N N . GLU A 1 375 ? 19.227 -7.217 -7.003 1.00 67.88 375 GLU A N 1
ATOM 3019 C CA . GLU A 1 375 ? 18.615 -7.515 -5.707 1.00 67.88 375 GLU A CA 1
ATOM 3020 C C . GLU A 1 375 ? 17.617 -6.422 -5.308 1.00 67.88 375 GLU A C 1
ATOM 3022 O O . GLU A 1 375 ? 17.956 -5.241 -5.223 1.00 67.88 375 GLU A O 1
ATOM 3027 N N . LEU A 1 376 ? 16.378 -6.824 -5.021 1.00 67.56 376 LEU A N 1
ATOM 3028 C CA . LEU A 1 376 ? 15.317 -5.944 -4.529 1.00 67.56 376 LEU A CA 1
ATOM 3029 C C . LEU A 1 376 ? 15.280 -5.942 -2.999 1.00 67.56 376 LEU A C 1
ATOM 3031 O O . LEU A 1 376 ? 14.361 -6.476 -2.388 1.00 67.56 376 LEU A O 1
ATOM 3035 N N . ASN A 1 377 ? 16.294 -5.343 -2.376 1.00 67.00 377 ASN A N 1
ATOM 3036 C CA . ASN A 1 377 ? 16.427 -5.316 -0.913 1.00 67.00 377 ASN A CA 1
ATOM 3037 C C . ASN A 1 377 ? 16.090 -3.950 -0.293 1.00 67.00 377 ASN A C 1
ATOM 3039 O O . ASN A 1 377 ? 16.575 -3.617 0.786 1.00 67.00 377 ASN A O 1
ATOM 3043 N N . HIS A 1 378 ? 15.260 -3.133 -0.952 1.00 78.25 378 HIS A N 1
ATOM 3044 C CA . HIS A 1 378 ? 14.867 -1.850 -0.370 1.00 78.25 378 HIS A CA 1
ATOM 3045 C C . HIS A 1 378 ? 13.705 -2.015 0.631 1.00 78.25 378 HIS A C 1
ATOM 3047 O O . HIS A 1 378 ? 12.718 -2.674 0.290 1.00 78.25 378 HIS A O 1
ATOM 3053 N N . PRO A 1 379 ? 13.733 -1.365 1.810 1.00 79.12 379 PRO A N 1
ATOM 3054 C CA . PRO A 1 379 ? 12.650 -1.440 2.799 1.00 79.12 379 PRO A CA 1
ATOM 3055 C C . PRO A 1 379 ? 11.267 -1.005 2.276 1.00 79.12 379 PRO A C 1
ATOM 3057 O O . PRO A 1 379 ? 10.244 -1.506 2.729 1.00 79.12 379 PRO A O 1
ATOM 3060 N N . LEU A 1 380 ? 11.225 -0.116 1.275 1.00 83.56 380 LEU A N 1
ATOM 3061 C CA . LEU A 1 380 ? 9.983 0.314 0.606 1.00 83.56 380 LEU A CA 1
ATOM 3062 C C . LEU A 1 380 ? 9.492 -0.621 -0.510 1.00 83.56 380 LEU A C 1
ATOM 3064 O O . LEU A 1 380 ? 8.478 -0.316 -1.138 1.00 83.56 380 LEU A O 1
ATOM 3068 N N . SER A 1 381 ? 10.174 -1.738 -0.782 1.00 83.38 381 SER A N 1
ATOM 3069 C CA . SER A 1 381 ? 9.790 -2.624 -1.892 1.00 83.38 381 SER A CA 1
ATOM 3070 C C . SER A 1 381 ? 8.359 -3.132 -1.721 1.00 83.38 381 SER A C 1
ATOM 3072 O O . SER A 1 381 ? 7.557 -2.996 -2.638 1.00 83.38 381 SER A O 1
ATOM 3074 N N . LYS A 1 382 ? 7.983 -3.553 -0.505 1.00 81.06 382 LYS A N 1
ATOM 3075 C CA . LYS A 1 382 ? 6.611 -3.986 -0.188 1.00 81.06 382 LYS A CA 1
ATOM 3076 C C . LYS A 1 382 ? 5.569 -2.891 -0.449 1.00 81.06 382 LYS A C 1
ATOM 3078 O O . LYS A 1 382 ? 4.490 -3.170 -0.954 1.00 81.06 382 LYS A O 1
ATOM 3083 N N . ASN A 1 383 ? 5.885 -1.624 -0.172 1.00 84.31 383 ASN A N 1
ATOM 3084 C CA . ASN A 1 383 ? 4.969 -0.514 -0.460 1.00 84.31 383 ASN A CA 1
ATOM 3085 C C . ASN A 1 383 ? 4.771 -0.278 -1.954 1.00 84.31 383 ASN A C 1
ATOM 3087 O O . ASN A 1 383 ? 3.680 0.097 -2.383 1.00 84.31 383 ASN A O 1
ATOM 3091 N N . ILE A 1 384 ? 5.833 -0.466 -2.732 1.00 85.88 384 ILE A N 1
ATOM 3092 C CA . ILE A 1 384 ? 5.779 -0.384 -4.186 1.00 85.88 384 ILE A CA 1
ATOM 3093 C C . ILE A 1 384 ? 4.949 -1.547 -4.741 1.00 85.88 384 ILE A C 1
ATOM 3095 O O . ILE A 1 384 ? 4.066 -1.315 -5.566 1.00 85.88 384 ILE A O 1
ATOM 3099 N N . GLU A 1 385 ? 5.172 -2.768 -4.250 1.00 83.44 385 GLU A N 1
ATOM 3100 C CA . GLU A 1 385 ? 4.377 -3.951 -4.604 1.00 83.44 385 GLU A CA 1
ATOM 3101 C C . GLU A 1 385 ? 2.892 -3.754 -4.273 1.00 83.44 385 GLU A C 1
ATOM 3103 O O . GLU A 1 385 ? 2.031 -4.016 -5.115 1.00 83.44 385 GLU A O 1
ATOM 3108 N N . ASP A 1 386 ? 2.580 -3.215 -3.092 1.00 78.50 386 ASP A N 1
ATOM 3109 C CA . ASP A 1 386 ? 1.213 -2.894 -2.674 1.00 78.50 386 ASP A CA 1
ATOM 3110 C C . ASP A 1 386 ? 0.552 -1.869 -3.605 1.00 78.50 386 ASP A C 1
ATOM 3112 O O . ASP A 1 386 ? -0.616 -2.020 -3.966 1.00 78.50 386 ASP A O 1
ATOM 3116 N N . ALA A 1 387 ? 1.281 -0.817 -3.995 1.00 81.81 387 ALA A N 1
ATOM 3117 C CA . ALA A 1 387 ? 0.772 0.217 -4.895 1.00 81.81 387 ALA A CA 1
ATOM 3118 C C . ALA A 1 387 ? 0.508 -0.333 -6.306 1.00 81.81 387 ALA A C 1
ATOM 3120 O O . ALA A 1 387 ? -0.535 -0.049 -6.900 1.00 81.81 387 ALA A O 1
ATOM 3121 N N . LEU A 1 388 ? 1.423 -1.152 -6.831 1.00 78.44 388 LEU A N 1
ATOM 3122 C CA . LEU A 1 388 ? 1.257 -1.838 -8.114 1.00 78.44 388 LEU A CA 1
ATOM 3123 C C . LEU A 1 388 ? 0.060 -2.795 -8.082 1.00 78.44 388 LEU A C 1
ATOM 3125 O O . LEU A 1 388 ? -0.774 -2.775 -8.988 1.00 78.44 388 LEU A O 1
ATOM 3129 N N . SER A 1 389 ? -0.054 -3.584 -7.014 1.00 75.94 389 SER A N 1
ATOM 3130 C CA . SER A 1 389 ? -1.144 -4.542 -6.822 1.00 75.94 389 SER A CA 1
ATOM 3131 C C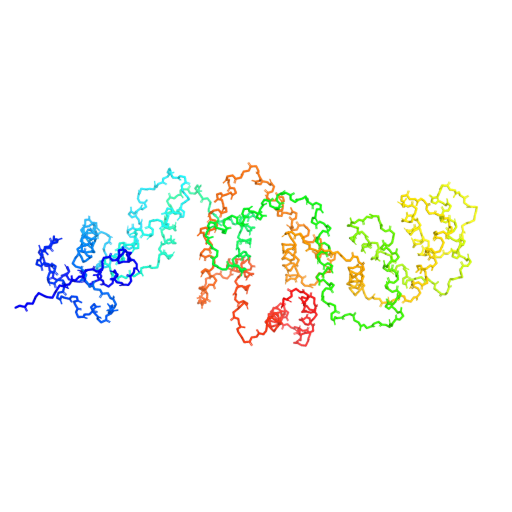 . SER A 1 389 ? -2.497 -3.844 -6.740 1.00 75.94 389 SER A C 1
ATOM 3133 O O . SER A 1 389 ? -3.444 -4.266 -7.396 1.00 75.94 389 SER A O 1
ATOM 3135 N N . GLU A 1 390 ? -2.589 -2.736 -6.002 1.00 75.25 390 GLU A N 1
ATOM 3136 C CA . GLU A 1 390 ? -3.809 -1.930 -5.911 1.00 75.25 390 GLU A CA 1
ATOM 3137 C C . GLU A 1 390 ? -4.261 -1.427 -7.291 1.00 75.25 390 GLU A C 1
ATOM 3139 O O . GLU A 1 390 ? -5.429 -1.574 -7.657 1.00 75.25 390 GLU A O 1
ATOM 3144 N N . ILE A 1 391 ? -3.339 -0.897 -8.098 1.00 75.88 391 ILE A N 1
ATOM 3145 C CA . ILE A 1 391 ? -3.662 -0.411 -9.446 1.00 75.88 391 ILE A CA 1
ATOM 3146 C C . ILE A 1 391 ? -4.123 -1.551 -10.348 1.00 75.88 391 ILE A C 1
ATOM 3148 O O . ILE A 1 391 ? -5.123 -1.395 -11.045 1.00 75.88 391 ILE A O 1
ATOM 3152 N N . LEU A 1 392 ? -3.436 -2.692 -10.326 1.00 67.44 392 LEU A N 1
ATOM 3153 C CA . LEU A 1 392 ? -3.773 -3.841 -11.168 1.00 67.44 392 LEU A CA 1
ATOM 3154 C C . LEU A 1 392 ? -5.077 -4.522 -10.739 1.00 67.44 392 LEU A C 1
ATOM 3156 O O . LEU A 1 392 ? -5.821 -5.002 -11.590 1.00 67.44 392 LEU A O 1
ATOM 3160 N N . MET A 1 393 ? -5.398 -4.514 -9.444 1.00 66.06 393 MET A N 1
ATOM 3161 C CA . MET A 1 393 ? -6.692 -4.978 -8.938 1.00 66.06 393 MET A CA 1
ATOM 3162 C C . MET A 1 393 ? -7.848 -4.105 -9.439 1.00 66.06 393 MET A C 1
ATOM 3164 O O . MET A 1 393 ? -8.909 -4.622 -9.795 1.00 66.06 393 MET A O 1
ATOM 3168 N N . HIS A 1 394 ? -7.662 -2.783 -9.457 1.00 65.25 394 HIS A N 1
ATOM 3169 C CA . HIS A 1 394 ? -8.702 -1.839 -9.872 1.00 65.25 394 HIS A CA 1
ATOM 3170 C C . HIS A 1 394 ? -8.792 -1.657 -11.389 1.00 65.25 394 HIS A C 1
ATOM 3172 O O . HIS A 1 394 ? -9.878 -1.399 -11.907 1.00 65.25 394 HIS A O 1
ATOM 3178 N N . HIS A 1 395 ? -7.668 -1.800 -12.087 1.00 72.88 395 HIS A N 1
ATOM 3179 C CA . HIS A 1 395 ? -7.527 -1.552 -13.516 1.00 72.88 395 HIS A CA 1
ATOM 3180 C C . HIS A 1 395 ? -6.685 -2.648 -14.191 1.00 72.88 395 HIS A C 1
ATOM 3182 O O . HIS A 1 395 ? -5.584 -2.382 -14.689 1.00 72.88 395 HIS A O 1
ATOM 3188 N N . PRO A 1 396 ? -7.176 -3.898 -14.220 1.00 64.19 396 PRO A N 1
ATOM 3189 C CA . PRO A 1 396 ? -6.435 -5.029 -14.777 1.00 64.19 396 PRO A CA 1
ATOM 3190 C C . PRO A 1 396 ? -6.169 -4.903 -16.283 1.00 64.19 396 PRO A C 1
ATOM 3192 O O . PRO A 1 396 ? -5.365 -5.654 -16.837 1.00 64.19 396 PRO A O 1
ATOM 3195 N N . GLU A 1 397 ? -6.868 -4.002 -16.975 1.00 68.62 397 GLU A N 1
ATOM 3196 C CA . GLU A 1 397 ? -6.723 -3.719 -18.399 1.00 68.62 397 GLU A CA 1
ATOM 3197 C C . GLU A 1 397 ? -5.466 -2.917 -18.755 1.00 68.62 397 GLU A C 1
ATOM 3199 O O . GLU A 1 397 ? -5.062 -2.949 -19.919 1.00 68.62 397 GLU A O 1
ATOM 3204 N N . LEU A 1 398 ? -4.855 -2.219 -17.790 1.00 72.88 398 LEU A N 1
ATOM 3205 C CA . LEU A 1 398 ? -3.727 -1.324 -18.050 1.00 72.88 398 LEU A CA 1
ATOM 3206 C C . LEU A 1 398 ? -2.494 -2.083 -18.546 1.00 72.88 398 LEU A C 1
ATOM 3208 O O . LEU A 1 398 ? -2.216 -3.208 -18.134 1.00 72.88 398 LEU A O 1
ATOM 3212 N N . ASN A 1 399 ? -1.732 -1.430 -19.425 1.00 73.50 399 ASN A N 1
ATOM 3213 C CA . ASN A 1 399 ? -0.404 -1.897 -19.806 1.00 73.50 399 ASN A CA 1
ATOM 3214 C C . ASN A 1 399 ? 0.622 -1.594 -18.699 1.00 73.50 399 ASN A C 1
ATOM 3216 O O . ASN A 1 399 ? 0.344 -0.841 -17.756 1.00 73.50 399 ASN A O 1
ATOM 3220 N N . PHE A 1 400 ? 1.810 -2.189 -18.810 1.00 76.31 400 PHE A N 1
ATOM 3221 C CA . PHE A 1 400 ? 2.878 -2.038 -17.824 1.00 76.31 400 PHE A CA 1
ATOM 3222 C C . PHE A 1 400 ? 3.266 -0.572 -17.627 1.00 76.31 400 PHE A C 1
ATOM 3224 O O . PHE A 1 400 ? 3.218 -0.079 -16.503 1.00 76.31 400 PHE A O 1
ATOM 3231 N N . GLU A 1 401 ? 3.546 0.153 -18.713 1.00 79.88 401 GLU A N 1
ATOM 3232 C CA . GLU A 1 401 ? 3.948 1.562 -18.663 1.00 79.88 401 GLU A CA 1
ATOM 3233 C C . GLU A 1 401 ? 2.931 2.435 -17.909 1.00 79.88 401 GLU A C 1
ATOM 3235 O O . GLU A 1 401 ? 3.288 3.228 -17.035 1.00 79.88 401 GLU A O 1
ATOM 3240 N N . THR A 1 402 ? 1.634 2.268 -18.189 1.00 82.88 402 THR A N 1
ATOM 3241 C CA . THR A 1 402 ? 0.588 3.037 -17.502 1.00 82.88 402 THR A CA 1
ATOM 3242 C C . THR A 1 402 ? 0.439 2.620 -16.046 1.00 82.88 402 THR A C 1
ATOM 3244 O O . THR A 1 402 ? 0.192 3.480 -15.200 1.00 82.88 402 THR A O 1
ATOM 3247 N N . THR A 1 403 ? 0.614 1.334 -15.741 1.00 81.56 403 THR A N 1
ATOM 3248 C CA . THR A 1 403 ? 0.591 0.813 -14.368 1.00 81.56 403 THR A CA 1
ATOM 3249 C C . THR A 1 403 ? 1.730 1.407 -13.544 1.00 81.56 403 THR A C 1
ATOM 3251 O O . THR A 1 403 ? 1.479 2.004 -12.497 1.00 81.56 403 THR A O 1
ATOM 3254 N N . VAL A 1 404 ? 2.963 1.333 -14.054 1.00 85.19 404 VAL A N 1
ATOM 3255 C CA . VAL A 1 404 ? 4.160 1.914 -13.433 1.00 85.19 404 VAL A CA 1
ATOM 3256 C C . VAL A 1 404 ? 3.977 3.412 -13.228 1.00 85.19 404 VAL A C 1
ATOM 3258 O O . VAL A 1 404 ? 4.133 3.901 -12.114 1.00 85.19 404 VAL A O 1
ATOM 3261 N N . ARG A 1 405 ? 3.558 4.150 -14.262 1.00 88.81 405 ARG A N 1
ATOM 3262 C CA . ARG A 1 405 ? 3.329 5.598 -14.168 1.00 88.81 405 ARG A CA 1
ATOM 3263 C C . ARG A 1 405 ? 2.301 5.959 -13.093 1.00 88.81 405 ARG A C 1
ATOM 3265 O O . ARG A 1 405 ? 2.547 6.878 -12.315 1.00 88.81 405 ARG A O 1
ATOM 3272 N N . LYS A 1 406 ? 1.169 5.248 -13.024 1.00 88.25 406 LYS A N 1
ATOM 3273 C CA . LYS A 1 406 ? 0.156 5.477 -11.980 1.00 88.25 406 LYS A CA 1
ATOM 3274 C C . LYS A 1 406 ? 0.698 5.159 -10.583 1.00 88.25 406 LYS A C 1
ATOM 3276 O O . LYS A 1 406 ? 0.416 5.907 -9.651 1.00 88.25 406 LYS A O 1
ATOM 3281 N N . ALA A 1 407 ? 1.493 4.099 -10.437 1.00 87.81 407 ALA A N 1
ATOM 3282 C CA . ALA A 1 407 ? 2.101 3.725 -9.160 1.00 87.81 407 ALA A CA 1
ATOM 3283 C C . ALA A 1 407 ? 3.120 4.773 -8.693 1.00 87.81 407 ALA A C 1
ATOM 3285 O O . ALA A 1 407 ? 3.060 5.214 -7.546 1.00 87.81 407 ALA A O 1
ATOM 3286 N N . VAL A 1 408 ? 3.986 5.242 -9.597 1.00 90.44 408 VAL A N 1
ATOM 3287 C CA . VAL A 1 408 ? 4.932 6.338 -9.336 1.00 90.44 408 VAL A CA 1
ATOM 3288 C C . VAL A 1 408 ? 4.187 7.595 -8.897 1.00 90.44 408 VAL A C 1
ATOM 3290 O O . VAL A 1 408 ? 4.508 8.151 -7.850 1.00 90.44 408 VAL A O 1
ATOM 3293 N N . GLN A 1 409 ? 3.153 8.009 -9.637 1.00 91.44 409 GLN A N 1
ATOM 3294 C CA . GLN A 1 409 ? 2.344 9.179 -9.281 1.00 91.44 409 GLN A CA 1
ATOM 3295 C C . GLN A 1 409 ? 1.698 9.030 -7.901 1.00 91.44 409 GLN A C 1
ATOM 3297 O O . GLN A 1 409 ? 1.757 9.959 -7.099 1.00 91.44 409 GLN A O 1
ATOM 3302 N N . SER A 1 410 ? 1.121 7.864 -7.600 1.00 87.44 410 SER A N 1
ATOM 3303 C CA . SER A 1 410 ? 0.508 7.601 -6.296 1.00 87.44 410 SER A CA 1
ATOM 3304 C C . SER A 1 410 ? 1.525 7.709 -5.159 1.00 87.44 410 SER A C 1
ATOM 3306 O O . SER A 1 410 ? 1.249 8.358 -4.154 1.00 87.44 410 SER A O 1
ATOM 3308 N N . LEU A 1 411 ? 2.704 7.098 -5.303 1.00 89.50 411 LEU A N 1
ATOM 3309 C CA . LEU A 1 411 ? 3.745 7.117 -4.271 1.00 89.50 411 LEU A CA 1
ATOM 3310 C C . LEU A 1 411 ? 4.357 8.512 -4.100 1.00 89.50 411 LEU A C 1
ATOM 3312 O O . LEU A 1 411 ? 4.611 8.935 -2.974 1.00 89.50 411 LEU A O 1
ATOM 3316 N N . GLN A 1 412 ? 4.523 9.263 -5.190 1.00 90.50 412 GLN A N 1
ATOM 3317 C CA . GLN A 1 412 ? 4.966 10.656 -5.140 1.00 90.50 412 GLN A CA 1
ATOM 3318 C C . GLN A 1 412 ? 3.936 11.558 -4.452 1.00 90.50 412 GLN A C 1
ATOM 3320 O O . GLN A 1 412 ? 4.320 12.390 -3.637 1.00 90.50 412 GLN A O 1
ATOM 3325 N N . GLN A 1 413 ? 2.637 11.369 -4.703 1.00 88.75 413 GLN A N 1
ATOM 3326 C CA . GLN A 1 413 ? 1.576 12.087 -3.983 1.00 88.75 413 GLN A CA 1
ATOM 3327 C C . GLN A 1 413 ? 1.577 11.753 -2.487 1.00 88.75 413 GLN A C 1
ATOM 3329 O O . GLN A 1 413 ? 1.414 12.644 -1.648 1.00 88.75 413 GLN A O 1
ATOM 3334 N N . THR A 1 414 ? 1.795 10.483 -2.131 1.00 86.88 414 THR A N 1
ATOM 3335 C CA . THR A 1 414 ? 1.972 10.069 -0.735 1.00 86.88 414 THR A CA 1
ATOM 3336 C C . THR A 1 414 ? 3.181 10.758 -0.108 1.00 86.88 414 THR A C 1
ATOM 3338 O O . THR A 1 414 ? 3.043 11.350 0.960 1.00 86.88 414 THR A O 1
ATOM 3341 N N . LYS A 1 415 ? 4.335 10.764 -0.788 1.00 89.06 415 LYS A N 1
ATOM 3342 C CA . LYS A 1 415 ? 5.533 11.469 -0.320 1.00 89.06 415 LYS A CA 1
ATOM 3343 C C . LYS A 1 415 ? 5.279 12.965 -0.131 1.00 89.06 415 LYS A C 1
ATOM 3345 O O . LYS A 1 415 ? 5.548 13.477 0.945 1.00 89.06 415 LYS A O 1
ATOM 3350 N N . GLN A 1 416 ? 4.697 13.645 -1.118 1.00 88.69 416 GLN A N 1
ATOM 3351 C CA . GLN A 1 416 ? 4.356 15.070 -1.023 1.00 88.69 416 GLN A CA 1
ATOM 3352 C C . GLN A 1 416 ? 3.439 15.361 0.165 1.00 88.69 416 GLN A C 1
ATOM 3354 O O . GLN A 1 416 ? 3.624 16.354 0.866 1.00 88.69 416 GLN A O 1
ATOM 3359 N N . THR A 1 417 ? 2.467 14.477 0.411 1.00 85.75 417 THR A N 1
ATOM 3360 C CA . THR A 1 417 ? 1.603 14.576 1.588 1.00 85.75 417 THR A CA 1
ATOM 3361 C C . THR A 1 417 ? 2.449 14.493 2.856 1.00 85.75 417 THR A C 1
ATOM 3363 O O . THR A 1 417 ? 2.354 15.380 3.688 1.00 85.75 417 THR A O 1
ATOM 3366 N N . ILE A 1 418 ? 3.314 13.489 2.998 1.00 86.25 418 ILE A N 1
ATOM 3367 C CA . ILE A 1 418 ? 4.171 13.315 4.184 1.00 86.25 418 ILE A CA 1
ATOM 3368 C C . ILE A 1 418 ? 5.114 14.509 4.380 1.00 86.25 418 ILE A C 1
ATOM 3370 O O . ILE A 1 418 ? 5.189 15.047 5.484 1.00 86.25 418 ILE A O 1
ATOM 3374 N N . ASP A 1 419 ? 5.774 14.961 3.315 1.00 86.06 419 ASP A N 1
ATOM 3375 C CA . ASP A 1 419 ? 6.715 16.082 3.341 1.00 86.06 419 ASP A CA 1
ATOM 3376 C C . ASP A 1 419 ? 6.020 17.381 3.799 1.00 86.06 419 ASP A C 1
ATOM 3378 O O . ASP A 1 419 ? 6.577 18.137 4.596 1.00 86.06 419 ASP A O 1
ATOM 3382 N N . ALA A 1 420 ? 4.758 17.605 3.405 1.00 84.81 420 ALA A N 1
ATOM 3383 C CA . ALA A 1 420 ? 3.963 18.747 3.868 1.00 84.81 420 ALA A CA 1
ATOM 3384 C C . ALA A 1 420 ? 3.695 18.736 5.388 1.00 84.81 420 ALA A C 1
ATOM 3386 O O . ALA A 1 420 ? 3.484 19.793 5.988 1.00 84.81 420 ALA A O 1
ATOM 3387 N N . PHE A 1 421 ? 3.724 17.559 6.022 1.00 78.25 421 PHE A N 1
ATOM 3388 C CA . PHE A 1 421 ? 3.560 17.392 7.469 1.00 78.25 421 PHE A CA 1
ATOM 3389 C C . PHE A 1 421 ? 4.886 17.181 8.216 1.00 78.25 421 PHE A C 1
ATOM 3391 O O . PHE A 1 421 ? 4.883 17.171 9.448 1.00 78.25 421 PHE A O 1
ATOM 3398 N N . ALA A 1 422 ? 6.024 17.090 7.519 1.00 72.12 422 ALA A N 1
ATOM 3399 C CA . ALA A 1 422 ? 7.336 16.890 8.138 1.00 72.12 422 ALA A CA 1
ATOM 3400 C C . ALA A 1 422 ? 7.726 18.043 9.087 1.00 72.12 422 ALA A C 1
ATOM 3402 O O . ALA A 1 422 ? 8.335 17.815 10.131 1.00 72.12 422 ALA A O 1
ATOM 3403 N N . SER A 1 423 ? 7.298 19.275 8.784 1.00 71.94 423 SER A N 1
ATOM 3404 C CA . SER A 1 423 ? 7.487 20.454 9.647 1.00 71.94 423 SER A CA 1
ATOM 3405 C C . SER A 1 423 ? 6.579 20.473 10.888 1.00 71.94 423 SER A C 1
ATOM 3407 O O . SER A 1 423 ? 6.803 21.262 11.805 1.00 71.94 423 SER A O 1
ATOM 3409 N N . LYS A 1 424 ? 5.577 19.585 10.954 1.00 80.81 424 LYS A N 1
ATOM 3410 C CA . LYS A 1 424 ? 4.581 19.475 12.033 1.00 80.81 424 LYS A CA 1
ATOM 3411 C C . LYS A 1 424 ? 4.615 18.091 12.686 1.00 80.81 424 LYS A C 1
ATOM 3413 O O . LYS A 1 424 ? 3.584 17.444 12.861 1.00 80.81 424 LYS A O 1
ATOM 3418 N N . LYS A 1 425 ? 5.809 17.632 13.081 1.00 79.50 425 LYS A N 1
ATOM 3419 C CA . LYS A 1 425 ? 6.014 16.289 13.660 1.00 79.50 425 LYS A CA 1
ATOM 3420 C C . LYS A 1 425 ? 5.075 15.979 14.839 1.00 79.50 425 LYS A C 1
ATOM 3422 O O . LYS A 1 425 ? 4.539 14.879 14.914 1.00 79.50 425 LYS A O 1
ATOM 3427 N N . GLN A 1 426 ? 4.807 16.955 15.712 1.00 76.56 426 GLN A N 1
ATOM 3428 C CA . GLN A 1 426 ? 3.874 16.779 16.836 1.00 76.56 426 GLN A CA 1
ATOM 3429 C C . GLN A 1 426 ? 2.429 16.507 16.390 1.00 76.56 426 GLN A C 1
ATOM 3431 O O . GLN A 1 426 ? 1.747 15.691 17.013 1.00 76.56 426 GLN A O 1
ATOM 3436 N N . ASP A 1 427 ? 1.974 17.140 15.307 1.00 77.75 427 ASP A N 1
ATOM 3437 C CA . ASP A 1 427 ? 0.631 16.917 14.763 1.00 77.75 427 ASP A CA 1
ATOM 3438 C C . ASP A 1 427 ? 0.535 15.523 14.134 1.00 77.75 427 ASP A C 1
ATOM 3440 O O . ASP A 1 427 ? -0.435 14.801 14.371 1.00 77.75 427 ASP A O 1
ATOM 3444 N N . LEU A 1 428 ? 1.568 15.111 13.388 1.00 81.50 428 LEU A N 1
ATOM 3445 C CA . LEU A 1 428 ? 1.664 13.768 12.813 1.00 81.50 428 LEU A CA 1
ATOM 3446 C C . LEU A 1 428 ? 1.629 12.692 13.907 1.00 81.50 428 LEU A C 1
ATOM 3448 O O . LEU A 1 428 ? 0.804 11.782 13.847 1.00 81.50 428 LEU A O 1
ATOM 3452 N N . ASP A 1 429 ? 2.452 12.833 14.948 1.00 81.50 429 ASP A N 1
ATOM 3453 C CA . ASP A 1 429 ? 2.489 11.903 16.081 1.00 81.50 429 ASP A CA 1
ATOM 3454 C C . ASP A 1 429 ? 1.158 11.856 16.844 1.00 81.50 429 ASP A C 1
ATOM 3456 O O . ASP A 1 429 ? 0.752 10.797 17.339 1.00 81.50 429 ASP A O 1
ATOM 3460 N N . GLY A 1 430 ? 0.473 12.999 16.949 1.00 77.25 430 GLY A N 1
ATOM 3461 C CA . GLY A 1 430 ? -0.866 13.102 17.521 1.00 77.25 430 GLY A CA 1
ATOM 3462 C C . GLY A 1 430 ? -1.902 12.322 16.710 1.00 77.25 430 GLY A C 1
ATOM 3463 O O . GLY A 1 430 ? -2.687 11.567 17.289 1.00 77.25 430 GLY A O 1
ATOM 3464 N N . ARG A 1 431 ? -1.866 12.440 15.377 1.00 79.81 431 ARG A N 1
ATOM 3465 C CA . ARG A 1 431 ? -2.765 11.709 14.467 1.00 79.81 431 ARG A CA 1
ATOM 3466 C C . ARG A 1 431 ? -2.473 10.217 14.430 1.00 79.81 431 ARG A C 1
ATOM 3468 O O . ARG A 1 431 ? -3.412 9.433 14.530 1.00 79.81 431 ARG A O 1
ATOM 3475 N N . ILE A 1 432 ? -1.201 9.816 14.357 1.00 83.31 432 ILE A N 1
ATOM 3476 C CA . ILE A 1 432 ? -0.812 8.400 14.427 1.00 83.31 432 ILE A CA 1
ATOM 3477 C C . ILE A 1 432 ? -1.331 7.806 15.736 1.00 83.31 432 ILE A C 1
ATOM 3479 O O . ILE A 1 432 ? -2.009 6.785 15.704 1.00 83.31 432 ILE A O 1
ATOM 3483 N N . ARG A 1 433 ? -1.109 8.477 16.877 1.00 76.75 433 ARG A N 1
ATOM 3484 C CA . ARG A 1 433 ? -1.620 8.010 18.175 1.00 76.75 433 ARG A CA 1
ATOM 3485 C C . ARG A 1 433 ? -3.146 7.879 18.185 1.00 76.75 433 ARG A C 1
ATOM 3487 O O . ARG A 1 433 ? -3.673 6.908 18.719 1.00 76.75 433 ARG A O 1
ATOM 3494 N N . ALA A 1 434 ? -3.862 8.850 17.617 1.00 67.94 434 ALA A N 1
ATOM 3495 C CA . ALA A 1 434 ? -5.320 8.795 17.542 1.00 67.94 434 ALA A CA 1
ATOM 3496 C C . ALA A 1 434 ? -5.797 7.558 16.760 1.00 67.94 434 ALA A C 1
ATOM 3498 O O . ALA A 1 434 ? -6.685 6.850 17.235 1.00 67.94 434 ALA A O 1
ATOM 3499 N N . TRP A 1 435 ? -5.168 7.253 15.621 1.00 74.81 435 TRP A N 1
ATOM 3500 C CA . TRP A 1 435 ? -5.500 6.086 14.800 1.00 74.81 435 TRP A CA 1
ATOM 3501 C C . TRP A 1 435 ? -5.051 4.753 15.408 1.00 74.81 435 TRP A C 1
ATOM 3503 O O . TRP A 1 435 ? -5.787 3.770 15.321 1.00 74.81 435 TRP A O 1
ATOM 3513 N N . THR A 1 436 ? -3.906 4.693 16.092 1.00 70.44 436 THR A N 1
ATOM 3514 C CA . THR A 1 436 ? -3.457 3.457 16.755 1.00 70.44 436 THR A CA 1
ATOM 3515 C C . THR A 1 436 ? -4.404 3.036 17.867 1.00 70.44 436 THR A C 1
ATOM 3517 O O . THR A 1 436 ? -4.794 1.873 17.911 1.00 70.44 436 THR A O 1
ATOM 3520 N N . VAL A 1 437 ? -4.864 3.986 18.687 1.00 62.31 437 VAL A N 1
ATOM 3521 C CA . VAL A 1 437 ? -5.877 3.738 19.729 1.00 62.31 437 VAL A CA 1
ATOM 3522 C C . VAL A 1 437 ? -7.220 3.310 19.116 1.00 62.31 437 VAL A C 1
ATOM 3524 O O . VAL A 1 437 ? -7.956 2.515 19.695 1.00 62.31 437 VAL A O 1
ATOM 3527 N N . GLN A 1 438 ? -7.554 3.817 17.925 1.00 61.72 438 GLN A N 1
ATOM 3528 C CA . GLN A 1 438 ? -8.775 3.461 17.192 1.00 61.72 438 GLN A CA 1
ATOM 3529 C C . GLN A 1 438 ? -8.662 2.146 16.396 1.00 61.72 438 GLN A C 1
ATOM 3531 O O . GLN A 1 438 ? -9.685 1.610 15.967 1.00 61.72 438 GLN A O 1
ATOM 3536 N N . GLY A 1 439 ? -7.456 1.600 16.209 1.00 48.81 439 GLY A N 1
ATOM 3537 C CA . GLY A 1 439 ? -7.178 0.395 15.415 1.00 48.81 439 GLY A CA 1
ATOM 3538 C C . GLY A 1 439 ? -7.925 -0.851 15.870 1.00 48.81 439 GLY A C 1
ATOM 3539 O O . GLY A 1 439 ? -8.404 -1.631 15.041 1.00 48.81 439 GLY A O 1
ATOM 3540 N N . ASP A 1 440 ? -8.128 -0.973 17.181 1.00 41.91 440 ASP A N 1
ATOM 3541 C CA . ASP A 1 440 ? -8.947 -2.023 17.789 1.00 41.91 440 ASP A CA 1
ATOM 3542 C C . ASP A 1 440 ? -10.394 -2.010 17.274 1.00 41.91 440 ASP A C 1
ATOM 3544 O O . ASP A 1 440 ? -11.057 -3.047 17.232 1.00 41.91 440 ASP A O 1
ATOM 3548 N N . MET A 1 441 ? -10.897 -0.858 16.821 1.00 42.06 441 MET A N 1
ATOM 3549 C CA . MET A 1 441 ? -12.240 -0.738 16.256 1.00 42.06 441 MET A CA 1
ATOM 3550 C C . MET A 1 441 ? -12.302 -1.034 14.760 1.00 42.06 441 MET A C 1
ATOM 3552 O O . MET A 1 441 ? -13.324 -1.556 14.316 1.00 42.06 441 MET A O 1
ATOM 3556 N N . VAL A 1 442 ? -11.241 -0.771 13.989 1.00 39.59 442 VAL A N 1
ATOM 3557 C CA . VAL A 1 442 ? -11.189 -1.108 12.552 1.00 39.59 442 VAL A CA 1
ATOM 3558 C C . VAL A 1 442 ? -11.168 -2.632 12.368 1.00 39.59 442 VAL A C 1
ATOM 3560 O O . VAL A 1 442 ? -11.968 -3.165 11.599 1.00 39.59 442 VAL A O 1
ATOM 3563 N N . HIS A 1 443 ? -10.377 -3.361 13.169 1.00 34.91 443 HIS A N 1
ATOM 3564 C CA . HIS A 1 443 ? -10.394 -4.834 13.192 1.00 34.91 443 HIS A CA 1
ATOM 3565 C C . HIS A 1 443 ? -11.727 -5.432 13.672 1.00 34.91 443 HIS A C 1
ATOM 3567 O O . HIS A 1 443 ? -12.106 -6.530 13.252 1.00 34.91 443 HIS A O 1
ATOM 3573 N N . ARG A 1 444 ? -12.461 -4.729 14.546 1.00 34.25 444 ARG A N 1
ATOM 3574 C CA . ARG A 1 444 ? -13.781 -5.163 15.040 1.00 34.25 444 ARG A CA 1
ATOM 3575 C C . ARG A 1 444 ? -14.928 -4.789 14.096 1.00 34.25 444 ARG A C 1
ATOM 3577 O O . ARG A 1 444 ? -15.914 -5.517 14.061 1.00 34.25 444 ARG A O 1
ATOM 3584 N N . TRP A 1 445 ? -14.797 -3.739 13.284 1.00 34.03 445 TRP A N 1
ATOM 3585 C CA . TRP A 1 445 ? -15.759 -3.382 12.230 1.00 34.03 445 TRP A CA 1
ATOM 3586 C C . TRP A 1 445 ? -15.866 -4.461 11.153 1.00 34.03 445 TRP A C 1
ATOM 3588 O O . TRP A 1 445 ? -16.966 -4.838 10.756 1.00 34.03 445 TRP A O 1
ATOM 3598 N N . VAL A 1 446 ? -14.727 -5.024 10.748 1.00 35.41 446 VAL A N 1
ATOM 3599 C CA . VAL A 1 446 ? -14.665 -6.133 9.786 1.00 35.41 446 VAL A CA 1
ATOM 3600 C C . VAL A 1 446 ? -15.388 -7.390 10.304 1.00 35.41 446 VAL A C 1
ATOM 3602 O O . VAL A 1 446 ? -15.911 -8.170 9.516 1.00 35.41 446 VAL A O 1
ATOM 3605 N N . LYS A 1 447 ? -15.482 -7.585 11.629 1.00 28.89 447 LYS A N 1
ATOM 3606 C CA . LYS A 1 447 ? -16.173 -8.738 12.238 1.00 28.89 447 LYS A CA 1
ATOM 3607 C C . LYS A 1 447 ? -17.697 -8.571 12.370 1.00 28.89 447 LYS A C 1
ATOM 3609 O O . LYS A 1 447 ? -18.361 -9.552 12.684 1.00 28.89 447 LYS A O 1
ATOM 3614 N N . PHE A 1 448 ? -18.259 -7.377 12.150 1.00 26.33 448 PHE A N 1
ATOM 3615 C CA . PHE A 1 448 ? -19.646 -7.049 12.529 1.00 26.33 448 PHE A CA 1
ATOM 3616 C C . PHE A 1 448 ? -20.646 -6.884 11.372 1.00 26.33 448 PHE A C 1
ATOM 3618 O O . PHE A 1 448 ? -21.720 -6.328 11.582 1.00 26.33 448 PHE A O 1
ATOM 3625 N N . THR A 1 449 ? -20.360 -7.391 10.170 1.00 26.98 449 THR A N 1
ATOM 3626 C CA . THR A 1 449 ? -21.349 -7.419 9.073 1.00 26.98 449 THR A CA 1
ATOM 3627 C C . THR A 1 449 ? -21.966 -8.809 8.857 1.00 26.98 449 THR A C 1
ATOM 3629 O O . THR A 1 449 ? -21.614 -9.506 7.911 1.00 26.98 449 THR A O 1
ATOM 3632 N N . PRO A 1 450 ? -22.985 -9.206 9.636 1.00 29.91 450 PRO A N 1
ATOM 3633 C CA . PRO A 1 450 ? -24.206 -9.735 9.062 1.00 29.91 450 PRO A CA 1
ATOM 3634 C C . PRO A 1 450 ? -25.123 -8.539 8.769 1.00 29.91 450 PRO A C 1
ATOM 3636 O O . PRO A 1 450 ? -25.556 -7.838 9.680 1.00 29.91 450 PRO A O 1
ATOM 3639 N N . LEU A 1 451 ? -25.369 -8.254 7.491 1.00 28.61 451 LEU A N 1
ATOM 3640 C CA . LEU A 1 451 ? -26.335 -7.234 7.075 1.00 28.61 451 LEU A CA 1
ATOM 3641 C C . LEU A 1 451 ? -27.761 -7.653 7.474 1.00 28.61 451 LEU A C 1
ATOM 3643 O O . LEU A 1 451 ? -28.186 -8.750 7.111 1.00 28.61 451 LEU A O 1
ATOM 3647 N N . PRO A 1 452 ? -28.553 -6.727 8.037 1.00 26.70 452 PRO A N 1
ATOM 3648 C CA . PRO A 1 452 ? -29.924 -6.523 7.601 1.00 26.70 452 PRO A CA 1
ATOM 3649 C C . PRO A 1 452 ? -30.022 -5.167 6.882 1.00 26.70 452 PRO A C 1
ATOM 3651 O O . PRO A 1 452 ? -29.541 -4.141 7.361 1.00 26.70 452 PRO A O 1
ATOM 3654 N N . GLN A 1 453 ? -30.619 -5.185 5.692 1.00 28.23 453 GLN A N 1
ATOM 3655 C CA . GLN A 1 453 ? -30.994 -4.014 4.885 1.00 28.23 453 GLN A CA 1
ATOM 3656 C C . GLN A 1 453 ? -32.033 -3.106 5.594 1.00 28.23 453 GLN A C 1
ATOM 3658 O O . GLN A 1 453 ? -32.601 -3.527 6.600 1.00 28.23 453 GLN A O 1
ATOM 3663 N N . PRO A 1 454 ? -32.457 -1.959 5.011 1.00 34.91 454 PRO A N 1
ATOM 3664 C CA . PRO A 1 454 ? -31.780 -1.041 4.087 1.00 34.91 454 PRO A CA 1
ATOM 3665 C C . PRO A 1 454 ? -31.866 0.414 4.600 1.00 34.91 454 PRO A C 1
ATOM 3667 O O . PRO A 1 454 ? -32.952 0.949 4.810 1.00 34.91 454 PRO A O 1
ATOM 3670 N N . ILE A 1 455 ? -30.741 1.120 4.711 1.00 25.52 455 ILE A N 1
ATOM 3671 C CA . ILE A 1 455 ? -30.754 2.588 4.810 1.00 25.52 455 ILE A CA 1
ATOM 3672 C C . ILE A 1 455 ? -29.896 3.142 3.674 1.00 25.52 455 ILE A C 1
ATOM 3674 O O . ILE A 1 455 ? -28.698 2.896 3.609 1.00 25.52 455 ILE A O 1
ATOM 3678 N N . CYS A 1 456 ? -30.568 3.856 2.769 1.00 29.77 456 CYS A N 1
ATOM 3679 C CA . CYS A 1 456 ? -30.058 4.766 1.741 1.00 29.77 456 CYS A CA 1
ATOM 3680 C C . CYS A 1 456 ? -28.766 4.328 1.017 1.00 29.77 456 CYS A C 1
ATOM 3682 O O . CYS A 1 456 ? -27.655 4.768 1.331 1.00 29.77 456 CYS A O 1
ATOM 3684 N N . LEU A 1 457 ? -28.950 3.491 -0.011 1.00 28.72 457 LEU A N 1
ATOM 3685 C CA . LEU A 1 457 ? -27.892 2.932 -0.855 1.00 28.72 457 LEU A CA 1
ATOM 3686 C C . LEU A 1 457 ? -26.975 3.980 -1.508 1.00 28.72 457 LEU A C 1
ATOM 3688 O O . LEU A 1 457 ? -25.841 3.644 -1.806 1.00 28.72 457 LEU A O 1
ATOM 3692 N N . GLU A 1 458 ? -27.367 5.235 -1.726 1.00 29.86 458 GLU A N 1
ATOM 3693 C CA . GLU A 1 458 ? -26.510 6.173 -2.477 1.00 29.86 458 GLU A CA 1
ATOM 3694 C C . GLU A 1 458 ? -25.354 6.760 -1.654 1.00 29.86 458 GLU A C 1
ATOM 3696 O O . GLU A 1 458 ? -24.218 6.815 -2.135 1.00 29.86 458 GLU A O 1
ATOM 3701 N N . LYS A 1 459 ? -25.584 7.112 -0.381 1.00 33.00 459 LYS A N 1
ATOM 3702 C CA . LYS A 1 459 ? -24.503 7.568 0.515 1.00 33.00 459 LYS A CA 1
ATOM 3703 C C . LYS A 1 459 ? -23.661 6.400 1.032 1.00 33.00 459 LYS A C 1
ATOM 3705 O O . LYS A 1 459 ? -22.447 6.539 1.167 1.00 33.00 459 LYS A O 1
ATOM 3710 N N . LEU A 1 460 ? -24.280 5.233 1.230 1.00 29.47 460 LEU A N 1
ATOM 3711 C CA . LEU A 1 460 ? -23.589 4.003 1.616 1.00 29.47 460 LEU A CA 1
ATOM 3712 C C . LEU A 1 460 ? -22.822 3.361 0.455 1.00 29.47 460 LEU A C 1
ATOM 3714 O O . LEU A 1 460 ? -21.764 2.823 0.715 1.00 29.47 460 LEU A O 1
ATOM 3718 N N . ASN A 1 461 ? -23.237 3.484 -0.811 1.00 31.64 461 ASN A N 1
ATOM 3719 C CA . ASN A 1 461 ? -22.446 3.000 -1.954 1.00 31.64 461 ASN A CA 1
ATOM 3720 C C . ASN A 1 461 ? -21.203 3.861 -2.213 1.00 31.64 461 ASN A C 1
ATOM 3722 O O . ASN A 1 461 ? -20.179 3.336 -2.638 1.00 31.64 461 ASN A O 1
ATOM 3726 N N . SER A 1 462 ? -21.255 5.165 -1.926 1.00 34.97 462 SER A N 1
ATOM 3727 C CA . SER A 1 462 ? -20.073 6.043 -1.950 1.00 34.97 462 SER A CA 1
ATOM 3728 C C . SER A 1 462 ? -19.053 5.657 -0.866 1.00 34.97 462 SER A C 1
ATOM 3730 O O . SER A 1 462 ? -17.848 5.615 -1.121 1.00 34.97 462 SER A O 1
ATOM 3732 N N . TYR A 1 463 ? -19.545 5.294 0.324 1.00 31.97 463 TYR A N 1
ATOM 3733 C CA . TYR A 1 463 ? -18.729 4.870 1.466 1.00 31.97 463 TYR A CA 1
ATOM 3734 C C . TYR A 1 463 ? -18.239 3.412 1.334 1.00 31.97 463 TYR A C 1
ATOM 3736 O O . TYR A 1 463 ? -17.069 3.119 1.557 1.00 31.97 463 TYR A O 1
ATOM 3744 N N . ALA A 1 464 ? -19.099 2.499 0.880 1.00 31.14 464 ALA A N 1
ATOM 3745 C CA . ALA A 1 464 ? -18.805 1.085 0.668 1.00 31.14 464 ALA A CA 1
ATOM 3746 C C . ALA A 1 464 ? -17.832 0.875 -0.495 1.00 31.14 464 ALA A C 1
ATOM 3748 O O . ALA A 1 464 ? -16.913 0.086 -0.344 1.00 31.14 464 ALA A O 1
ATOM 3749 N N . ARG A 1 465 ? -17.921 1.641 -1.596 1.00 37.88 465 ARG A N 1
ATOM 3750 C CA . ARG A 1 465 ? -16.919 1.580 -2.681 1.00 37.88 465 ARG A CA 1
ATOM 3751 C C . ARG A 1 465 ? -15.531 2.068 -2.248 1.00 37.88 465 ARG A C 1
ATOM 3753 O O . ARG A 1 465 ? -14.543 1.622 -2.815 1.00 37.88 465 ARG A O 1
ATOM 3760 N N . LYS A 1 466 ? -15.447 2.965 -1.255 1.00 37.59 466 LYS A N 1
ATOM 3761 C CA . LYS A 1 466 ? -14.174 3.471 -0.703 1.00 37.59 466 LYS A CA 1
ATOM 3762 C C . LYS A 1 466 ? -13.548 2.557 0.355 1.00 37.59 466 LYS A C 1
ATOM 3764 O O . LYS A 1 466 ? -12.342 2.627 0.556 1.00 37.59 466 LYS A O 1
ATOM 3769 N N . HIS A 1 467 ? -14.346 1.720 1.022 1.00 36.31 467 HIS A N 1
ATOM 3770 C CA . HIS A 1 467 ? -13.903 0.880 2.144 1.00 36.31 467 HIS A CA 1
ATOM 3771 C C . HIS A 1 467 ? -14.050 -0.635 1.899 1.00 36.31 467 HIS A C 1
ATOM 3773 O O . HIS A 1 467 ? -13.622 -1.429 2.740 1.00 36.31 467 HIS A O 1
ATOM 3779 N N . GLN A 1 468 ? -14.585 -1.051 0.741 1.00 37.28 468 GLN A N 1
ATOM 3780 C CA . GLN A 1 468 ? -14.701 -2.458 0.333 1.00 37.28 468 GLN A CA 1
ATOM 3781 C C . GLN A 1 468 ? -13.350 -3.172 0.338 1.00 37.28 468 GLN A C 1
ATOM 3783 O O . GLN A 1 468 ? -13.273 -4.315 0.761 1.00 37.28 468 GLN A O 1
ATOM 3788 N N . THR A 1 469 ? -12.271 -2.484 -0.029 1.00 42.47 469 THR A N 1
ATOM 3789 C CA . THR A 1 469 ? -10.933 -3.064 -0.191 1.00 42.47 469 THR A CA 1
ATOM 3790 C C . THR A 1 469 ? -10.348 -3.629 1.104 1.00 42.47 469 THR A C 1
ATOM 3792 O O . THR A 1 469 ? -9.596 -4.595 1.054 1.00 42.47 469 THR A O 1
ATOM 3795 N N . ILE A 1 470 ? -10.697 -3.074 2.271 1.00 34.84 470 ILE A N 1
ATOM 3796 C CA . ILE A 1 470 ? -10.188 -3.543 3.573 1.00 34.84 470 ILE A CA 1
ATOM 3797 C C . ILE A 1 470 ? -11.049 -4.699 4.103 1.00 34.84 470 ILE A C 1
ATOM 3799 O O . ILE A 1 470 ? -10.519 -5.704 4.571 1.00 34.84 470 ILE A O 1
ATOM 3803 N N . ALA A 1 471 ? -12.376 -4.601 3.973 1.00 33.84 471 ALA A N 1
ATOM 3804 C CA . ALA A 1 471 ? -13.295 -5.669 4.369 1.00 33.84 471 ALA A CA 1
ATOM 3805 C C . ALA A 1 471 ? -13.172 -6.909 3.464 1.00 33.84 471 ALA A C 1
ATOM 3807 O O . ALA A 1 471 ? -13.208 -8.032 3.962 1.00 33.84 471 ALA A O 1
ATOM 3808 N N . GLU A 1 472 ? -12.958 -6.719 2.159 1.00 38.56 472 GLU A N 1
ATOM 3809 C CA . GLU A 1 472 ? -12.693 -7.800 1.208 1.00 38.56 472 GLU A CA 1
ATOM 3810 C C . GLU A 1 472 ? -11.328 -8.437 1.478 1.00 38.56 472 GLU A C 1
ATOM 3812 O O . GLU A 1 472 ? -11.286 -9.655 1.599 1.00 38.56 472 GLU A O 1
ATOM 3817 N N . LYS A 1 473 ? -10.256 -7.656 1.712 1.00 35.56 473 LYS A N 1
ATOM 3818 C CA . LYS A 1 473 ? -8.942 -8.195 2.120 1.00 35.56 473 LYS A CA 1
ATOM 3819 C C . LYS A 1 473 ? -9.016 -9.023 3.407 1.00 35.56 473 LYS A C 1
ATOM 3821 O O . LYS A 1 473 ? -8.382 -10.067 3.488 1.00 35.56 473 LYS A O 1
ATOM 3826 N N . CYS A 1 474 ? -9.801 -8.613 4.404 1.00 33.09 474 CYS A N 1
ATOM 3827 C CA . CYS A 1 474 ? -9.903 -9.354 5.665 1.00 33.09 474 CYS A CA 1
ATOM 3828 C C . CYS A 1 474 ? -10.901 -10.531 5.647 1.00 33.09 474 CYS A C 1
ATOM 3830 O O . CYS A 1 474 ? -10.724 -11.476 6.417 1.00 33.09 474 CYS A O 1
ATOM 3832 N N . ALA A 1 475 ? -11.938 -10.505 4.802 1.00 35.53 475 ALA A N 1
ATOM 3833 C CA . ALA A 1 475 ? -12.832 -11.650 4.587 1.00 35.53 475 ALA A CA 1
ATOM 3834 C C . ALA A 1 475 ? -12.185 -12.732 3.696 1.00 35.53 475 ALA A C 1
ATOM 3836 O O . ALA A 1 475 ? -12.447 -13.920 3.879 1.00 35.53 475 ALA A O 1
ATOM 3837 N N . TRP A 1 476 ? -11.296 -12.321 2.786 1.00 38.16 476 TRP A N 1
ATOM 3838 C CA . TRP A 1 476 ? -10.512 -13.172 1.885 1.00 38.16 476 TRP A CA 1
ATOM 3839 C C . TRP A 1 476 ? -9.633 -14.204 2.600 1.00 38.16 476 TRP A C 1
ATOM 3841 O O . TRP A 1 476 ? -9.598 -15.365 2.213 1.00 38.16 476 TRP A O 1
ATOM 3851 N N . TYR A 1 477 ? -8.978 -13.827 3.699 1.00 33.75 477 TYR A N 1
ATOM 3852 C CA . TYR A 1 477 ? -8.096 -14.740 4.441 1.00 33.75 477 TYR A CA 1
ATOM 3853 C C . TYR A 1 477 ? -8.832 -15.844 5.230 1.00 33.75 477 TYR A C 1
ATOM 3855 O O . TYR A 1 477 ? -8.182 -16.652 5.887 1.00 33.75 477 TYR A O 1
ATOM 3863 N N . LYS A 1 478 ? -10.175 -15.900 5.204 1.00 33.56 478 LYS A N 1
ATOM 3864 C CA . LYS A 1 478 ? -10.973 -16.798 6.067 1.00 33.56 478 LYS A CA 1
ATOM 3865 C C . LYS A 1 478 ? -11.805 -17.866 5.356 1.00 33.56 478 LYS A C 1
ATOM 3867 O O . LYS A 1 478 ? -12.505 -18.615 6.035 1.00 33.56 478 LYS A O 1
ATOM 3872 N N . CYS A 1 479 ? -11.776 -17.971 4.026 1.00 38.62 479 CYS A N 1
ATOM 3873 C CA . CYS A 1 479 ? -12.523 -19.034 3.348 1.00 38.62 479 CYS A CA 1
ATOM 3874 C C . CYS A 1 479 ? -11.677 -20.318 3.258 1.00 38.62 479 CYS A C 1
ATOM 3876 O O . CYS A 1 479 ? -10.982 -20.544 2.275 1.00 38.62 479 CYS A O 1
ATOM 3878 N N . GLU A 1 480 ? -11.762 -21.179 4.279 1.00 42.53 480 GLU A N 1
ATOM 3879 C CA . GLU A 1 480 ? -11.016 -22.454 4.379 1.00 42.53 480 GLU A CA 1
ATOM 3880 C C . GLU A 1 480 ? -11.301 -23.455 3.238 1.00 42.53 480 GLU A C 1
ATOM 3882 O O . GLU A 1 480 ? -10.595 -24.448 3.095 1.00 42.53 480 GLU A O 1
ATOM 3887 N N . LYS A 1 481 ? -12.336 -23.221 2.416 1.00 43.88 481 LYS A N 1
ATOM 3888 C CA . LYS A 1 481 ? -12.812 -24.170 1.391 1.00 43.88 481 LYS A CA 1
ATOM 3889 C C . LYS A 1 481 ? -12.275 -23.935 -0.022 1.00 43.88 481 LYS A C 1
ATOM 3891 O O . LYS A 1 481 ? -12.488 -24.786 -0.878 1.00 43.88 481 LYS A O 1
ATOM 3896 N N . HIS A 1 482 ? -11.618 -22.807 -0.281 1.00 44.16 482 HIS A N 1
ATOM 3897 C CA . HIS A 1 482 ? -11.137 -22.451 -1.617 1.00 44.16 482 HIS A CA 1
ATOM 3898 C C . HIS A 1 482 ? -9.701 -21.966 -1.549 1.00 44.16 482 HIS A C 1
ATOM 3900 O O . HIS A 1 482 ? -9.354 -21.199 -0.652 1.00 44.16 482 HIS A O 1
ATOM 3906 N N . THR A 1 483 ? -8.877 -22.348 -2.523 1.00 52.91 483 THR A N 1
ATOM 3907 C CA . THR A 1 483 ? -7.531 -21.773 -2.638 1.00 52.91 483 THR A CA 1
ATOM 3908 C C . THR A 1 483 ? -7.631 -20.263 -2.911 1.00 52.91 483 THR A C 1
ATOM 3910 O O . THR A 1 483 ? -8.598 -19.826 -3.545 1.00 52.91 483 THR A O 1
ATOM 3913 N N . PRO A 1 484 ? -6.653 -19.437 -2.488 1.00 49.44 484 PRO A N 1
ATOM 3914 C CA . PRO A 1 484 ? -6.631 -18.001 -2.798 1.00 49.44 484 PRO A CA 1
ATOM 3915 C C . PRO A 1 484 ? -6.840 -17.703 -4.294 1.00 49.44 484 PRO A C 1
ATOM 3917 O O . PRO A 1 484 ? -7.533 -16.756 -4.666 1.00 49.44 484 PRO A O 1
ATOM 3920 N N . PHE A 1 485 ? -6.338 -18.584 -5.163 1.00 50.28 485 PHE A N 1
ATOM 3921 C CA . PHE A 1 485 ? -6.543 -18.532 -6.608 1.00 50.28 485 PHE A CA 1
ATOM 3922 C C . PHE A 1 485 ? -8.003 -18.777 -7.035 1.00 50.28 485 PHE A C 1
ATOM 3924 O O . PHE A 1 485 ? -8.543 -18.051 -7.875 1.00 50.28 485 PHE A O 1
ATOM 3931 N N . GLU A 1 486 ? -8.678 -19.777 -6.461 1.00 53.16 486 GLU A N 1
ATOM 3932 C CA . GLU A 1 486 ? -10.104 -20.029 -6.714 1.00 53.16 486 GLU A CA 1
ATOM 3933 C C . GLU A 1 486 ? -10.985 -18.879 -6.223 1.00 53.16 486 GLU A C 1
ATOM 3935 O O . GLU A 1 486 ? -11.960 -18.514 -6.885 1.00 53.16 486 GLU A O 1
ATOM 3940 N N . GLN A 1 487 ? -10.611 -18.262 -5.104 1.00 55.03 487 GLN A N 1
ATOM 3941 C CA . GLN A 1 487 ? -11.300 -17.094 -4.565 1.00 55.03 487 GLN A CA 1
ATOM 3942 C C . GLN A 1 487 ? -11.130 -15.870 -5.477 1.00 55.03 487 GLN A C 1
ATOM 3944 O O . GLN A 1 487 ? -12.132 -15.244 -5.835 1.00 55.03 487 GLN A O 1
ATOM 3949 N N . LEU A 1 488 ? -9.906 -15.591 -5.951 1.00 53.16 488 LEU A N 1
ATOM 3950 C CA . LEU A 1 488 ? -9.622 -14.532 -6.930 1.00 53.16 488 LEU A CA 1
ATOM 3951 C C . LEU A 1 488 ? -10.427 -14.733 -8.220 1.00 53.16 488 LEU A C 1
ATOM 3953 O O . LEU A 1 488 ? -11.046 -13.803 -8.747 1.00 53.16 488 LEU A O 1
ATOM 3957 N N . LYS A 1 489 ? -10.460 -15.973 -8.719 1.00 61.75 489 LYS A N 1
ATOM 3958 C CA . LYS A 1 489 ? -11.208 -16.356 -9.919 1.00 61.75 489 LYS A CA 1
ATOM 3959 C C . LYS A 1 489 ? -12.703 -16.135 -9.754 1.00 61.75 489 LYS A C 1
ATOM 3961 O O . LYS A 1 489 ? -13.334 -15.565 -10.647 1.00 61.75 489 LYS A O 1
ATOM 3966 N N . ASN A 1 490 ? -13.273 -16.566 -8.634 1.00 64.12 490 ASN A N 1
ATOM 3967 C CA . ASN A 1 490 ? -14.699 -16.415 -8.359 1.00 64.12 490 ASN A CA 1
ATOM 3968 C C . ASN A 1 490 ? -15.078 -14.941 -8.184 1.00 64.12 490 ASN A C 1
ATOM 3970 O O . ASN A 1 490 ? -16.103 -14.514 -8.719 1.00 64.12 490 ASN A O 1
ATOM 3974 N N . TRP A 1 491 ? -14.224 -14.149 -7.531 1.00 65.25 491 TRP A N 1
ATOM 3975 C CA . TRP A 1 491 ? -14.415 -12.707 -7.391 1.00 65.25 491 TRP A CA 1
ATOM 3976 C C . TRP A 1 491 ? -14.397 -11.993 -8.746 1.00 65.25 491 TRP A C 1
ATOM 3978 O O . TRP A 1 491 ? -15.365 -11.311 -9.081 1.00 65.25 491 TRP A O 1
ATOM 3988 N N . HIS A 1 492 ? -13.377 -12.216 -9.582 1.00 58.66 492 HIS A N 1
ATOM 3989 C CA . HIS A 1 492 ? -13.320 -11.610 -10.917 1.00 58.66 492 HIS A CA 1
ATOM 3990 C C . HIS A 1 492 ? -14.471 -12.067 -11.813 1.00 58.66 492 HIS A C 1
ATOM 3992 O O . HIS A 1 492 ? -15.014 -11.261 -12.568 1.00 58.66 492 HIS A O 1
ATOM 3998 N N . THR A 1 493 ? -14.876 -13.337 -11.719 1.00 64.88 493 THR A N 1
ATOM 3999 C CA . THR A 1 493 ? -16.021 -13.863 -12.477 1.00 64.88 493 THR A CA 1
ATOM 4000 C C . THR A 1 493 ? -17.300 -13.156 -12.065 1.00 64.88 493 THR A C 1
ATOM 4002 O O . THR A 1 493 ? -18.029 -12.663 -12.925 1.00 64.88 493 THR A O 1
ATOM 4005 N N . LYS A 1 494 ? -17.548 -13.031 -10.758 1.00 68.06 494 LYS A N 1
ATOM 4006 C CA . LYS A 1 494 ? -18.705 -12.311 -10.227 1.00 68.06 494 LYS A CA 1
ATOM 4007 C C . LYS A 1 494 ? -18.680 -10.842 -10.647 1.00 68.06 494 LYS A C 1
ATOM 4009 O O . LYS A 1 494 ? -19.665 -10.345 -11.184 1.00 68.06 494 LYS A O 1
ATOM 4014 N N . ARG A 1 495 ? -17.536 -10.172 -10.502 1.00 65.19 495 ARG A N 1
ATOM 4015 C CA . ARG A 1 495 ? -17.397 -8.744 -10.793 1.00 65.19 495 ARG A CA 1
ATOM 4016 C C . ARG A 1 495 ? -17.572 -8.414 -12.272 1.00 65.19 495 ARG A C 1
ATOM 4018 O O . ARG A 1 495 ? -18.247 -7.447 -12.606 1.00 65.19 495 ARG A O 1
ATOM 4025 N N . LEU A 1 496 ? -17.008 -9.226 -13.162 1.00 59.25 496 LEU A N 1
ATOM 4026 C CA . LEU A 1 496 ? -17.199 -9.065 -14.604 1.00 59.25 496 LEU A CA 1
ATOM 4027 C C . LEU A 1 496 ? -18.632 -9.400 -15.036 1.00 59.25 496 LEU A C 1
ATOM 4029 O O . LEU A 1 496 ? -19.134 -8.766 -15.956 1.00 59.25 496 LEU A O 1
ATOM 4033 N N . THR A 1 497 ? -19.308 -10.325 -14.350 1.00 70.56 497 THR A N 1
ATOM 4034 C CA . THR A 1 497 ? -20.735 -10.605 -14.588 1.00 70.56 497 THR A CA 1
ATOM 4035 C C . THR A 1 497 ? -21.617 -9.427 -14.166 1.00 70.56 497 THR A C 1
ATOM 4037 O O . THR A 1 497 ? -22.550 -9.078 -14.879 1.00 70.56 497 THR A O 1
ATOM 4040 N N . GLU A 1 498 ? -21.303 -8.773 -13.044 1.00 67.06 498 GLU A N 1
ATOM 4041 C CA . GLU A 1 498 ? -22.011 -7.571 -12.580 1.00 67.06 498 GLU A CA 1
ATOM 4042 C C . GLU A 1 498 ? -21.783 -6.360 -13.496 1.00 67.06 498 GLU A C 1
ATOM 4044 O O . GLU A 1 498 ? -22.714 -5.605 -13.765 1.00 67.06 498 GLU A O 1
ATOM 4049 N N . LEU A 1 499 ? -20.548 -6.162 -13.969 1.00 57.25 499 LEU A N 1
ATOM 4050 C CA . LEU A 1 499 ? -20.189 -5.038 -14.840 1.00 57.25 499 LEU A CA 1
ATOM 4051 C C . LEU A 1 499 ? -20.687 -5.217 -16.280 1.00 57.25 499 LEU A C 1
ATOM 4053 O O . LEU A 1 499 ? -20.918 -4.226 -16.969 1.00 57.25 499 LEU A O 1
ATOM 4057 N N . TYR A 1 500 ? -20.854 -6.463 -16.731 1.00 72.75 500 TYR A N 1
ATOM 4058 C CA . TYR A 1 500 ? -21.249 -6.794 -18.098 1.00 72.75 500 TYR A CA 1
ATOM 4059 C C . TYR A 1 500 ? -22.338 -7.887 -18.110 1.00 72.75 500 TYR A C 1
ATOM 4061 O O . TYR A 1 500 ? -22.073 -9.015 -18.531 1.00 72.75 500 TYR A O 1
ATOM 4069 N N . PRO A 1 501 ? -23.581 -7.579 -17.686 1.00 74.50 501 PRO A N 1
ATOM 4070 C CA . PRO A 1 501 ? -24.643 -8.576 -17.497 1.00 74.50 501 PRO A CA 1
ATOM 4071 C C . PRO A 1 501 ? -25.109 -9.279 -18.786 1.00 74.50 501 PRO A C 1
ATOM 4073 O O . PRO A 1 501 ? -25.755 -10.319 -18.710 1.00 74.50 501 PRO A O 1
ATOM 4076 N N . GLY A 1 502 ? -24.773 -8.744 -19.966 1.00 79.00 502 GLY A N 1
ATOM 4077 C CA . GLY A 1 502 ? -25.066 -9.355 -21.269 1.00 79.00 502 GLY A CA 1
ATOM 4078 C C . GLY A 1 502 ? -23.913 -10.157 -21.881 1.00 79.00 502 GLY A C 1
ATOM 4079 O O . GLY A 1 502 ? -24.073 -10.718 -22.963 1.00 79.00 502 GLY A O 1
ATOM 4080 N N . LEU A 1 503 ? -22.743 -10.201 -21.235 1.00 78.88 503 LEU A N 1
ATOM 4081 C CA . LEU A 1 503 ? -21.582 -10.883 -21.798 1.00 78.88 503 LEU A CA 1
ATOM 4082 C C . LEU A 1 503 ? -21.732 -12.409 -21.634 1.00 78.88 503 LEU A C 1
ATOM 4084 O O . LEU A 1 503 ? -22.015 -12.878 -20.526 1.00 78.88 503 LEU A O 1
ATOM 4088 N N . PRO A 1 504 ? -21.502 -13.221 -22.683 1.00 87.50 504 PRO A N 1
ATOM 4089 C CA . PRO A 1 504 ? -21.569 -14.670 -22.561 1.00 87.50 504 PRO A CA 1
ATOM 4090 C C . PRO A 1 504 ? -20.613 -15.174 -21.478 1.00 87.50 504 PRO A C 1
ATOM 4092 O O . PRO A 1 504 ? -19.443 -14.790 -21.424 1.00 87.50 504 PRO A O 1
ATOM 4095 N N . LYS A 1 505 ? -21.072 -16.118 -20.649 1.00 73.12 505 LYS A N 1
ATOM 4096 C CA . LYS A 1 505 ? -20.285 -16.688 -19.537 1.00 73.12 505 LYS A CA 1
ATOM 4097 C C . LYS A 1 505 ? -18.910 -17.212 -19.982 1.00 73.12 505 LYS A C 1
ATOM 4099 O O . LYS A 1 505 ? -17.951 -17.188 -19.215 1.00 73.12 505 LYS A O 1
ATOM 4104 N N . ARG A 1 506 ? -18.800 -17.664 -21.238 1.00 72.69 506 ARG A N 1
ATOM 4105 C CA . ARG A 1 506 ? -17.544 -18.105 -21.862 1.00 72.69 506 ARG A CA 1
ATOM 4106 C C . ARG A 1 506 ? -16.549 -16.954 -22.044 1.00 72.69 506 ARG A C 1
ATOM 4108 O O . ARG A 1 506 ? -15.387 -17.133 -21.697 1.00 72.69 506 ARG A O 1
ATOM 4115 N N . GLU A 1 507 ? -16.997 -15.785 -22.500 1.00 71.69 507 GLU A N 1
ATOM 4116 C CA . GLU A 1 507 ? -16.161 -14.582 -22.624 1.00 71.69 507 GLU A CA 1
ATOM 4117 C C . GLU A 1 507 ? -15.799 -13.994 -21.263 1.00 71.69 507 GLU A C 1
ATOM 4119 O O . GLU A 1 507 ? -14.659 -13.576 -21.065 1.00 71.69 507 GLU A O 1
ATOM 4124 N N . ILE A 1 508 ? -16.726 -14.027 -20.298 1.00 66.81 508 ILE A N 1
ATOM 4125 C CA . ILE A 1 508 ? -16.437 -13.644 -18.911 1.00 66.81 508 ILE A CA 1
ATOM 4126 C C . ILE A 1 508 ? -15.315 -14.527 -18.374 1.00 66.81 508 ILE A C 1
ATOM 4128 O O . ILE A 1 508 ? -14.298 -14.008 -17.934 1.00 66.81 508 ILE A O 1
ATOM 4132 N N . HIS A 1 509 ? -15.423 -15.853 -18.489 1.00 66.12 509 HIS A N 1
ATOM 4133 C CA . HIS A 1 509 ? -14.352 -16.756 -18.067 1.00 66.12 509 HIS A CA 1
ATOM 4134 C C . HIS A 1 509 ? -13.040 -16.543 -18.828 1.00 66.12 509 HIS A C 1
ATOM 4136 O O . HIS A 1 509 ? -11.973 -16.744 -18.252 1.00 66.12 509 HIS A O 1
ATOM 4142 N N . GLN A 1 510 ? -13.090 -16.139 -20.098 1.00 69.12 510 GLN A N 1
ATOM 4143 C CA . GLN A 1 510 ? -11.899 -15.848 -20.895 1.00 69.12 510 GLN A CA 1
ATOM 4144 C C . GLN A 1 510 ? -11.210 -14.561 -20.423 1.00 69.12 510 GLN A C 1
ATOM 4146 O O . GLN A 1 510 ? -9.992 -14.553 -20.254 1.00 69.12 510 GLN A O 1
ATOM 4151 N N . LYS A 1 511 ? -11.988 -13.514 -20.118 1.00 68.50 511 LYS A N 1
ATOM 4152 C CA . LYS A 1 511 ? -11.510 -12.263 -19.515 1.00 68.50 511 LYS A CA 1
ATOM 4153 C C . LYS A 1 511 ? -10.993 -12.487 -18.099 1.00 68.50 511 LYS A C 1
ATOM 4155 O O . LYS A 1 511 ? -9.899 -12.042 -17.800 1.00 68.50 511 LYS A O 1
ATOM 4160 N N . VAL A 1 512 ? -11.701 -13.257 -17.273 1.00 62.28 512 VAL A N 1
ATOM 4161 C CA . VAL A 1 512 ? -11.234 -13.679 -15.944 1.00 62.28 512 VAL A CA 1
ATOM 4162 C C . VAL A 1 512 ? -9.923 -14.438 -16.069 1.00 62.28 512 VAL A C 1
ATOM 4164 O O . VAL A 1 512 ? -8.981 -14.108 -15.371 1.00 62.28 512 VAL A O 1
ATOM 4167 N N . ARG A 1 513 ? -9.804 -15.408 -16.985 1.00 61.41 513 ARG A N 1
ATOM 4168 C CA . ARG A 1 513 ? -8.525 -16.091 -17.238 1.00 61.41 513 ARG A CA 1
ATOM 4169 C C . ARG A 1 513 ? -7.435 -15.116 -17.654 1.00 61.41 513 ARG A C 1
ATOM 4171 O O . ARG A 1 513 ? -6.321 -15.253 -17.176 1.00 61.41 513 ARG A O 1
ATOM 4178 N N . ALA A 1 514 ? -7.733 -14.162 -18.531 1.00 59.47 514 ALA A N 1
ATOM 4179 C CA . ALA A 1 514 ? -6.768 -13.158 -18.963 1.00 59.47 514 ALA A CA 1
ATOM 4180 C C . ALA A 1 514 ? -6.336 -12.243 -17.805 1.00 59.47 514 ALA A C 1
ATOM 4182 O O . ALA A 1 514 ? -5.155 -11.950 -17.678 1.0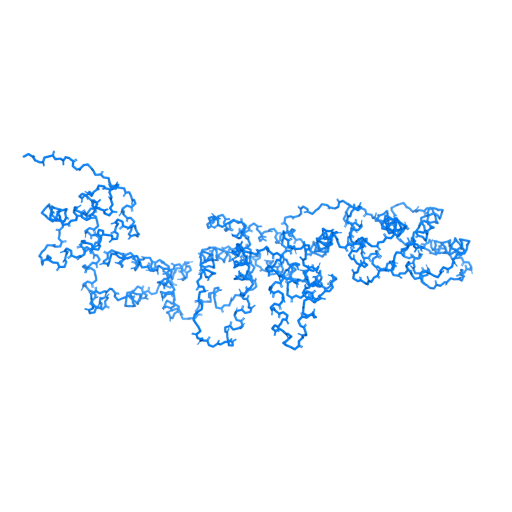0 59.47 514 ALA A O 1
ATOM 4183 N N . THR A 1 515 ? -7.260 -11.848 -16.931 1.00 53.00 515 THR A N 1
ATOM 4184 C CA . THR A 1 515 ? -6.983 -11.045 -15.737 1.00 53.00 515 THR A CA 1
ATOM 4185 C C . THR A 1 515 ? -6.214 -11.838 -14.688 1.00 53.00 515 THR A C 1
ATOM 4187 O O . THR A 1 515 ? -5.188 -11.377 -14.215 1.00 53.00 515 THR A O 1
ATOM 4190 N N . LEU A 1 516 ? -6.625 -13.070 -14.391 1.00 53.69 516 LEU A N 1
ATOM 4191 C CA . LEU A 1 516 ? -5.898 -13.965 -13.491 1.00 53.69 516 LEU A CA 1
ATOM 4192 C C . LEU A 1 516 ? -4.499 -14.277 -14.012 1.00 53.69 516 LEU A C 1
ATOM 4194 O O . LEU A 1 516 ? -3.582 -14.365 -13.217 1.00 53.69 516 LEU A O 1
ATOM 4198 N N . ARG A 1 517 ? -4.304 -14.384 -15.331 1.00 53.19 517 ARG A N 1
ATOM 4199 C CA . ARG A 1 517 ? -2.967 -14.496 -15.937 1.00 53.19 517 ARG A CA 1
ATOM 4200 C C . ARG A 1 517 ? -2.101 -13.260 -15.685 1.00 53.19 517 ARG A C 1
ATOM 4202 O O . ARG A 1 517 ? -0.895 -13.402 -15.560 1.00 53.19 517 ARG A O 1
ATOM 4209 N N . ARG A 1 518 ? -2.697 -12.066 -15.589 1.00 48.75 518 ARG A N 1
ATOM 4210 C CA . ARG A 1 518 ? -1.989 -10.815 -15.252 1.00 48.75 518 ARG A CA 1
ATOM 4211 C C . ARG A 1 518 ? -1.729 -10.676 -13.751 1.00 48.75 518 ARG A C 1
ATOM 4213 O O . ARG A 1 518 ? -0.727 -10.091 -13.368 1.00 48.75 518 ARG A O 1
ATOM 4220 N N . CYS A 1 519 ? -2.621 -11.211 -12.918 1.00 45.12 519 CYS A N 1
ATOM 4221 C CA . CYS A 1 519 ? -2.538 -11.137 -11.457 1.00 45.12 519 CYS A CA 1
ATOM 4222 C C . CYS A 1 519 ? -1.804 -12.326 -10.815 1.00 45.12 519 CYS A C 1
ATOM 4224 O O . CYS A 1 519 ? -1.406 -12.218 -9.664 1.00 45.12 519 CYS A O 1
ATOM 4226 N N . ALA A 1 520 ? -1.606 -13.435 -11.535 1.00 44.56 520 ALA A N 1
ATOM 4227 C CA . ALA A 1 520 ? -0.880 -14.622 -11.079 1.00 44.56 520 ALA A CA 1
ATOM 4228 C C . ALA A 1 520 ? 0.487 -14.324 -10.421 1.00 44.56 520 ALA A C 1
ATOM 4230 O O . ALA A 1 520 ? 0.735 -14.898 -9.368 1.00 44.56 520 ALA A O 1
ATOM 4231 N N . PRO A 1 521 ? 1.339 -13.407 -10.933 1.00 38.16 521 PRO A N 1
ATOM 4232 C CA . PRO A 1 521 ? 2.587 -13.024 -10.251 1.00 38.16 521 PRO A CA 1
ATOM 4233 C C . PRO A 1 521 ? 2.430 -12.328 -8.890 1.00 38.16 521 PRO A C 1
ATOM 4235 O O . PRO A 1 521 ? 3.425 -12.133 -8.197 1.00 38.16 521 PRO A O 1
ATOM 4238 N N . LEU A 1 522 ? 1.219 -11.888 -8.538 1.00 36.88 522 LEU A N 1
ATOM 4239 C CA . LEU A 1 522 ? 0.920 -11.067 -7.357 1.00 36.88 522 LEU A CA 1
ATOM 4240 C C . LEU A 1 522 ? 0.145 -11.837 -6.281 1.00 36.88 522 LEU A C 1
ATOM 4242 O O . LEU A 1 522 ? -0.157 -11.283 -5.225 1.00 36.88 522 LEU A O 1
ATOM 4246 N N . CYS A 1 523 ? -0.212 -13.093 -6.551 1.00 35.62 523 CYS A N 1
ATOM 4247 C CA . CYS A 1 523 ? -0.812 -13.978 -5.564 1.00 35.62 523 CYS A CA 1
ATOM 4248 C C . CYS A 1 523 ? 0.283 -14.859 -4.949 1.00 35.62 523 CYS A C 1
ATOM 4250 O O . CYS A 1 523 ? 0.949 -15.556 -5.713 1.00 35.62 523 CYS A O 1
ATOM 4252 N N . PRO A 1 524 ? 0.485 -14.815 -3.618 1.00 34.94 524 PRO A N 1
ATOM 4253 C CA . PRO A 1 524 ? 1.425 -15.697 -2.934 1.00 34.94 524 PRO A CA 1
ATOM 4254 C C . PRO A 1 524 ? 1.041 -17.176 -3.038 1.00 34.94 524 PRO A C 1
ATOM 4256 O O . PRO A 1 524 ? -0.173 -17.478 -3.177 1.00 34.94 524 PRO A O 1
#

Radius of gyration: 36.16 Å; chains: 1; bounding box: 77×51×116 Å

Sequence (524 aa):
MLKQNLFIDDRDEVHDPFCDVHLFLSGKITKFLQNVNEETTWSPRIQNELLRFLHTEFKENFPSYRLAGPCLKKIFEKVTYFRSWLARHANLVLPSGAINTDALIRFHLKRPRTNTKEHPYMCASRIAYKISECIATCEGRRPPIDSLTRRVWAAYKNTLQGHFKTCFDEIDALDRFIVKTQANLLADNPLLSESKLKSLISEHFELFAQTPAEFFSDNVTLIASFLLAKSQEFFQAHTDCENKALKKFVRCQIELSKGKNQVCEIGRRLLALYPLATKLPYPISEEKLRSAIAYIYALSCGRVLPTCPILSPSIYALLNAQVIALIGRDVMPTQADVTDHLLKLFDAAKCLPKLAPFELESTLWIELIAQTRVELNHPLSKNIEDALSEILMHHPELNFETTVRKAVQSLQQTKQTIDAFASKKQDLDGRIRAWTVQGDMVHRWVKFTPLPQPICLEKLNSYARKHQTIAEKCAWYKCEKHTPFEQLKNWHTKRLTELYPGLPKREIHQKVRATLRRCAPLCP

Foldseek 3Di:
DPPPPLDADPDPQCVPLQDLNLLVLLQQLLVVVVVDDDDLDDDPVVLVVSCVSCVPVCCVVPVVHRDDSVSSNVLSNVQSVLVVVVVVPVVQADPVRAGPLVVQLVVLLVDPPPPDPDDLLVVLLVSLVVSQSSRSNNNSDGDPSVVSSVVSSVVNVVVPPPPDDDCVNDVDLLNVLLLVLLLVVCVVPVPDDLVRSLVSSVVVLVLLLPDDLVCLLQLLLLLLLVLLLLLVPPDDPADPLQVVLLLLLLVLLVVLDDDDRCLVVSLVVQLVLLVLLLPADPDDDLVLLLVQLVQLLCVVVVHHDPDHRDDDVSSNVNSNVQSCSQCPDPDGDDSVRSSVSVVSNSVSSVSHDDDDSQRSSSVSSNSSCVVNVDDPPDPCSVVSLVLLLVCCVVCVPDGSVVSSVSSSVVSSVSSVVSNVCPVVVVVSSVSSSVVSVCVVVVVVVLVPDPDDDDDDCPVVVVVCVVCVVSSVVVVLVPPPPDDSLRVQLVVQLVVLCVVCVPDPSVVSSVVSVVSCSSCVSSDD

Secondary structure (DSSP, 8-state):
-----------GGGGSTTSHHHHHHHHHHHHHHHH-SS--S--HHHHHHHHHHHHHHHHHH-TT----HHHHHHHHHHHHHHHHHHHT-GGGB-TTSSB-HHHHHHHHHSS--TT-SS-HHHHHHHHHHHHHHHHHHHH-S---HHHHHHHHHHHHHTTS-S----TTT---HHHHHHHHHHHHHHHH-TT--HHHHHHHHHHHHHHHHHS-HHHHHHHHHHHHHHHHHHTGGG---S-HHHHHHHHHHHHHHHHT--STT-HHHHHHHHHHHHHHHTT--S---HHHHHHHHHHHHHHHTTPPPS------HHHHHHHHHHHHHHHTSSSPPPHHHHHHHHHHHHHHHTT-----HHHHHHHHHHHHHHHHT-----TTHHHHHHHHHHHHHH-TT--HHHHHHHHHHHHHHHHHHHHHHHTTHHHHHHHHHHHHHHHHHHHHHTT-------S-HHHHHHHHHHHHHHHHHHHHTT-TTS-HHHHHHHHHHHHHHHH-TTS-HHHHHHHHHHHHHHHGGG--

pLDDT: mean 74.1, std 17.43, range [25.52, 91.69]